Protein AF-0000000075482299 (afdb_homodimer)

Nearest PDB structures (foldseek):
  4gtu-assembly1_A  TM=9.002E-01  e=3.272E-15  Homo sapiens
  7beu-assembly1_A  TM=8.943E-01  e=9.950E-14  Homo sapiens
  2dc5-assembly1_B  TM=8.508E-01  e=2.398E-13  Mus musculus
  1mtc-assembly1_B  TM=8.385E-01  e=1.851E-13  Rattus norvegicus
  2fhe-assembly1_B  TM=8.958E-01  e=1.021E-10  Fasciola hepatica

Structure (mmCIF, N/CA/C/O backbone):
data_AF-0000000075482299-model_v1
#
loop_
_entity.id
_entity.type
_entity.pdbx_description
1 polymer 'Glutathione S-transferase'
#
loop_
_atom_site.group_PDB
_atom_site.id
_atom_site.type_symbol
_atom_site.label_atom_id
_atom_site.label_alt_id
_atom_site.label_comp_id
_atom_site.label_asym_id
_atom_site.label_entity_id
_atom_site.label_seq_id
_atom_site.pdbx_PDB_ins_code
_atom_site.Cartn_x
_atom_site.Cartn_y
_atom_site.Cartn_z
_atom_site.occupancy
_atom_site.B_iso_or_equiv
_atom_site.auth_seq_id
_atom_site.auth_comp_id
_atom_site.auth_asym_id
_atom_site.auth_atom_id
_atom_site.pdbx_PDB_model_num
ATOM 1 N N . MET A 1 1 ? -9.102 -14.758 23.047 1 20.98 1 MET A N 1
ATOM 2 C CA . MET A 1 1 ? -8.109 -15.766 22.688 1 20.98 1 MET A CA 1
ATOM 3 C C . MET A 1 1 ? -7.441 -15.438 21.359 1 20.98 1 MET A C 1
ATOM 5 O O . MET A 1 1 ? -7.969 -15.773 20.297 1 20.98 1 MET A O 1
ATOM 9 N N . LEU A 1 2 ? -6.898 -14.242 21.219 1 30.69 2 LEU A N 1
ATOM 10 C CA . LEU A 1 2 ? -6.336 -13.617 20.031 1 30.69 2 LEU A CA 1
ATOM 11 C C . LEU A 1 2 ? -5.117 -14.383 19.547 1 30.69 2 LEU A C 1
ATOM 13 O O . LEU A 1 2 ? -4.168 -14.609 20.297 1 30.69 2 LEU A O 1
ATOM 17 N N . GLY A 1 3 ? -5.277 -15.344 18.562 1 31.36 3 GLY A N 1
ATOM 18 C CA . GLY A 1 3 ? -4.375 -16.359 18.031 1 31.36 3 GLY A CA 1
ATOM 19 C C . GLY A 1 3 ? -2.957 -15.852 17.844 1 31.36 3 GLY A C 1
ATOM 20 O O . GLY A 1 3 ? -2.717 -14.641 17.859 1 31.36 3 GLY A O 1
ATOM 21 N N . ARG A 1 4 ? -2.031 -16.766 18.078 1 30.67 4 ARG A N 1
ATOM 22 C CA . ARG A 1 4 ? -0.573 -16.703 18.094 1 30.67 4 ARG A CA 1
ATOM 23 C C . ARG A 1 4 ? -0.035 -16.109 16.797 1 30.67 4 ARG A C 1
ATOM 25 O O . ARG A 1 4 ? -0.234 -16.672 15.727 1 30.67 4 ARG A O 1
ATOM 32 N N . LEU A 1 5 ? -0.087 -14.953 16.625 1 35.94 5 LEU A N 1
ATOM 33 C CA . LEU A 1 5 ? 0.05 -14.18 15.398 1 35.94 5 LEU A CA 1
ATOM 34 C C . LEU A 1 5 ? 1.419 -14.406 14.766 1 35.94 5 LEU A C 1
ATOM 36 O O . LEU A 1 5 ? 1.519 -14.633 13.555 1 35.94 5 LEU A O 1
ATOM 40 N N . LEU A 1 6 ? 2.588 -13.984 15.438 1 36.03 6 LEU A N 1
ATOM 41 C CA . LEU A 1 6 ? 3.602 -13.289 14.656 1 36.03 6 LEU A CA 1
ATOM 42 C C . LEU A 1 6 ? 4.688 -14.25 14.188 1 36.03 6 LEU A C 1
ATOM 44 O O . LEU A 1 6 ? 5.469 -14.758 15 1 36.03 6 LEU A O 1
ATOM 48 N N . ALA A 1 7 ? 4.359 -15.328 13.578 1 32.94 7 ALA A N 1
ATOM 49 C CA . ALA A 1 7 ? 5.605 -15.969 13.164 1 32.94 7 ALA A CA 1
ATOM 50 C C . ALA A 1 7 ? 6.359 -15.102 12.156 1 32.94 7 ALA A C 1
ATOM 52 O O . ALA A 1 7 ? 5.746 -14.391 11.359 1 32.94 7 ALA A O 1
ATOM 53 N N . GLN A 1 8 ? 7.496 -14.625 12.602 1 33.78 8 GLN A N 1
ATOM 54 C CA . GLN A 1 8 ? 8.508 -13.891 11.852 1 33.78 8 GLN A CA 1
ATOM 55 C C . GLN A 1 8 ? 9.031 -14.719 10.68 1 33.78 8 GLN A C 1
ATOM 57 O O . GLN A 1 8 ? 9.594 -15.789 10.875 1 33.78 8 GLN A O 1
ATOM 62 N N . LEU A 1 9 ? 8.359 -14.891 9.656 1 32.56 9 LEU A N 1
ATOM 63 C CA . LEU A 1 9 ? 9.07 -15.547 8.562 1 32.56 9 LEU A CA 1
ATO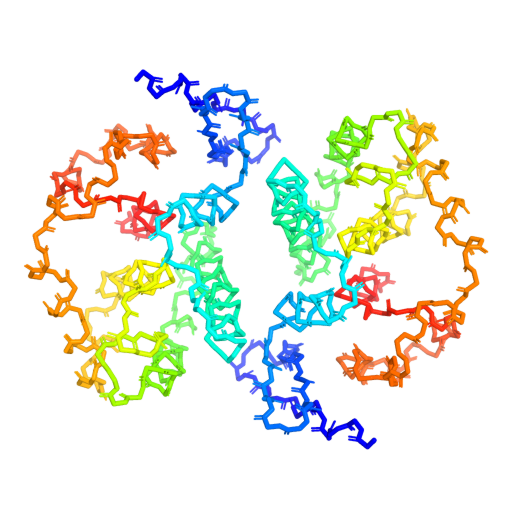M 64 C C . LEU A 1 9 ? 10.133 -14.633 7.977 1 32.56 9 LEU A C 1
ATOM 66 O O . LEU A 1 9 ? 9.867 -13.461 7.684 1 32.56 9 LEU A O 1
ATOM 70 N N . SER A 1 10 ? 11.359 -14.82 8.375 1 34.19 10 SER A N 1
ATOM 71 C CA . SER A 1 10 ? 12.555 -14.133 7.898 1 34.19 10 SER A CA 1
ATOM 72 C C . SER A 1 10 ? 12.836 -14.477 6.438 1 34.19 10 SER A C 1
ATOM 74 O O . SER A 1 10 ? 12.695 -15.633 6.027 1 34.19 10 SER A O 1
ATOM 76 N N . PHE A 1 11 ? 12.477 -13.625 5.508 1 34.91 11 PHE A N 1
ATOM 77 C CA . PHE A 1 11 ? 12.945 -13.891 4.152 1 34.91 11 PHE A CA 1
ATOM 78 C C . PHE A 1 11 ? 14.469 -13.828 4.086 1 34.91 11 PHE A C 1
ATOM 80 O O . PHE A 1 11 ? 15.086 -12.945 4.684 1 34.91 11 PHE A O 1
ATOM 87 N N . PRO A 1 12 ? 15.055 -14.68 3.545 1 35.72 12 PRO A N 1
ATOM 88 C CA . PRO A 1 12 ? 16.5 -14.664 3.309 1 35.72 12 PRO A CA 1
ATOM 89 C C . PRO A 1 12 ? 16.953 -13.477 2.467 1 35.72 12 PRO A C 1
ATOM 91 O O . PRO A 1 12 ? 16.297 -13.125 1.484 1 35.72 12 PRO A O 1
ATOM 94 N N . GLY A 1 13 ? 18.047 -12.492 2.93 1 35.47 13 GLY A N 1
ATOM 95 C CA . GLY A 1 13 ? 18.672 -11.312 2.359 1 35.47 13 GLY A CA 1
ATOM 96 C C . GLY A 1 13 ? 18.047 -10.016 2.826 1 35.47 13 GLY A C 1
ATOM 97 O O . GLY A 1 13 ? 18.594 -8.938 2.611 1 35.47 13 GLY A O 1
ATOM 98 N N . PHE A 1 14 ? 16.844 -9.992 3.014 1 34.53 14 PHE A N 1
ATOM 99 C CA . PHE A 1 14 ? 16.219 -8.93 3.793 1 34.53 14 PHE A CA 1
ATOM 100 C C . PHE A 1 14 ? 15.773 -9.438 5.156 1 34.53 14 PHE A C 1
ATOM 102 O O . PHE A 1 14 ? 14.578 -9.688 5.363 1 34.53 14 PHE A O 1
ATOM 109 N N . PRO A 1 15 ? 16.562 -9.953 5.871 1 36.28 15 PRO A N 1
ATOM 110 C CA . PRO A 1 15 ? 16.297 -10.609 7.156 1 36.28 15 PRO A CA 1
ATOM 111 C C . PRO A 1 15 ? 15.25 -9.875 7.992 1 36.28 15 PRO A C 1
ATOM 113 O O . PRO A 1 15 ? 14.531 -10.5 8.773 1 36.28 15 PRO A O 1
ATOM 116 N N . SER A 1 16 ? 15.258 -8.547 8.055 1 37.41 16 SER A N 1
ATOM 117 C CA . SER A 1 16 ? 14.57 -7.676 8.992 1 37.41 16 SER A CA 1
ATOM 118 C C . SER A 1 16 ? 13.094 -7.523 8.633 1 37.41 16 SER A C 1
ATOM 120 O O . SER A 1 16 ? 12.344 -6.84 9.328 1 37.41 16 SER A O 1
ATOM 122 N N . ILE A 1 17 ? 12.805 -7.949 7.539 1 40.12 17 ILE A N 1
ATOM 123 C CA . ILE A 1 17 ? 11.414 -7.672 7.215 1 40.12 17 ILE A CA 1
ATOM 124 C C . ILE A 1 17 ? 10.523 -8.773 7.785 1 40.12 17 ILE A C 1
ATOM 126 O O . ILE A 1 17 ? 10.57 -9.922 7.328 1 40.12 17 ILE A O 1
ATOM 130 N N . GLN A 1 18 ? 10.453 -8.781 9.086 1 42.62 18 GLN A N 1
ATOM 131 C CA . GLN A 1 18 ? 9.461 -9.656 9.703 1 42.62 18 GLN A CA 1
ATOM 132 C C . GLN A 1 18 ? 8.047 -9.297 9.242 1 42.62 18 GLN A C 1
ATOM 134 O O . GLN A 1 18 ? 7.715 -8.117 9.094 1 42.62 18 GLN A O 1
ATOM 139 N N . LEU A 1 19 ? 7.492 -10.219 8.469 1 54.06 19 LEU A N 1
ATOM 140 C CA . LEU A 1 19 ? 6.125 -10.016 7.996 1 54.06 19 LEU A CA 1
ATOM 141 C C . LEU A 1 19 ? 5.145 -9.992 9.164 1 54.06 19 LEU A C 1
ATOM 143 O O . LEU A 1 19 ? 5.109 -10.922 9.969 1 54.06 19 LEU A O 1
ATOM 147 N N . PRO A 1 20 ? 4.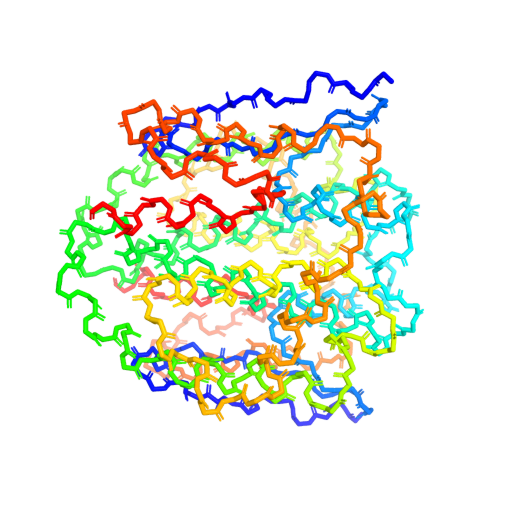609 -8.859 9.508 1 64.25 20 PRO A N 1
ATOM 148 C CA . PRO A 1 20 ? 3.521 -8.828 10.492 1 64.25 20 PRO A CA 1
ATOM 149 C C . PRO A 1 20 ? 2.422 -9.844 10.188 1 64.25 20 PRO A C 1
ATOM 151 O O . PRO A 1 20 ? 2.162 -10.148 9.016 1 64.25 20 PRO A O 1
ATOM 154 N N . TYR A 1 21 ? 2.176 -10.75 11.297 1 71.5 21 TYR A N 1
ATOM 155 C CA . TYR A 1 21 ? 1.108 -11.727 11.102 1 71.5 21 TYR A CA 1
ATOM 156 C C . TYR A 1 21 ? 0.066 -11.617 12.211 1 71.5 21 TYR A C 1
ATOM 158 O O . TYR A 1 21 ? 0.4 -11.312 13.359 1 71.5 21 TYR A O 1
ATOM 166 N N . LEU A 1 22 ? -1.273 -11.688 11.898 1 75.81 22 LEU A N 1
ATOM 167 C CA . LEU A 1 22 ? -2.398 -11.719 12.828 1 75.81 22 LEU A CA 1
ATOM 168 C C . LEU A 1 22 ? -3.217 -12.992 12.641 1 75.81 22 LEU A C 1
ATOM 170 O O . LEU A 1 22 ? -3.557 -13.359 11.516 1 75.81 22 LEU A O 1
ATOM 174 N N . ILE A 1 23 ? -3.371 -13.758 13.734 1 78.62 23 ILE A N 1
ATOM 175 C CA . ILE A 1 23 ? -4.305 -14.875 13.742 1 78.62 23 ILE A CA 1
ATOM 176 C C . ILE A 1 23 ? -5.547 -14.508 14.547 1 78.62 23 ILE A C 1
ATOM 178 O O . ILE A 1 23 ? -5.457 -14.203 15.734 1 78.62 23 ILE A O 1
ATOM 182 N N . ASP A 1 24 ? -6.629 -14.414 13.898 1 78.62 24 ASP A N 1
ATOM 183 C CA . ASP A 1 24 ? -7.922 -14.125 14.508 1 78.62 24 ASP A CA 1
ATOM 184 C C . ASP A 1 24 ? -8.961 -15.164 14.102 1 78.62 24 ASP A C 1
ATOM 186 O O . ASP A 1 24 ? -9.602 -15.039 13.055 1 78.62 24 ASP A O 1
ATOM 190 N N . GLY A 1 25 ? -9.164 -16.188 14.992 1 79.56 25 GLY A N 1
ATOM 191 C CA . GLY A 1 25 ? -10.016 -17.312 14.609 1 79.56 25 GLY A CA 1
ATOM 192 C C . GLY A 1 25 ? -9.5 -18.062 13.398 1 79.56 25 GLY A C 1
ATOM 193 O O . GLY A 1 25 ? -8.359 -18.531 13.391 1 79.56 25 GLY A O 1
ATOM 194 N N . ALA A 1 26 ? -10.359 -18.062 12.359 1 87.44 26 ALA A N 1
ATOM 195 C CA . ALA A 1 26 ? -10.016 -18.797 11.141 1 87.44 26 ALA A CA 1
ATOM 196 C C . ALA A 1 26 ? -9.156 -17.938 10.211 1 87.44 26 ALA A C 1
ATOM 198 O O . ALA A 1 26 ? -8.625 -18.438 9.211 1 87.44 26 ALA A O 1
ATOM 199 N N . HIS A 1 27 ? -8.977 -16.688 10.641 1 86.75 27 HIS A N 1
ATOM 200 C CA . HIS A 1 27 ? -8.305 -15.781 9.719 1 86.75 27 HIS A CA 1
ATOM 201 C C . HIS A 1 27 ? -6.824 -15.641 10.07 1 86.75 27 HIS A C 1
ATOM 203 O O . HIS A 1 27 ? -6.48 -15.375 11.227 1 86.75 27 HIS A O 1
ATOM 209 N N . LYS A 1 28 ? -6 -15.914 9.078 1 83.94 28 LYS A N 1
ATOM 210 C CA . LYS A 1 28 ? -4.57 -15.625 9.141 1 83.94 28 LYS A CA 1
ATOM 211 C C . LYS A 1 28 ? -4.199 -14.508 8.172 1 83.94 28 LYS A C 1
ATOM 213 O O . LYS A 1 28 ? -4.371 -14.641 6.961 1 83.94 28 LYS A O 1
ATOM 218 N N . ILE A 1 29 ? -3.74 -13.438 8.781 1 85.38 29 ILE A N 1
ATOM 219 C CA . ILE A 1 29 ? -3.545 -12.25 7.953 1 85.38 29 ILE A CA 1
ATOM 220 C C . ILE A 1 29 ? -2.086 -11.805 8.023 1 85.38 29 ILE A C 1
ATOM 222 O O . ILE A 1 29 ? -1.522 -11.68 9.117 1 85.38 29 ILE A O 1
ATOM 226 N N . THR A 1 30 ? -1.564 -11.656 6.805 1 82.56 30 THR A N 1
ATOM 227 C CA . THR A 1 30 ? -0.231 -11.07 6.691 1 82.56 30 THR A CA 1
ATOM 228 C C . THR A 1 30 ? -0.301 -9.664 6.105 1 82.56 30 THR A C 1
ATOM 230 O O . THR A 1 30 ? -1.371 -9.211 5.695 1 82.56 30 THR A O 1
ATOM 233 N N . GLN A 1 31 ? 0.846 -8.898 6.102 1 81.88 31 GLN A N 1
ATOM 234 C CA . GLN A 1 31 ? 0.945 -7.516 5.637 1 81.88 31 GLN A CA 1
ATOM 235 C C . GLN A 1 31 ? 0.382 -6.543 6.672 1 81.88 31 GLN A C 1
ATOM 237 O O . GLN A 1 31 ? -0.775 -6.664 7.078 1 81.88 31 GLN A O 1
ATOM 242 N N . SER A 1 32 ? 1.124 -5.578 6.969 1 80.75 32 SER A N 1
ATOM 243 C CA . SER A 1 32 ? 0.773 -4.652 8.039 1 80.75 32 SER A CA 1
ATOM 244 C C . SER A 1 32 ? -0.505 -3.887 7.711 1 80.75 32 SER A C 1
ATOM 246 O O . SER A 1 32 ? -1.408 -3.791 8.547 1 80.75 32 SER A O 1
ATOM 248 N N . ASN A 1 33 ? -0.631 -3.43 6.516 1 86.19 33 ASN A N 1
ATOM 249 C CA . ASN A 1 33 ? -1.811 -2.654 6.148 1 86.19 33 ASN A CA 1
ATOM 250 C C . ASN A 1 33 ? -3.047 -3.539 6.02 1 86.19 33 ASN A C 1
ATOM 252 O O . ASN A 1 33 ? -4.168 -3.088 6.266 1 86.19 33 ASN A O 1
ATOM 256 N N . ALA A 1 34 ? -2.846 -4.793 5.633 1 88.88 34 ALA A N 1
ATOM 257 C CA . ALA A 1 34 ? -3.971 -5.723 5.59 1 88.88 34 ALA A CA 1
ATOM 258 C C . ALA A 1 34 ? -4.508 -5.996 6.992 1 88.88 34 ALA A C 1
ATOM 260 O O . ALA A 1 34 ? -5.727 -6.055 7.195 1 88.88 34 ALA A O 1
ATOM 261 N N . ILE A 1 35 ? -3.59 -6.164 7.871 1 83.5 35 ILE A N 1
ATOM 262 C CA . ILE A 1 35 ? -3.965 -6.406 9.266 1 83.5 35 ILE A CA 1
ATOM 263 C C . ILE A 1 35 ? -4.73 -5.199 9.805 1 83.5 35 ILE A C 1
ATOM 265 O O . ILE A 1 35 ? -5.805 -5.352 10.398 1 83.5 35 ILE A O 1
ATOM 269 N N . LEU A 1 36 ? -4.203 -4.023 9.602 1 83.94 36 LEU A N 1
ATOM 270 C CA . LEU A 1 36 ? -4.82 -2.801 10.102 1 83.94 36 LEU A CA 1
ATOM 271 C C . LEU A 1 36 ? -6.211 -2.611 9.5 1 83.94 36 LEU A C 1
ATOM 273 O O . LEU A 1 36 ? -7.152 -2.24 10.211 1 83.94 36 LEU A O 1
ATOM 277 N N . ARG A 1 37 ? -6.324 -2.861 8.242 1 90.94 37 ARG A N 1
ATOM 278 C CA . ARG A 1 37 ? -7.617 -2.705 7.578 1 90.94 37 ARG A CA 1
ATOM 279 C C . ARG A 1 37 ? -8.625 -3.729 8.094 1 90.94 37 ARG A C 1
ATOM 281 O O . ARG A 1 37 ? -9.812 -3.432 8.211 1 90.94 37 ARG A O 1
ATOM 288 N N . TYR A 1 38 ? -8.188 -4.906 8.344 1 88.94 38 TYR A N 1
ATOM 289 C CA . TYR A 1 38 ? -9.047 -5.945 8.891 1 88.94 38 TYR A CA 1
ATOM 290 C C . TYR A 1 38 ? -9.625 -5.52 10.242 1 88.94 38 TYR A C 1
ATOM 292 O O . TYR A 1 38 ? -10.836 -5.586 10.453 1 88.94 38 TYR A O 1
ATOM 300 N N . ILE A 1 39 ? -8.766 -5.027 11.094 1 82.5 39 ILE A N 1
ATOM 301 C CA . ILE A 1 39 ? -9.18 -4.57 12.414 1 82.5 39 ILE A CA 1
ATOM 302 C C . ILE A 1 39 ? -10.094 -3.35 12.273 1 82.5 39 ILE A C 1
ATOM 304 O O . ILE A 1 39 ? -11.102 -3.236 12.977 1 82.5 39 ILE A O 1
ATOM 308 N N . ALA A 1 40 ? -9.75 -2.516 11.398 1 89 40 ALA A N 1
ATOM 309 C CA . ALA A 1 40 ? -10.531 -1.302 11.172 1 89 40 ALA A CA 1
ATOM 310 C C . ALA A 1 40 ? -11.953 -1.639 10.719 1 89 40 ALA A C 1
ATOM 312 O O . ALA A 1 40 ? -12.914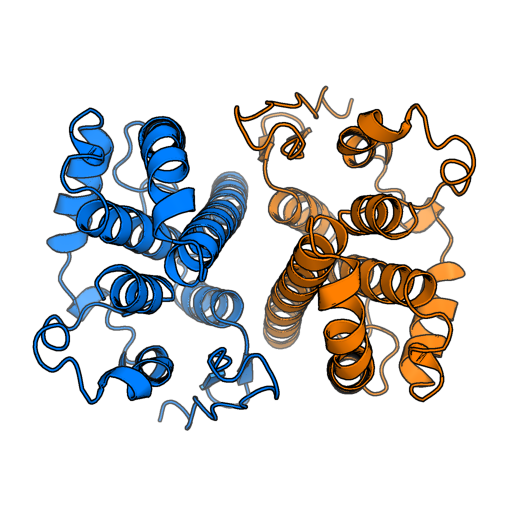 -1.01 11.156 1 89 40 ALA A O 1
ATOM 313 N N . ARG A 1 41 ? -12.047 -2.602 9.836 1 91.19 41 ARG A N 1
ATOM 314 C CA . ARG A 1 41 ? -13.367 -2.996 9.359 1 91.19 41 ARG A CA 1
ATOM 315 C C . ARG A 1 41 ? -14.227 -3.545 10.492 1 91.19 41 ARG A C 1
ATOM 317 O O . ARG A 1 41 ? -15.422 -3.254 10.578 1 91.19 41 ARG A O 1
ATOM 324 N N . LYS A 1 42 ? -13.633 -4.219 11.352 1 84.12 42 LYS A N 1
ATOM 325 C CA . LYS A 1 42 ? -14.352 -4.816 12.484 1 84.12 42 LYS A CA 1
ATOM 326 C C . LYS A 1 42 ? -14.891 -3.746 13.422 1 84.12 42 LYS A C 1
ATOM 328 O O . LYS A 1 42 ? -15.883 -3.965 14.117 1 84.12 42 LYS A O 1
ATOM 333 N N . HIS A 1 43 ? -14.305 -2.621 13.367 1 83.19 43 HIS A N 1
ATOM 334 C CA . HIS A 1 43 ? -14.664 -1.577 14.32 1 83.19 43 HIS A CA 1
ATOM 335 C C . HIS A 1 43 ? -15.219 -0.348 13.602 1 83.19 43 HIS A C 1
ATOM 337 O O . HIS A 1 43 ? -15.281 0.736 14.188 1 83.19 43 HIS A O 1
ATOM 343 N N . ASN A 1 44 ? -15.469 -0.437 12.391 1 89 44 ASN A N 1
ATOM 344 C CA . ASN A 1 44 ? -16.062 0.609 11.57 1 89 44 ASN A CA 1
ATOM 345 C C . ASN A 1 44 ? -15.18 1.849 11.5 1 89 44 ASN A C 1
ATOM 347 O O . ASN A 1 44 ? -15.656 2.971 11.68 1 89 44 ASN A O 1
ATOM 351 N N . LEU A 1 45 ? -13.953 1.615 11.219 1 90.5 45 LEU A N 1
ATOM 352 C CA . LEU A 1 45 ? -12.953 2.682 11.172 1 90.5 45 LEU A CA 1
ATOM 353 C C . LEU A 1 45 ? -12.43 2.869 9.758 1 90.5 45 LEU A C 1
ATOM 355 O O . LEU A 1 45 ? -11.336 3.412 9.562 1 90.5 45 LEU A O 1
ATOM 359 N N . CYS A 1 46 ? -13.203 2.377 8.703 1 93.5 46 CYS A N 1
ATOM 360 C CA . CYS A 1 46 ? -12.711 2.457 7.332 1 93.5 46 CYS A CA 1
ATOM 361 C C . CYS A 1 46 ? -13.445 3.543 6.555 1 93.5 46 CYS A C 1
ATOM 363 O O . CYS A 1 46 ? -13.273 3.664 5.34 1 93.5 46 CYS A O 1
ATOM 365 N N . GLY A 1 47 ? -14.172 4.355 7.234 1 94.44 47 GLY A N 1
ATOM 366 C CA . GLY A 1 47 ? -15 5.32 6.535 1 94.44 47 GLY A CA 1
ATOM 367 C C . GLY A 1 47 ? -16.375 4.781 6.184 1 94.44 47 GLY A C 1
ATOM 368 O O . GLY A 1 47 ? -16.516 3.602 5.859 1 94.44 47 GLY A O 1
ATOM 369 N N . GLU A 1 48 ? -17.375 5.641 6.113 1 94.31 48 GLU A N 1
ATOM 370 C CA . GLU A 1 48 ? -18.766 5.219 5.898 1 94.31 48 GLU A CA 1
ATOM 371 C C . GLU A 1 48 ? -19.234 5.586 4.496 1 94.31 48 GLU A C 1
ATOM 373 O O . GLU A 1 48 ? -19.953 4.812 3.857 1 94.31 48 GLU A O 1
ATOM 378 N N . THR A 1 49 ? -18.875 6.703 4.055 1 95.38 49 THR A N 1
ATOM 379 C CA . THR A 1 49 ? -19.281 7.16 2.732 1 95.38 49 THR A CA 1
ATOM 380 C C . THR A 1 49 ? -18.203 6.852 1.697 1 95.38 49 THR A C 1
ATOM 382 O O . THR A 1 49 ? -17.047 6.609 2.049 1 95.38 49 THR A O 1
ATOM 385 N N . GLU A 1 50 ? -18.594 6.852 0.459 1 94.44 50 GLU A N 1
ATOM 386 C CA . GLU A 1 50 ? -17.609 6.625 -0.604 1 94.44 50 GLU A CA 1
ATOM 387 C C . GLU A 1 50 ? -16.516 7.68 -0.574 1 94.44 50 GLU A C 1
ATOM 389 O O . GLU A 1 50 ? -15.344 7.367 -0.803 1 94.44 50 GLU A O 1
ATOM 394 N N . GLU A 1 51 ? -16.906 8.875 -0.334 1 94.75 51 GLU A N 1
ATOM 395 C CA . GLU A 1 51 ? -15.906 9.945 -0.242 1 94.75 51 GLU A CA 1
ATOM 396 C C . GLU A 1 51 ? -14.898 9.664 0.863 1 94.75 51 GLU A C 1
ATOM 398 O O . GLU A 1 51 ? -13.695 9.859 0.673 1 94.75 51 GLU A O 1
ATOM 403 N N . GLU A 1 52 ? -15.375 9.234 1.955 1 96.56 52 GLU A N 1
ATOM 404 C CA . GLU A 1 52 ? -14.484 8.914 3.068 1 96.56 52 GLU A CA 1
ATOM 405 C C . GLU A 1 52 ? -13.586 7.727 2.732 1 96.56 52 GLU A C 1
ATOM 407 O O . GLU A 1 52 ? -12.398 7.734 3.053 1 96.56 52 GLU A O 1
ATOM 412 N N . LYS A 1 53 ? -14.156 6.758 2.068 1 96.5 53 LYS A N 1
ATOM 413 C CA . LYS A 1 53 ? -13.375 5.578 1.7 1 96.5 53 LYS A CA 1
ATOM 414 C C . LYS A 1 53 ? -12.258 5.941 0.727 1 96.5 53 LYS A C 1
ATOM 416 O O . LYS A 1 53 ? -11.148 5.402 0.816 1 96.5 53 LYS A O 1
ATOM 421 N N . ILE A 1 54 ? -12.547 6.82 -0.164 1 94.62 54 ILE A N 1
ATOM 422 C CA . ILE A 1 54 ? -11.547 7.301 -1.105 1 94.62 54 ILE A CA 1
ATOM 423 C C . ILE A 1 54 ? -10.406 7.98 -0.345 1 94.62 54 ILE A C 1
ATOM 425 O O . ILE A 1 54 ? -9.234 7.699 -0.589 1 94.62 54 ILE A O 1
ATOM 429 N N . ARG A 1 55 ? -10.773 8.828 0.58 1 96.06 55 ARG A N 1
ATOM 430 C CA . ARG A 1 55 ? -9.773 9.547 1.355 1 96.06 55 ARG A CA 1
ATOM 431 C C . ARG A 1 55 ? -8.945 8.594 2.209 1 96.06 55 ARG A C 1
ATOM 433 O O . ARG A 1 55 ? -7.734 8.773 2.357 1 96.06 55 ARG A O 1
ATOM 440 N N . VAL A 1 56 ? -9.578 7.551 2.703 1 96.5 56 VAL A N 1
ATOM 441 C CA . VAL A 1 56 ? -8.883 6.527 3.475 1 96.5 56 VAL A CA 1
ATOM 442 C C . VAL A 1 56 ? -7.855 5.82 2.59 1 96.5 56 VAL A C 1
ATOM 444 O O . VAL A 1 56 ? -6.695 5.668 2.973 1 96.5 56 VAL A O 1
ATOM 447 N N . ASP A 1 57 ? -8.305 5.453 1.433 1 94.88 57 ASP A N 1
ATOM 448 C CA . ASP A 1 57 ? -7.414 4.746 0.516 1 94.88 57 ASP A CA 1
ATOM 449 C C . ASP A 1 57 ? -6.23 5.617 0.109 1 94.88 57 ASP A C 1
ATOM 451 O O . ASP A 1 57 ? -5.094 5.145 0.042 1 94.88 57 ASP A O 1
ATOM 455 N N . ILE A 1 58 ? -6.465 6.879 -0.124 1 93.06 58 ILE A N 1
ATOM 456 C CA . ILE A 1 58 ? -5.41 7.805 -0.523 1 93.06 58 ILE A CA 1
ATOM 457 C C . ILE A 1 58 ? -4.391 7.941 0.604 1 93.06 58 ILE A C 1
ATOM 459 O O . ILE A 1 58 ? -3.189 7.762 0.387 1 93.06 58 ILE A O 1
ATOM 463 N N . LEU A 1 59 ? -4.879 8.188 1.745 1 95.69 59 LEU A N 1
ATOM 464 C CA . LEU A 1 59 ? -3.986 8.477 2.859 1 95.69 59 LEU A CA 1
ATOM 465 C C . LEU A 1 59 ? -3.225 7.227 3.285 1 95.69 59 LEU A C 1
ATOM 467 O O . LEU A 1 59 ? -2.061 7.309 3.686 1 95.69 59 LEU A O 1
ATOM 471 N N . GLU A 1 60 ? -3.889 6.09 3.252 1 93.06 60 GLU A N 1
ATOM 472 C CA . GLU A 1 60 ? -3.195 4.84 3.545 1 93.06 60 GLU A CA 1
ATOM 473 C C . GLU A 1 60 ? -1.979 4.656 2.641 1 93.06 60 GLU A C 1
ATOM 475 O O . GLU A 1 60 ? -0.883 4.359 3.119 1 93.06 60 GLU A O 1
ATOM 480 N N . ASN A 1 61 ? -2.174 4.867 1.387 1 89.75 61 ASN A N 1
ATOM 481 C CA . ASN A 1 61 ? -1.091 4.703 0.424 1 89.75 61 ASN A CA 1
ATOM 482 C C . ASN A 1 61 ? -0.04 5.801 0.57 1 89.75 61 ASN A C 1
ATOM 484 O O . ASN A 1 61 ? 1.158 5.535 0.464 1 89.75 61 ASN A O 1
ATOM 488 N N . GLN A 1 62 ? -0.521 6.973 0.849 1 89.81 62 GLN A N 1
ATOM 489 C CA . GLN A 1 62 ? 0.418 8.07 1.082 1 89.81 62 GLN A CA 1
ATOM 490 C C . GLN A 1 62 ? 1.29 7.793 2.303 1 89.81 62 GLN A C 1
ATOM 492 O O . GLN A 1 62 ? 2.504 8.008 2.268 1 89.81 62 GLN A O 1
ATOM 497 N N . ALA A 1 63 ? 0.67 7.359 3.324 1 89.88 63 ALA A N 1
ATOM 498 C CA . ALA A 1 63 ? 1.403 7.027 4.543 1 89.88 63 ALA A CA 1
ATOM 499 C C . ALA A 1 63 ? 2.432 5.93 4.285 1 89.88 63 ALA A C 1
ATOM 501 O O . ALA A 1 63 ? 3.572 6.02 4.746 1 89.88 63 ALA A O 1
ATOM 502 N N . MET A 1 64 ? 2.064 4.957 3.545 1 86.44 64 MET A N 1
ATOM 503 C CA . MET A 1 64 ? 2.969 3.861 3.211 1 86.44 64 MET A CA 1
ATOM 504 C C . MET A 1 64 ? 4.148 4.359 2.383 1 86.44 64 MET A C 1
ATOM 506 O O . MET A 1 64 ? 5.293 3.98 2.633 1 86.44 64 MET A O 1
ATOM 510 N N . ASP A 1 65 ? 3.848 5.234 1.431 1 84.75 65 ASP A N 1
ATOM 511 C CA . ASP A 1 65 ? 4.906 5.793 0.592 1 84.75 65 ASP A CA 1
ATOM 512 C C . ASP A 1 65 ? 5.918 6.57 1.429 1 84.75 65 ASP A C 1
ATOM 514 O O . ASP A 1 65 ? 7.129 6.41 1.255 1 84.75 65 ASP A O 1
ATOM 518 N N . VAL A 1 66 ? 5.398 7.359 2.285 1 88.19 66 VAL A N 1
ATOM 519 C CA . VAL A 1 66 ? 6.262 8.195 3.107 1 88.19 66 VAL A CA 1
ATOM 520 C C . VAL A 1 66 ? 7.074 7.324 4.059 1 88.19 66 VAL A C 1
ATOM 522 O O . VAL A 1 66 ? 8.273 7.547 4.246 1 88.19 66 VAL A O 1
ATOM 525 N N . SER A 1 67 ? 6.387 6.328 4.625 1 84 67 SER A N 1
ATOM 526 C CA . SER A 1 67 ? 7.078 5.398 5.512 1 84 67 SER A CA 1
ATOM 527 C C . SER A 1 67 ? 8.203 4.68 4.785 1 84 67 SER A C 1
ATOM 529 O O . SER A 1 67 ? 9.312 4.547 5.316 1 84 67 SER A O 1
ATOM 531 N N . ASN A 1 68 ? 7.98 4.23 3.633 1 79.56 68 ASN A N 1
ATOM 532 C CA . ASN A 1 68 ? 8.992 3.529 2.842 1 79.56 68 ASN A CA 1
ATOM 533 C C . ASN A 1 68 ? 10.156 4.445 2.477 1 79.56 68 ASN A C 1
ATOM 535 O O . ASN A 1 68 ? 11.305 4.016 2.461 1 79.56 68 ASN A O 1
ATOM 539 N N . GLN A 1 69 ? 9.828 5.668 2.145 1 83.56 69 GLN A N 1
ATOM 540 C CA . GLN A 1 69 ? 10.875 6.633 1.824 1 83.56 69 GLN A CA 1
ATOM 541 C C . GLN A 1 69 ? 11.781 6.887 3.029 1 83.56 69 GLN A C 1
ATOM 543 O O . GLN A 1 69 ? 13.008 6.926 2.896 1 83.56 69 GLN A O 1
ATOM 548 N N . LEU A 1 70 ? 11.156 7.066 4.148 1 84.06 70 LEU A N 1
ATOM 549 C CA . LEU A 1 70 ? 11.922 7.273 5.371 1 84.06 70 LEU A CA 1
ATOM 550 C C . LEU A 1 70 ? 12.797 6.059 5.68 1 84.06 70 LEU A C 1
ATOM 552 O O . LEU A 1 70 ? 13.977 6.199 6.008 1 84.06 70 LEU A O 1
ATOM 556 N N . ALA A 1 71 ? 12.227 4.859 5.574 1 75.5 71 ALA A N 1
ATOM 557 C CA . ALA A 1 71 ? 12.961 3.621 5.824 1 75.5 71 ALA A CA 1
ATOM 558 C C . ALA A 1 71 ? 14.148 3.482 4.879 1 75.5 71 ALA A C 1
ATOM 560 O O . ALA A 1 71 ? 15.234 3.076 5.293 1 75.5 71 ALA A O 1
ATOM 561 N N . ARG A 1 72 ? 13.961 3.812 3.668 1 75.75 72 ARG A N 1
ATOM 562 C CA . ARG A 1 72 ? 15.016 3.732 2.664 1 75.75 72 ARG A CA 1
ATOM 563 C C . ARG A 1 72 ? 16.203 4.613 3.049 1 75.75 72 ARG A C 1
ATOM 565 O O . ARG A 1 72 ? 17.359 4.215 2.881 1 75.75 72 ARG A O 1
ATOM 572 N N . VAL A 1 73 ? 15.875 5.777 3.518 1 78.94 73 VAL A N 1
ATOM 573 C CA . VAL A 1 73 ? 16.922 6.73 3.9 1 78.94 73 VAL A CA 1
ATOM 574 C C . VAL A 1 73 ? 17.609 6.254 5.176 1 78.94 73 VAL A C 1
ATOM 576 O O . VAL A 1 73 ? 18.828 6.215 5.25 1 78.94 73 VAL A O 1
ATOM 579 N N . CYS A 1 74 ? 16.812 5.805 6.133 1 72.25 74 CYS A N 1
ATOM 580 C CA . CYS A 1 74 ? 17.328 5.457 7.453 1 72.25 74 CYS A CA 1
ATOM 581 C C . CYS A 1 74 ? 18.172 4.188 7.395 1 72.25 74 CYS A C 1
ATOM 583 O O . CYS A 1 74 ? 19.125 4.027 8.164 1 72.25 74 CYS A O 1
ATOM 585 N N . TYR A 1 75 ? 17.859 3.33 6.48 1 68.12 75 TYR A N 1
ATOM 586 C CA . TYR A 1 75 ? 18.547 2.047 6.434 1 68.12 75 TYR A CA 1
ATOM 587 C C . TYR A 1 75 ? 19.594 2.031 5.324 1 68.12 75 TYR A C 1
ATOM 589 O O . TYR A 1 75 ? 20.234 1.008 5.086 1 68.12 75 TYR A O 1
ATOM 597 N N . SER A 1 76 ? 19.734 3.133 4.746 1 74.94 76 SER A N 1
ATOM 598 C CA . SER A 1 76 ? 20.734 3.229 3.68 1 74.94 76 SER A CA 1
ATOM 599 C C . SER A 1 76 ? 22.141 3.318 4.25 1 74.94 76 SER A C 1
ATOM 601 O O . SER A 1 76 ? 22.375 4.02 5.234 1 74.94 76 SER A O 1
ATOM 603 N N . PRO A 1 77 ? 23.078 2.615 3.629 1 75.44 77 PRO A N 1
ATOM 604 C CA . PRO A 1 77 ? 24.484 2.805 4.027 1 75.44 77 PRO A CA 1
ATOM 605 C C . PRO A 1 77 ? 24.984 4.223 3.77 1 75.44 77 PRO A C 1
ATOM 607 O O . PRO A 1 77 ? 25.969 4.652 4.371 1 75.44 77 PRO A O 1
ATOM 610 N N . ASP A 1 78 ? 24.375 4.949 2.953 1 82.06 78 ASP A N 1
ATOM 611 C CA . ASP A 1 78 ? 24.719 6.324 2.619 1 82.06 78 ASP A CA 1
ATOM 612 C C . ASP A 1 78 ? 23.812 7.312 3.334 1 82.06 78 ASP A C 1
ATOM 614 O O . ASP A 1 78 ? 23.453 8.359 2.777 1 82.06 78 ASP A O 1
ATOM 618 N N . PHE A 1 79 ? 23.359 6.984 4.504 1 82.88 79 PHE A N 1
ATOM 619 C CA . PHE A 1 79 ? 22.406 7.785 5.273 1 82.88 79 PHE A CA 1
ATOM 620 C C . PHE A 1 79 ? 22.859 9.242 5.34 1 82.88 79 PHE A C 1
ATOM 622 O O . PHE A 1 79 ? 22.078 10.148 5.051 1 82.88 79 PHE A O 1
ATOM 629 N N . GLU A 1 80 ? 24.109 9.414 5.621 1 86.69 80 GLU A N 1
ATOM 630 C CA . GLU A 1 80 ? 24.641 10.766 5.809 1 86.69 80 GLU A CA 1
ATOM 631 C C . GLU A 1 80 ? 24.562 11.57 4.512 1 86.69 80 GLU A C 1
ATOM 633 O O . GLU A 1 80 ? 24.344 12.781 4.539 1 86.69 80 GLU A O 1
ATOM 638 N N . LYS A 1 81 ? 24.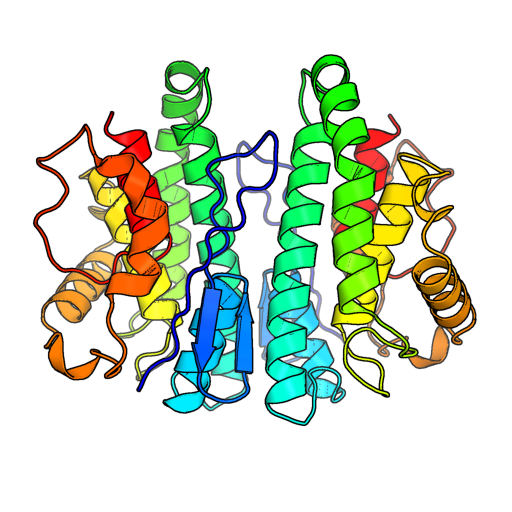719 10.852 3.428 1 89.25 81 LYS A N 1
ATOM 639 C CA . LYS A 1 81 ? 24.656 11.5 2.123 1 89.25 81 LYS A CA 1
ATOM 640 C C . LYS A 1 81 ? 23.219 11.805 1.72 1 89.25 81 LYS A C 1
ATOM 642 O O . LYS A 1 81 ? 22.953 12.82 1.07 1 89.25 81 LYS A O 1
ATOM 647 N N . LEU A 1 82 ? 22.328 11.039 2.166 1 86.19 82 LEU A N 1
ATOM 648 C CA . LEU A 1 82 ? 20.938 11.133 1.739 1 86.19 82 LEU A CA 1
ATOM 649 C C . LEU A 1 82 ? 20.156 12.047 2.672 1 86.19 82 LEU A C 1
ATOM 651 O O . LEU A 1 82 ? 19.125 12.602 2.277 1 86.19 82 LEU A O 1
ATOM 655 N N . LYS A 1 83 ? 20.594 12.242 3.848 1 88.56 83 LYS A N 1
ATOM 656 C CA . LYS A 1 83 ? 19.859 12.922 4.906 1 88.56 83 LYS A CA 1
ATOM 657 C C . LYS A 1 83 ? 19.547 14.367 4.527 1 88.56 83 LYS A C 1
ATOM 659 O O . LYS A 1 83 ? 18.422 14.828 4.668 1 88.56 83 LYS A O 1
ATOM 664 N N . PRO A 1 84 ? 20.531 15.133 3.957 1 93.44 84 PRO A N 1
ATOM 665 C CA . PRO A 1 84 ? 20.234 16.531 3.633 1 93.44 84 PRO A CA 1
ATOM 666 C C . PRO A 1 84 ? 19.125 16.672 2.6 1 93.44 84 PRO A C 1
ATOM 668 O O . PRO A 1 84 ? 18.234 17.516 2.752 1 93.44 84 PRO A O 1
ATOM 671 N N . GLU A 1 85 ? 19.188 15.836 1.613 1 90.31 85 GLU A N 1
ATOM 672 C CA . GLU A 1 85 ? 18.141 15.875 0.6 1 90.31 85 GLU A CA 1
ATOM 673 C C . GLU A 1 85 ? 16.781 15.523 1.197 1 90.31 85 GLU A C 1
ATOM 675 O O . GLU A 1 85 ? 15.766 16.141 0.855 1 90.31 85 GLU A O 1
ATOM 680 N N . TYR A 1 86 ? 16.766 14.609 2.014 1 90.56 86 TYR A N 1
ATOM 681 C CA . TYR A 1 86 ? 15.523 14.195 2.654 1 90.56 86 TYR A CA 1
ATOM 682 C C . TYR A 1 86 ? 14.961 15.32 3.518 1 90.56 86 TYR A C 1
ATOM 684 O O . TYR A 1 86 ? 13.758 15.594 3.48 1 90.56 86 TYR A O 1
ATOM 692 N N . LEU A 1 87 ? 15.812 15.953 4.266 1 93.94 87 LEU A N 1
ATOM 693 C CA . LEU A 1 87 ? 15.414 17.047 5.145 1 93.94 87 LEU A CA 1
ATOM 694 C C . LEU A 1 87 ? 14.797 18.188 4.348 1 93.94 87 LEU A C 1
ATOM 696 O O . LEU A 1 87 ? 13.812 18.797 4.777 1 93.94 87 LEU A O 1
ATOM 700 N N . GLU A 1 88 ? 15.344 18.406 3.164 1 93.94 88 GLU A N 1
ATOM 701 C CA . GLU A 1 88 ? 14.852 19.469 2.301 1 93.94 88 GLU A CA 1
ATOM 702 C C . GLU A 1 88 ? 13.43 19.188 1.817 1 93.94 88 GLU A C 1
ATOM 704 O O . GLU A 1 88 ? 12.664 20.109 1.526 1 93.94 88 GLU A O 1
ATOM 709 N N . GLY A 1 89 ? 13.094 17.922 1.797 1 93.75 89 GLY A N 1
ATOM 710 C CA . GLY A 1 89 ? 11.797 17.531 1.276 1 93.75 89 GLY A CA 1
ATOM 711 C C . GLY A 1 89 ? 10.727 17.453 2.346 1 93.75 89 GLY A C 1
ATOM 712 O O . GLY A 1 89 ? 9.531 17.359 2.031 1 93.75 89 GLY A O 1
ATOM 713 N N . ILE A 1 90 ? 11.055 17.578 3.584 1 94.62 90 ILE A N 1
ATOM 714 C CA . ILE A 1 90 ? 10.133 17.344 4.691 1 94.62 90 ILE A CA 1
ATOM 715 C C . ILE A 1 90 ? 9.047 18.422 4.707 1 94.62 90 ILE A C 1
ATOM 717 O O . ILE A 1 90 ? 7.863 18.109 4.84 1 94.62 90 ILE A O 1
ATOM 721 N N . PRO A 1 91 ? 9.375 19.703 4.43 1 95.12 91 PRO A N 1
ATOM 722 C CA . PRO A 1 91 ? 8.328 20.719 4.473 1 95.12 91 PRO A CA 1
ATOM 723 C C . PRO A 1 91 ? 7.234 20.484 3.432 1 95.12 91 PRO A C 1
ATOM 725 O O . PRO A 1 91 ? 6.047 20.656 3.727 1 95.12 91 PRO A O 1
ATOM 728 N N . THR A 1 92 ? 7.652 20.125 2.248 1 93.38 92 THR A N 1
ATOM 729 C CA . THR A 1 92 ? 6.676 19.828 1.209 1 93.38 92 THR A CA 1
ATOM 730 C C . THR A 1 92 ? 5.801 18.641 1.614 1 93.38 92 THR A C 1
ATOM 732 O O . THR A 1 92 ? 4.586 18.656 1.412 1 93.38 92 THR A O 1
ATOM 735 N N . MET A 1 93 ? 6.406 17.672 2.176 1 93.25 93 MET A N 1
ATOM 736 C CA . MET A 1 93 ? 5.688 16.5 2.65 1 93.25 93 MET A CA 1
ATOM 737 C C . MET A 1 93 ? 4.668 16.875 3.723 1 93.25 93 MET A C 1
ATOM 739 O O . MET A 1 93 ? 3.514 16.453 3.666 1 93.25 93 MET A O 1
ATOM 743 N N . MET A 1 94 ? 5.07 17.656 4.656 1 95.94 94 MET A N 1
ATOM 744 C CA . MET A 1 94 ? 4.18 18.094 5.73 1 95.94 94 MET A CA 1
ATOM 745 C C . MET A 1 94 ? 3.047 18.953 5.184 1 95.94 94 MET A C 1
ATOM 747 O O . MET A 1 94 ? 1.922 18.891 5.68 1 95.94 94 MET A O 1
ATOM 751 N N . GLN A 1 95 ? 3.381 19.672 4.168 1 95.31 95 GLN A N 1
ATOM 752 C CA . GLN A 1 95 ? 2.359 20.5 3.531 1 95.31 95 GLN A CA 1
ATOM 753 C C . GLN A 1 95 ? 1.246 19.641 2.939 1 95.31 95 GLN A C 1
ATOM 755 O O . GLN A 1 95 ? 0.068 19.984 3.035 1 95.31 95 GLN A O 1
ATOM 760 N N . HIS A 1 96 ? 1.618 18.547 2.322 1 92.5 96 HIS A N 1
ATOM 761 C CA . HIS A 1 96 ? 0.631 17.625 1.772 1 92.5 96 HIS A CA 1
ATOM 762 C C . HIS A 1 96 ? -0.294 17.094 2.861 1 92.5 96 HIS A C 1
ATOM 764 O O . HIS A 1 96 ? -1.514 17.047 2.684 1 92.5 96 HIS A O 1
ATOM 770 N N . PHE A 1 97 ? 0.274 16.688 3.99 1 96.12 97 PHE A N 1
ATOM 771 C CA . PHE A 1 97 ? -0.533 16.188 5.094 1 96.12 97 PHE A CA 1
ATOM 772 C C . PHE A 1 97 ? -1.424 17.281 5.66 1 96.12 97 PHE A C 1
ATOM 774 O O . PHE A 1 97 ? -2.588 17.047 5.988 1 96.12 97 PHE A O 1
ATOM 781 N N . SER A 1 98 ? -0.865 18.484 5.758 1 96.94 98 SER A N 1
ATOM 782 C CA . SER A 1 98 ? -1.62 19.625 6.277 1 96.94 98 SER A CA 1
ATOM 783 C C . SER A 1 98 ? -2.83 19.922 5.398 1 96.94 98 SER A C 1
ATOM 785 O O . SER A 1 98 ? -3.938 20.109 5.906 1 96.94 98 SER A O 1
ATOM 787 N N . GLN A 1 99 ? -2.594 19.906 4.113 1 95.69 99 GLN A N 1
ATOM 788 C CA . GLN A 1 99 ? -3.67 20.172 3.168 1 95.69 99 GLN A CA 1
ATOM 789 C C . GLN A 1 99 ? -4.727 19.078 3.201 1 95.69 99 GLN A C 1
ATOM 791 O O . GLN A 1 99 ? -5.922 19.344 3.096 1 95.69 99 GLN A O 1
ATOM 796 N N . PHE A 1 100 ? -4.285 17.906 3.311 1 95.06 100 PHE A N 1
ATOM 797 C CA . PHE A 1 100 ? -5.203 16.781 3.363 1 95.06 100 PHE A CA 1
ATOM 798 C C . PHE A 1 100 ? -6.066 16.844 4.617 1 95.06 100 PHE A C 1
ATOM 800 O O . PHE A 1 100 ? -7.262 16.547 4.566 1 95.06 100 PHE A O 1
ATOM 807 N N . LEU A 1 101 ? -5.512 17.203 5.754 1 96.94 101 LEU A N 1
ATOM 808 C CA . LEU A 1 101 ? -6.234 17.312 7.016 1 96.94 101 LEU A CA 1
ATOM 809 C C . LEU A 1 101 ? -7.246 18.453 6.965 1 96.94 101 LEU A C 1
ATOM 811 O O . LEU A 1 101 ? -8.367 18.312 7.453 1 96.94 101 LEU A O 1
ATOM 815 N N . GLY A 1 102 ? -6.793 19.562 6.438 1 95.25 102 GLY A N 1
ATOM 816 C CA . GLY A 1 102 ? -7.656 20.734 6.375 1 95.25 102 GLY A CA 1
ATOM 817 C C . GLY A 1 102 ? -8.016 21.281 7.742 1 95.25 102 GLY A C 1
ATOM 818 O O . GLY A 1 102 ? -7.133 21.5 8.578 1 95.25 102 GLY A O 1
ATOM 819 N N . LYS A 1 103 ? -9.312 21.516 7.883 1 93.81 103 LYS A N 1
ATOM 820 C CA . LYS A 1 103 ? -9.766 22.156 9.117 1 93.81 103 LYS A CA 1
ATOM 821 C C . LYS A 1 103 ? -10.414 21.141 10.055 1 93.81 103 LYS A C 1
ATOM 823 O O . LYS A 1 103 ? -10.82 21.5 11.164 1 93.81 103 LYS A O 1
ATOM 828 N N . GLY A 1 104 ? -10.461 20.016 9.664 1 92.31 104 GLY A N 1
ATOM 829 C CA . GLY A 1 104 ? -11.148 19 10.445 1 92.31 104 GLY A CA 1
ATOM 830 C C . GLY A 1 104 ? -10.297 18.422 11.555 1 92.31 104 GLY A C 1
ATOM 831 O O . GLY A 1 104 ? -9.078 18.594 11.562 1 92.31 104 GLY A O 1
ATOM 832 N N . PRO A 1 105 ? -10.992 17.75 12.461 1 94.5 105 PRO A N 1
ATOM 833 C CA . PRO A 1 105 ? -10.258 17.156 13.578 1 94.5 105 PRO A CA 1
ATOM 834 C C . PRO A 1 105 ? -9.477 15.906 13.164 1 94.5 105 PRO A C 1
ATOM 836 O O . PRO A 1 105 ? -8.445 15.594 13.773 1 94.5 105 PRO A O 1
ATOM 839 N N . TRP A 1 106 ? -10.031 15.188 12.188 1 94.56 106 TRP A N 1
ATOM 840 C CA . TRP A 1 106 ? -9.422 13.961 11.695 1 94.56 106 TRP A CA 1
ATOM 841 C C . TRP A 1 106 ? -9.195 14.031 10.188 1 94.56 106 TRP A C 1
ATOM 843 O O . TRP A 1 106 ? -9.781 14.867 9.5 1 94.56 106 TRP A O 1
ATOM 853 N N . PHE A 1 107 ? -8.328 13.156 9.742 1 96.31 107 PHE A N 1
ATOM 854 C CA . PHE A 1 107 ? -7.906 13.234 8.344 1 96.31 107 PHE A CA 1
ATOM 855 C C . PHE A 1 107 ? -9.055 12.883 7.41 1 96.31 107 PHE A C 1
ATOM 857 O O . PHE A 1 107 ? -9.086 13.336 6.262 1 96.31 107 PHE A O 1
ATOM 864 N N . VAL A 1 108 ? -9.883 11.938 7.949 1 95.06 108 VAL A N 1
ATOM 865 C CA . VAL A 1 108 ? -11 11.508 7.109 1 95.06 108 VAL A CA 1
ATOM 866 C C . VAL A 1 108 ? -12.312 11.953 7.746 1 95.06 108 VAL A C 1
ATOM 868 O O . VAL A 1 108 ? -12.805 11.312 8.68 1 95.06 108 VAL A O 1
ATOM 871 N N . GLY A 1 109 ? -12.742 13.156 7.664 1 89.06 109 GLY A N 1
ATOM 872 C CA . GLY A 1 109 ? -14.031 13.617 8.148 1 89.06 109 GLY A CA 1
ATOM 873 C C . GLY A 1 109 ? -14.031 13.953 9.625 1 89.06 109 GLY A C 1
ATOM 874 O O . GLY A 1 109 ? -13.016 14.398 10.164 1 89.06 109 GLY A O 1
ATOM 875 N N . ASP A 1 110 ? -15.266 13.656 10.25 1 92.12 110 ASP A N 1
ATOM 876 C CA . ASP A 1 110 ? -15.453 14.078 11.633 1 92.12 110 ASP A CA 1
ATOM 877 C C . ASP A 1 110 ? -15.211 12.922 12.602 1 92.12 110 ASP A C 1
ATOM 879 O O . ASP A 1 110 ? -15.141 13.125 13.812 1 92.12 110 ASP A O 1
ATOM 883 N N . LYS A 1 111 ? -15.062 11.805 12.023 1 90.81 111 LYS A N 1
ATOM 884 C CA . LYS A 1 111 ? -14.812 10.625 12.852 1 90.81 111 LYS A CA 1
ATOM 885 C C . LYS A 1 111 ? -13.438 10.039 12.578 1 90.81 111 LYS A C 1
ATOM 887 O O . LYS A 1 111 ? -12.953 10.086 11.445 1 90.81 111 LYS A O 1
ATOM 892 N N . ILE A 1 112 ? -12.938 9.422 13.602 1 89 112 ILE A N 1
ATOM 893 C CA . ILE A 1 112 ? -11.617 8.812 13.516 1 89 112 ILE A CA 1
ATOM 894 C C . ILE A 1 112 ? -11.688 7.559 12.648 1 89 112 ILE A C 1
ATOM 896 O O . ILE A 1 112 ? -12.664 6.812 12.703 1 89 112 ILE A O 1
ATOM 900 N N . THR A 1 113 ? -10.719 7.41 11.82 1 91.75 113 THR A N 1
ATOM 901 C CA . THR A 1 113 ? -10.508 6.195 11.039 1 91.75 113 THR A CA 1
ATOM 902 C C . THR A 1 113 ? -9.133 5.605 11.305 1 91.75 113 THR A C 1
ATOM 904 O O . THR A 1 113 ? -8.32 6.207 12.016 1 91.75 113 THR A O 1
ATOM 907 N N . PHE A 1 114 ? -8.828 4.441 10.688 1 86.81 114 PHE A N 1
ATOM 908 C CA . PHE A 1 114 ? -7.559 3.783 10.984 1 86.81 114 PHE A CA 1
ATOM 909 C C . PHE A 1 114 ? -6.391 4.559 10.383 1 86.81 114 PHE A C 1
ATOM 911 O O . PHE A 1 114 ? -5.258 4.449 10.852 1 86.81 114 PHE A O 1
ATOM 918 N N . VAL A 1 115 ? -6.629 5.395 9.359 1 92.94 115 VAL A N 1
ATOM 919 C CA . VAL A 1 115 ? -5.523 6.094 8.711 1 92.94 115 VAL A CA 1
ATOM 920 C C . VAL A 1 115 ? -5.062 7.258 9.578 1 92.94 115 VAL A C 1
ATOM 922 O O . VAL A 1 115 ? -3.969 7.793 9.383 1 92.94 115 VAL A O 1
ATOM 925 N N . ASP A 1 116 ? -5.871 7.68 10.516 1 89.69 116 ASP A N 1
ATOM 926 C CA . ASP A 1 116 ? -5.402 8.664 11.484 1 89.69 116 ASP A CA 1
ATOM 927 C C . ASP A 1 116 ? -4.242 8.117 12.312 1 89.69 116 ASP A C 1
ATOM 929 O O . ASP A 1 116 ? -3.338 8.859 12.688 1 89.69 116 ASP A O 1
ATOM 933 N N . PHE A 1 117 ? -4.27 6.828 12.516 1 84.25 117 PHE A N 1
ATOM 934 C CA . PHE A 1 117 ? -3.18 6.184 13.234 1 84.25 117 PHE A CA 1
ATOM 935 C C . PHE A 1 117 ? -1.907 6.168 12.398 1 84.25 117 PHE A C 1
ATOM 937 O O . PHE A 1 117 ? -0.814 6.414 12.914 1 84.25 117 PHE A O 1
ATOM 944 N N . LEU A 1 118 ? -2.098 5.887 11.156 1 87 118 LEU A N 1
ATOM 945 C CA . LEU A 1 118 ? -0.959 5.891 10.242 1 87 118 LEU A CA 1
ATOM 946 C C . LEU A 1 118 ? -0.36 7.289 10.125 1 87 118 LEU A C 1
ATOM 948 O O . LEU A 1 118 ? 0.861 7.453 10.172 1 87 118 LEU A O 1
ATOM 952 N N . ALA A 1 119 ? -1.235 8.258 10.008 1 91.44 119 ALA A N 1
ATOM 953 C CA . ALA A 1 119 ? -0.78 9.641 9.898 1 91.44 119 ALA A CA 1
ATOM 954 C C . ALA A 1 119 ? -0.034 10.07 11.164 1 91.44 119 ALA A C 1
ATOM 956 O O . ALA A 1 119 ? 1.02 10.711 11.078 1 91.44 119 ALA A O 1
ATOM 957 N N . TYR A 1 120 ? -0.596 9.695 12.25 1 87.38 120 TYR A N 1
ATOM 958 C CA . TYR A 1 120 ? 0.075 10.031 13.508 1 87.38 120 TYR A CA 1
ATOM 959 C C . TYR A 1 120 ? 1.479 9.438 13.547 1 87.38 120 TYR A C 1
ATOM 961 O O . TYR A 1 120 ? 2.438 10.117 13.914 1 87.38 120 TYR A O 1
ATOM 969 N N . ASP A 1 121 ? 1.551 8.211 13.148 1 83.5 121 ASP A N 1
ATOM 970 C CA . ASP A 1 121 ? 2.838 7.523 13.164 1 83.5 121 ASP A CA 1
ATOM 971 C C . ASP A 1 121 ? 3.857 8.258 12.289 1 83.5 121 ASP A C 1
ATOM 973 O O . ASP A 1 121 ? 4.996 8.477 12.711 1 83.5 121 ASP A O 1
ATOM 977 N N . ILE A 1 122 ? 3.479 8.633 11.148 1 89.5 122 ILE A N 1
ATOM 978 C CA . ILE A 1 122 ? 4.344 9.328 10.203 1 89.5 122 ILE A CA 1
ATOM 979 C C . ILE A 1 122 ? 4.785 10.664 10.789 1 89.5 122 ILE A C 1
ATOM 981 O O . ILE A 1 122 ? 5.973 10.992 10.766 1 89.5 122 ILE A O 1
ATOM 985 N N . LEU A 1 123 ? 3.822 11.406 11.305 1 91.94 123 LEU A N 1
ATOM 986 C CA . LEU A 1 123 ? 4.129 12.727 11.844 1 91.94 123 LEU A CA 1
ATOM 987 C C . LEU A 1 123 ? 5.043 12.625 13.062 1 91.94 123 LEU A C 1
ATOM 989 O O . LEU A 1 123 ? 6.008 13.383 13.188 1 91.94 123 LEU A O 1
ATOM 993 N N . ASP A 1 124 ? 4.777 11.648 13.844 1 85.12 124 ASP A N 1
ATOM 994 C CA . ASP A 1 124 ? 5.578 11.461 15.047 1 85.12 124 ASP A CA 1
ATOM 995 C C . ASP A 1 124 ? 7.012 11.062 14.703 1 85.12 124 ASP A C 1
ATOM 997 O O . ASP A 1 124 ? 7.961 11.609 15.273 1 85.12 124 ASP A O 1
ATOM 1001 N N . LEU A 1 125 ? 7.184 10.203 13.781 1 83.94 125 LEU A N 1
ATOM 1002 C CA . LEU A 1 125 ? 8.508 9.766 13.352 1 83.94 125 LEU A CA 1
ATOM 1003 C C . LEU A 1 125 ? 9.289 10.93 12.75 1 83.94 125 LEU A C 1
ATOM 1005 O O . LEU A 1 125 ? 10.5 11.047 12.969 1 83.94 125 LEU A O 1
ATOM 1009 N N . HIS A 1 126 ? 8.578 11.719 12.078 1 90.44 126 HIS A N 1
ATOM 1010 C CA . HIS A 1 126 ? 9.266 12.836 11.445 1 90.44 126 HIS A CA 1
ATOM 1011 C C . HIS A 1 126 ? 9.617 13.922 12.461 1 90.44 126 HIS A C 1
ATOM 1013 O O . HIS A 1 126 ? 10.617 14.625 12.305 1 90.44 126 HIS A O 1
ATOM 1019 N N . ARG A 1 127 ? 8.867 14.016 13.523 1 88.69 127 ARG A N 1
ATOM 1020 C CA . ARG A 1 127 ? 9.234 14.922 14.617 1 88.69 127 ARG A CA 1
ATOM 1021 C C . ARG A 1 127 ? 10.516 14.461 15.297 1 88.69 127 ARG A C 1
ATOM 1023 O O . ARG A 1 127 ? 11.32 15.289 15.734 1 88.69 127 ARG A O 1
ATOM 1030 N N . ILE A 1 128 ? 10.719 13.203 15.383 1 82.81 128 ILE A N 1
ATOM 1031 C CA . ILE A 1 128 ? 11.945 12.648 15.938 1 82.81 128 ILE A CA 1
ATOM 1032 C C . ILE A 1 128 ? 13.109 12.906 14.984 1 82.81 128 ILE A C 1
ATOM 1034 O O . ILE A 1 128 ? 14.203 13.289 15.414 1 82.81 128 ILE A O 1
ATOM 1038 N N . PHE A 1 129 ? 12.797 12.773 13.758 1 83.31 129 PHE A N 1
ATOM 1039 C CA . PHE A 1 129 ? 13.805 12.945 12.719 1 83.31 129 PHE A CA 1
ATOM 1040 C C . PHE A 1 129 ? 14.18 14.414 12.578 1 83.31 129 PHE A C 1
ATOM 1042 O O . PHE A 1 129 ? 15.359 14.742 12.422 1 83.31 129 PHE A O 1
ATOM 1049 N N . GLU A 1 130 ? 13.258 15.297 12.648 1 91.81 130 GLU A N 1
ATOM 1050 C CA . GLU A 1 130 ? 13.383 16.75 12.555 1 91.81 130 GLU A CA 1
ATOM 1051 C C . GLU A 1 130 ? 12.367 17.453 13.445 1 91.81 130 GLU A C 1
ATOM 1053 O O . GLU A 1 130 ? 11.25 17.75 13.008 1 91.81 130 GLU A O 1
ATOM 1058 N N . PRO A 1 131 ? 12.727 17.781 14.625 1 90.62 131 PRO A N 1
ATOM 1059 C CA . PRO A 1 131 ? 11.805 18.234 15.664 1 90.62 131 PRO A CA 1
ATOM 1060 C C . PRO A 1 131 ? 11.008 19.469 15.25 1 90.62 131 PRO A C 1
ATOM 1062 O O . PRO A 1 131 ? 9.891 19.672 15.742 1 90.62 131 PRO A O 1
ATOM 1065 N N . THR A 1 132 ? 11.477 20.266 14.32 1 95.62 132 THR A N 1
ATOM 1066 C CA . THR A 1 132 ? 10.805 21.5 13.977 1 95.62 132 THR A CA 1
ATOM 1067 C C . THR A 1 132 ? 9.945 21.344 12.727 1 95.62 132 THR A C 1
ATOM 1069 O O . THR A 1 132 ? 9.453 22.312 12.172 1 95.62 132 THR A O 1
ATOM 1072 N N . CYS A 1 133 ? 9.766 20.125 12.312 1 95.94 133 CYS A N 1
ATOM 1073 C CA . CYS A 1 133 ? 9.172 19.906 11 1 95.94 133 CYS A CA 1
ATOM 1074 C C . CYS A 1 133 ? 7.699 20.297 10.984 1 95.94 133 CYS A C 1
ATOM 1076 O O . CYS A 1 133 ? 7.125 20.531 9.922 1 95.94 133 CYS A O 1
ATOM 1078 N N . LEU A 1 134 ? 7.059 20.422 12.156 1 97.31 134 LEU A N 1
ATOM 1079 C CA . LEU A 1 134 ? 5.629 20.719 12.195 1 97.31 134 LEU A CA 1
ATOM 1080 C C . LEU A 1 134 ? 5.379 22.172 12.57 1 97.31 134 LEU A C 1
ATOM 1082 O O . LEU A 1 134 ? 4.227 22.609 12.625 1 97.31 134 LEU A O 1
ATOM 1086 N N . ASP A 1 135 ? 6.383 22.938 12.742 1 97.31 135 ASP A N 1
ATOM 1087 C CA . ASP A 1 135 ? 6.262 24.297 13.266 1 97.31 135 ASP A CA 1
ATOM 1088 C C . ASP A 1 135 ? 5.418 25.172 12.344 1 97.31 135 ASP A C 1
ATOM 1090 O O . ASP A 1 135 ? 4.664 26.031 12.812 1 97.31 135 ASP A O 1
ATOM 1094 N N . ALA A 1 136 ? 5.496 24.969 11.094 1 97.75 136 ALA A N 1
ATOM 1095 C CA . ALA A 1 136 ? 4.785 25.797 10.125 1 97.75 136 ALA A CA 1
ATOM 1096 C C . ALA A 1 136 ? 3.373 25.266 9.883 1 97.75 136 ALA A C 1
ATOM 1098 O O . ALA A 1 136 ? 2.629 25.812 9.07 1 97.75 136 ALA A O 1
ATOM 1099 N N . PHE A 1 137 ? 2.961 24.219 10.602 1 98.12 137 PHE A N 1
ATOM 1100 C CA . PHE A 1 137 ? 1.691 23.562 10.336 1 98.12 137 PHE A CA 1
ATOM 1101 C C . PHE A 1 137 ? 0.908 23.359 11.633 1 98.12 137 PHE A C 1
ATOM 1103 O O . PHE A 1 137 ? 0.808 22.234 12.133 1 98.12 137 PHE A O 1
ATOM 1110 N N . PRO A 1 138 ? 0.218 24.438 12.07 1 97.88 138 PRO A N 1
ATOM 1111 C CA . PRO A 1 138 ? -0.496 24.359 13.344 1 97.88 138 PRO A CA 1
ATOM 1112 C C . PRO A 1 138 ? -1.608 23.312 13.344 1 97.88 138 PRO A C 1
ATOM 1114 O O . PRO A 1 138 ? -1.902 22.719 14.383 1 97.88 138 PRO A O 1
ATOM 1117 N N . ASN A 1 139 ? -2.258 23.141 12.188 1 97.94 139 ASN A N 1
ATOM 1118 C CA . ASN A 1 139 ? -3.332 22.156 12.156 1 97.94 139 ASN A CA 1
ATOM 1119 C C . ASN A 1 139 ? -2.807 20.75 12.414 1 97.94 139 ASN A C 1
ATOM 1121 O O . ASN A 1 139 ? -3.492 19.922 13.023 1 97.94 139 ASN A O 1
ATOM 1125 N N . LEU A 1 140 ? -1.613 20.438 11.938 1 98.06 140 LEU A N 1
ATOM 1126 C CA . LEU A 1 140 ? -1.02 19.125 12.211 1 98.06 140 LEU A CA 1
ATOM 1127 C C . LEU A 1 140 ? -0.663 19 13.688 1 98.06 140 LEU A C 1
ATOM 1129 O O . LEU A 1 140 ? -0.822 17.922 14.281 1 98.06 140 LEU A O 1
ATOM 1133 N N . LYS A 1 141 ? -0.168 20.062 14.281 1 96.38 141 LYS A N 1
ATOM 1134 C CA . LYS A 1 141 ? 0.129 20.031 15.711 1 96.38 141 LYS A CA 1
ATOM 1135 C C . LYS A 1 141 ? -1.139 19.812 16.531 1 96.38 141 LYS A C 1
ATOM 1137 O O . LYS A 1 141 ? -1.13 19.062 17.516 1 96.38 141 LYS A O 1
ATOM 1142 N N . ASP A 1 142 ? -2.176 20.484 16.109 1 96.19 142 ASP A N 1
ATOM 1143 C CA . ASP A 1 142 ? -3.463 20.281 16.781 1 96.19 142 ASP A CA 1
ATOM 1144 C C . ASP A 1 142 ? -3.92 18.828 16.672 1 96.19 142 ASP A C 1
ATOM 1146 O O . ASP A 1 142 ? -4.418 18.266 17.656 1 96.19 142 ASP A O 1
ATOM 1150 N N . PHE A 1 143 ? -3.795 18.281 15.555 1 95.44 143 PHE A N 1
ATOM 1151 C CA . PHE A 1 143 ? -4.137 16.875 15.352 1 95.44 143 PHE A CA 1
ATOM 1152 C C . PHE A 1 143 ? -3.363 15.984 16.312 1 95.44 143 PHE A C 1
ATOM 1154 O O . PHE A 1 143 ? -3.941 15.109 16.953 1 95.44 143 PHE A O 1
ATOM 1161 N N . ILE A 1 144 ? -2.049 16.203 16.406 1 91.38 144 ILE A N 1
ATOM 1162 C CA . ILE A 1 144 ? -1.201 15.391 17.266 1 91.38 144 ILE A CA 1
ATOM 1163 C C . ILE A 1 144 ? -1.67 15.523 18.719 1 91.38 144 ILE A C 1
ATOM 1165 O O . ILE A 1 144 ? -1.82 14.516 19.422 1 91.38 144 ILE A O 1
ATOM 1169 N N . SER A 1 145 ? -1.908 16.688 19.125 1 88.94 145 SER A N 1
ATOM 1170 C CA . SER A 1 145 ? -2.361 16.938 20.5 1 88.94 145 SER A CA 1
ATOM 1171 C C . SER A 1 145 ? -3.684 16.234 20.766 1 88.94 145 SER A C 1
ATOM 1173 O O . SER A 1 145 ? -3.857 15.625 21.828 1 88.94 145 SER A O 1
ATOM 1175 N N . ARG A 1 146 ? -4.633 16.297 19.859 1 89.31 146 ARG A N 1
ATOM 1176 C CA . ARG A 1 146 ? -5.926 15.641 20 1 89.31 146 ARG A CA 1
ATOM 1177 C C . ARG A 1 146 ? -5.766 14.133 20.062 1 89.31 146 ARG A C 1
ATOM 1179 O O . ARG A 1 146 ? -6.402 13.469 20.891 1 89.31 146 ARG A O 1
ATOM 1186 N N . PHE A 1 147 ? -4.957 13.617 19.203 1 85.25 147 PHE A N 1
ATOM 1187 C CA . PHE A 1 147 ? -4.738 12.172 19.125 1 85.25 147 PHE A CA 1
ATOM 1188 C C . PHE A 1 147 ? -4.121 11.648 20.406 1 85.25 147 PHE A C 1
ATOM 1190 O O . PHE A 1 147 ? -4.488 10.578 20.891 1 85.25 147 PHE A O 1
ATOM 1197 N N . GLU A 1 148 ? -3.236 12.367 21 1 78.56 148 GLU A N 1
ATOM 1198 C CA . GLU A 1 148 ? -2.48 11.914 22.172 1 78.56 148 GLU A CA 1
ATOM 1199 C C . GLU A 1 148 ? -3.322 12.008 23.438 1 78.56 148 GLU A C 1
ATOM 1201 O O . GLU A 1 148 ? -3.049 11.312 24.422 1 78.56 148 GLU A O 1
ATOM 1206 N N . VAL A 1 149 ? -4.262 12.828 23.5 1 75.88 149 VAL A N 1
ATOM 1207 C CA . VAL A 1 149 ? -5.113 12.961 24.672 1 75.88 149 VAL A CA 1
ATOM 1208 C C . VAL A 1 149 ? -6.191 11.883 24.656 1 75.88 149 VAL A C 1
ATOM 1210 O O . VAL A 1 149 ? -6.793 11.586 25.703 1 75.88 149 VAL A O 1
ATOM 1213 N N . MET A 1 150 ? -6.441 11.328 23.516 1 67.75 150 MET A N 1
ATOM 1214 C CA . MET A 1 150 ? -7.438 10.266 23.438 1 67.75 150 MET A CA 1
ATOM 1215 C C . MET A 1 150 ? -7.031 9.078 24.297 1 67.75 150 MET A C 1
ATOM 1217 O O . MET A 1 150 ? -5.871 8.664 24.297 1 67.75 150 MET A O 1
ATOM 1221 N N . PRO A 1 151 ? -7.902 8.656 25.297 1 53.44 151 PRO A N 1
ATOM 1222 C CA . PRO A 1 151 ? -7.566 7.562 26.219 1 53.44 151 PRO A CA 1
ATOM 1223 C C . PRO A 1 151 ? -7.203 6.273 25.484 1 53.44 151 PRO A C 1
ATOM 1225 O O . PRO A 1 151 ? -7.801 5.957 24.453 1 53.44 151 PRO A O 1
ATOM 1228 N N . LEU A 1 152 ? -6.023 5.816 25.703 1 45.38 152 LEU A N 1
ATOM 1229 C CA . LEU A 1 152 ? -5.527 4.566 25.141 1 45.38 152 LEU A CA 1
ATOM 1230 C C . LEU A 1 152 ? -6.598 3.484 25.172 1 45.38 152 LEU A C 1
ATOM 1232 O O . LEU A 1 152 ? -6.676 2.65 24.266 1 45.38 152 LEU A O 1
ATOM 1236 N N . TYR A 1 153 ? -7.25 3.432 26.328 1 41.78 153 TYR A N 1
ATOM 1237 C CA . TYR A 1 153 ? -8.258 2.391 26.5 1 41.78 153 TYR A CA 1
ATOM 1238 C C . TYR A 1 153 ? -9.281 2.424 25.375 1 41.78 153 TYR A C 1
ATOM 1240 O O . TYR A 1 153 ? -9.875 1.396 25.031 1 41.78 153 TYR A O 1
ATOM 1248 N N . SER A 1 154 ? -9.555 3.451 24.953 1 41.62 154 SER A N 1
ATOM 1249 C CA . SER A 1 154 ? -10.586 3.553 23.938 1 41.62 154 SER A CA 1
ATOM 1250 C C . SER A 1 154 ? -10.195 2.785 22.672 1 41.62 154 SER A C 1
ATOM 1252 O O . SER A 1 154 ? -11.062 2.318 21.922 1 41.62 154 SER A O 1
ATOM 1254 N N . PHE A 1 155 ? -8.961 2.934 22.344 1 40.97 155 PHE A N 1
ATOM 1255 C CA . PHE A 1 155 ? -8.594 2.264 21.094 1 40.97 155 PHE A CA 1
ATOM 1256 C C . PHE A 1 155 ? -8.016 0.882 21.391 1 40.97 155 PHE A C 1
ATOM 1258 O O . PHE A 1 155 ? -7.609 0.172 20.469 1 40.97 155 PHE A O 1
ATOM 1265 N N . LEU A 1 156 ? -7.559 0.596 22.688 1 35.38 156 LEU A N 1
ATOM 1266 C CA . LEU A 1 156 ? -7.047 -0.75 22.922 1 35.38 156 LEU A CA 1
ATOM 1267 C C . LEU A 1 156 ? -7.988 -1.798 22.344 1 35.38 156 LEU A C 1
ATOM 1269 O O . LEU A 1 156 ? -9.078 -2.029 22.875 1 35.38 156 LEU A O 1
ATOM 1273 N N . PHE A 1 157 ? -7.945 -1.79 21.047 1 39.66 157 PHE A N 1
ATOM 1274 C CA . PHE A 1 157 ? -8.586 -3.008 20.547 1 39.66 157 PHE A CA 1
ATOM 1275 C C . PHE A 1 157 ? -8.195 -4.203 21.406 1 39.66 157 PHE A C 1
ATOM 1277 O O . PHE A 1 157 ? -7.059 -4.293 21.875 1 39.66 157 PHE A O 1
ATOM 1284 N N . GLY A 1 158 ? -8.953 -4.531 22.422 1 35.5 158 GLY A N 1
ATOM 1285 C CA . GLY A 1 158 ? -8.68 -5.715 23.219 1 35.5 158 GLY A CA 1
ATOM 1286 C C . GLY A 1 158 ? -7.438 -6.465 22.766 1 35.5 158 GLY A C 1
ATOM 1287 O O . GLY A 1 158 ? -7.156 -7.562 23.25 1 35.5 158 GLY A O 1
ATOM 1288 N N . ALA A 1 159 ? -7.055 -6.426 21.562 1 34.28 159 ALA A N 1
ATOM 1289 C CA . ALA A 1 159 ? -5.957 -7.281 21.109 1 34.28 159 ALA A CA 1
ATOM 1290 C C . ALA A 1 159 ? -4.609 -6.715 21.547 1 34.28 159 ALA A C 1
ATOM 1292 O O . ALA A 1 159 ? -4.453 -5.5 21.688 1 34.28 159 ALA A O 1
ATOM 1293 N N . PRO A 1 160 ? -3.738 -7.582 22.188 1 32.75 160 PRO A N 1
ATOM 1294 C CA . PRO A 1 160 ? -2.402 -7.23 22.672 1 32.75 160 PRO A CA 1
ATOM 1295 C C . PRO A 1 160 ? -1.593 -6.43 21.656 1 32.75 160 PRO A C 1
ATOM 1297 O O . PRO A 1 160 ? -1.561 -6.777 20.469 1 32.75 160 PRO A O 1
ATOM 1300 N N . PHE A 1 161 ? -1.388 -5.203 21.75 1 36.12 161 PHE A N 1
ATOM 1301 C CA . PHE A 1 161 ? -0.417 -4.289 21.156 1 36.12 161 PHE A CA 1
ATOM 1302 C C . PHE A 1 161 ? 0.937 -4.969 20.984 1 36.12 161 PHE A C 1
ATOM 1304 O O . PHE A 1 161 ? 1.807 -4.469 20.281 1 36.12 161 PHE A O 1
ATOM 1311 N N . GLU A 1 162 ? 1.157 -5.984 21.703 1 35.84 162 GLU A N 1
ATOM 1312 C CA . GLU A 1 162 ? 2.434 -6.691 21.641 1 35.84 162 GLU A CA 1
ATOM 1313 C C . GLU A 1 162 ? 2.74 -7.172 20.234 1 35.84 162 GLU A C 1
ATOM 1315 O O . GLU A 1 162 ? 3.906 -7.297 19.859 1 35.84 162 GLU A O 1
ATOM 1320 N N . MET A 1 163 ? 1.726 -7.613 19.594 1 33.47 163 MET A N 1
ATOM 1321 C CA . MET A 1 163 ? 1.976 -8.352 18.359 1 33.47 163 MET A CA 1
ATOM 1322 C C . MET A 1 163 ? 2.586 -7.441 17.297 1 33.47 163 MET A C 1
ATOM 1324 O O . MET A 1 163 ? 3.438 -7.875 16.516 1 33.47 163 MET A O 1
ATOM 1328 N N . LEU A 1 164 ? 2.121 -6.262 17.281 1 34.78 164 LEU A N 1
ATOM 1329 C CA . LEU A 1 164 ? 2.762 -5.418 16.281 1 34.78 164 LEU A CA 1
ATOM 1330 C C . LEU A 1 164 ? 4.184 -5.062 16.688 1 34.78 164 LEU A C 1
ATOM 1332 O O . LEU A 1 164 ? 4.93 -4.457 15.922 1 34.78 164 LEU A O 1
ATOM 1336 N N . SER A 1 165 ? 4.566 -5.457 17.969 1 32.59 165 SER A N 1
ATOM 1337 C CA . SER A 1 165 ? 5.871 -5.191 18.562 1 32.59 165 SER A CA 1
ATOM 1338 C C . SER A 1 165 ? 6.953 -6.07 17.922 1 32.59 165 SER A C 1
ATOM 1340 O O . SER A 1 165 ? 8.148 -5.828 18.125 1 32.59 165 SER A O 1
ATOM 1342 N N . GLN A 1 166 ? 6.66 -7.305 17.594 1 31.8 166 GLN A N 1
ATOM 1343 C CA . GLN A 1 166 ? 7.746 -8.258 17.359 1 31.8 166 GLN A CA 1
ATOM 1344 C C . GLN A 1 166 ? 8.727 -7.734 16.312 1 31.8 166 GLN A C 1
ATOM 1346 O O . GLN A 1 166 ? 9.836 -8.242 16.203 1 31.8 166 GLN A O 1
ATOM 1351 N N . SER A 1 167 ? 8.359 -7.16 15.414 1 32.78 167 SER A N 1
ATOM 1352 C CA . SER A 1 167 ? 9.539 -6.789 14.641 1 32.78 167 SER A CA 1
ATOM 1353 C C . SER A 1 167 ? 10.539 -6.008 15.5 1 32.78 167 SER A C 1
ATOM 1355 O O . SER A 1 167 ? 11.602 -5.613 15.016 1 32.78 167 SER A O 1
ATOM 1357 N N . TRP A 1 168 ? 10.086 -5.797 16.812 1 31.89 168 TRP A N 1
ATOM 1358 C CA . TRP A 1 168 ? 10.945 -5.066 17.734 1 31.89 168 TRP A CA 1
ATOM 1359 C C . TRP A 1 168 ? 12.008 -5.984 18.328 1 31.89 168 TRP A C 1
ATOM 1361 O O . TRP A 1 168 ? 12.75 -5.582 19.234 1 31.89 168 TRP A O 1
ATOM 1371 N N . SER A 1 169 ? 11.969 -7.301 18.266 1 29.36 169 SER A N 1
ATOM 1372 C CA . SER A 1 169 ? 13.055 -7.988 18.969 1 29.36 169 SER A CA 1
ATOM 1373 C C . SER A 1 169 ? 14.398 -7.332 18.672 1 29.36 169 SER A C 1
ATOM 1375 O O . SER A 1 169 ? 15.398 -7.645 19.328 1 29.36 169 SER A O 1
ATOM 1377 N N . TYR A 1 170 ? 14.516 -6.844 17.594 1 29.66 170 TYR A N 1
ATOM 1378 C CA . TYR A 1 170 ? 15.906 -6.426 17.516 1 29.66 170 TYR A CA 1
ATOM 1379 C C . TYR A 1 170 ? 16.188 -5.273 18.469 1 29.66 170 TYR A C 1
ATOM 1381 O O . TYR A 1 170 ? 17.25 -4.645 18.406 1 29.66 170 TYR A O 1
ATOM 1389 N N . THR A 1 171 ? 15.062 -4.836 19.203 1 30.11 171 THR A N 1
ATOM 1390 C CA . THR A 1 171 ? 15.414 -3.779 20.141 1 30.11 171 THR A CA 1
ATOM 1391 C C . THR A 1 171 ? 16.188 -4.352 21.328 1 30.11 171 THR A C 1
ATOM 1393 O O . THR A 1 171 ? 16.359 -3.676 22.344 1 30.11 171 THR A O 1
ATOM 1396 N N . GLU A 1 172 ? 16.625 -5.543 21.625 1 28.69 172 GLU A N 1
ATOM 1397 C CA . GLU A 1 172 ? 17.359 -5.754 22.875 1 28.69 172 GLU A CA 1
ATOM 1398 C C . GLU A 1 172 ? 18.344 -4.621 23.125 1 28.69 172 GLU A C 1
ATOM 1400 O O . GLU A 1 172 ? 18.516 -4.18 24.266 1 28.69 172 GLU A O 1
ATOM 1405 N N . ASN A 1 173 ? 19.266 -4.324 22.375 1 28.05 173 ASN A N 1
ATOM 1406 C CA . ASN A 1 173 ? 20.266 -3.445 22.969 1 28.05 173 ASN A CA 1
ATOM 1407 C C . ASN A 1 173 ? 19.688 -2.057 23.25 1 28.05 173 ASN A C 1
ATOM 1409 O O . ASN A 1 173 ? 20.266 -1.295 24.031 1 28.05 173 ASN A O 1
ATOM 1413 N N . ASN A 1 174 ? 19.094 -1.268 22.344 1 27.44 174 ASN A N 1
ATOM 1414 C CA . ASN A 1 174 ? 18.828 0.084 22.812 1 27.44 174 ASN A CA 1
ATOM 1415 C C . ASN A 1 174 ? 17.578 0.131 23.703 1 27.44 174 ASN A C 1
ATOM 1417 O O . ASN A 1 174 ? 16.469 -0.115 23.219 1 27.44 174 ASN A O 1
ATOM 1421 N N . SER A 1 175 ? 17.484 -0.216 25.109 1 26.27 175 SER A N 1
ATOM 1422 C CA . SER A 1 175 ? 16.656 -0.215 26.297 1 26.27 175 SER A CA 1
ATOM 1423 C C . SER A 1 175 ? 15.703 0.979 26.312 1 26.27 175 SER A C 1
ATOM 1425 O O . SER A 1 175 ? 14.555 0.863 26.75 1 26.27 175 SER A O 1
ATOM 1427 N N . HIS A 1 176 ? 16.234 2.27 26.281 1 25.84 176 HIS A N 1
ATOM 1428 C CA . HIS A 1 176 ? 15.492 3.443 26.75 1 25.84 176 HIS A CA 1
ATOM 1429 C C . HIS A 1 176 ? 14.25 3.68 25.891 1 25.84 176 HIS A C 1
ATOM 1431 O O . HIS A 1 176 ? 13.383 4.477 26.25 1 25.84 176 HIS A O 1
ATOM 1437 N N . LEU A 1 177 ? 14.391 3.445 24.594 1 27.48 177 LEU A N 1
ATOM 1438 C CA . LEU A 1 177 ? 13.289 3.936 23.766 1 27.48 177 LEU A CA 1
ATOM 1439 C C . LEU A 1 177 ? 12.039 3.094 23.984 1 27.48 177 LEU A C 1
ATOM 1441 O O . LEU A 1 177 ? 11.023 3.297 23.297 1 27.48 177 LEU A O 1
ATOM 1445 N N . LEU A 1 178 ? 12.023 1.965 24.75 1 27.8 178 LEU A N 1
ATOM 1446 C CA . LEU A 1 178 ? 10.992 0.945 24.906 1 27.8 178 LEU A CA 1
ATOM 1447 C C . LEU A 1 178 ? 9.812 1.49 25.703 1 27.8 178 LEU A C 1
ATOM 1449 O O . LEU A 1 178 ? 8.836 0.778 25.953 1 27.8 178 LEU A O 1
ATOM 1453 N N . SER A 1 179 ? 9.883 2.463 26.547 1 23.72 179 SER A N 1
ATOM 1454 C CA . SER A 1 179 ? 8.789 2.598 27.516 1 23.72 179 SER A CA 1
ATOM 1455 C C . SER A 1 179 ? 7.477 2.914 26.812 1 23.72 179 SER A C 1
ATOM 1457 O O . SER A 1 179 ? 6.402 2.797 27.406 1 23.72 179 SER A O 1
ATOM 1459 N N . ALA A 1 180 ? 7.395 4.008 26.047 1 25.44 180 ALA A N 1
ATOM 1460 C CA . ALA A 1 180 ? 6.059 4.551 25.812 1 25.44 180 ALA A CA 1
ATOM 1461 C C . ALA A 1 180 ? 5.199 3.562 25.031 1 25.44 180 ALA A C 1
ATOM 1463 O O . ALA A 1 180 ? 5.699 2.852 24.156 1 25.44 180 ALA A O 1
ATOM 1464 N N . GLY A 1 181 ? 4.129 2.826 25.422 1 25.72 181 GLY A N 1
ATOM 1465 C CA . GLY A 1 181 ? 3.076 1.88 25.094 1 25.72 181 GLY A CA 1
ATOM 1466 C C . GLY A 1 181 ? 2.588 2.018 23.656 1 25.72 181 GLY A C 1
ATOM 1467 O O . GLY A 1 181 ? 1.562 1.44 23.297 1 25.72 181 GLY A O 1
ATOM 1468 N N . PHE A 1 182 ? 2.805 3.195 23.047 1 26.77 182 PHE A N 1
ATOM 1469 C CA . PHE A 1 182 ? 2.094 3.537 21.828 1 26.77 182 PHE A CA 1
ATOM 1470 C C . PHE A 1 182 ? 2.229 2.424 20.797 1 26.77 182 PHE A C 1
ATOM 1472 O O . PHE A 1 182 ? 3.203 1.669 20.812 1 26.77 182 PHE A O 1
ATOM 1479 N N . MET A 1 183 ? 1.115 1.975 20.172 1 30.3 183 MET A N 1
ATOM 1480 C CA . MET A 1 183 ? 0.847 1.094 19.031 1 30.3 183 MET A CA 1
ATOM 1481 C C . MET A 1 183 ? 1.949 1.205 17.984 1 30.3 183 MET A C 1
ATOM 1483 O O . MET A 1 183 ? 2.125 2.26 17.375 1 30.3 183 MET A O 1
ATOM 1487 N N . LEU A 1 184 ? 3.113 0.818 18.234 1 32.56 184 LEU A N 1
ATOM 1488 C CA . LEU A 1 184 ? 4.332 0.671 17.453 1 32.56 184 LEU A CA 1
ATOM 1489 C C . LEU A 1 184 ? 4.012 0.289 16.016 1 32.56 184 LEU A C 1
ATOM 1491 O O . LEU A 1 184 ? 3.729 -0.875 15.719 1 32.56 184 LEU A O 1
ATOM 1495 N N . THR A 1 185 ? 2.941 0.744 15.359 1 31.62 185 THR A N 1
ATOM 1496 C CA . THR A 1 185 ? 2.748 0.638 13.914 1 31.62 185 THR A CA 1
ATOM 1497 C C . THR A 1 185 ? 4.09 0.564 13.195 1 31.62 185 THR A C 1
ATOM 1499 O O . THR A 1 185 ? 5.133 0.875 13.773 1 31.62 185 THR A O 1
ATOM 1502 N N . VAL A 1 186 ? 4.129 0.396 11.859 1 30.94 186 VAL A N 1
ATOM 1503 C CA . VAL A 1 186 ? 5.281 0.39 10.969 1 30.94 186 VAL A CA 1
ATOM 1504 C C . VAL A 1 186 ? 6.266 1.479 11.391 1 30.94 186 VAL A C 1
ATOM 1506 O O . VAL A 1 186 ? 7.457 1.397 11.086 1 30.94 186 VAL A O 1
ATOM 1509 N N . THR A 1 187 ? 5.848 2.549 11.93 1 29.31 187 THR A N 1
ATOM 1510 C CA . THR A 1 187 ? 6.645 3.74 12.195 1 29.31 187 THR A CA 1
ATOM 1511 C C . THR A 1 187 ? 7.66 3.479 13.305 1 29.31 187 THR A C 1
ATOM 1513 O O . THR A 1 187 ? 8.719 4.109 13.344 1 29.31 187 THR A O 1
ATOM 1516 N N . SER A 1 188 ? 7.234 2.875 14.242 1 29.3 188 SER A N 1
ATOM 1517 C CA . SER A 1 188 ? 8.203 2.791 15.336 1 29.3 188 SER A CA 1
ATOM 1518 C C . SER A 1 188 ? 9.477 2.084 14.883 1 29.3 188 SER A C 1
ATOM 1520 O O . SER A 1 188 ? 10.531 2.256 15.492 1 29.3 188 SER A O 1
ATOM 1522 N N . THR A 1 189 ? 9.305 1.175 14.047 1 30.34 189 THR A N 1
ATOM 1523 C CA . THR A 1 189 ? 10.523 0.528 13.57 1 30.34 189 THR A CA 1
ATOM 1524 C C . THR A 1 189 ? 11.422 1.531 12.852 1 30.34 189 THR A C 1
ATOM 1526 O O . THR A 1 189 ? 12.648 1.45 12.953 1 30.34 189 THR A O 1
ATOM 1529 N N . LEU A 1 190 ? 10.883 2.467 12.102 1 28.39 190 LEU A N 1
ATOM 1530 C CA . LEU A 1 190 ? 11.727 3.434 11.414 1 28.39 190 LEU A CA 1
ATOM 1531 C C . LEU A 1 190 ? 12.492 4.301 12.406 1 28.39 190 LEU A C 1
ATOM 1533 O O . LEU A 1 190 ? 13.641 4.676 12.164 1 28.39 190 LEU A O 1
ATOM 1537 N N . TYR A 1 191 ? 11.773 4.629 13.391 1 28.88 191 TYR A N 1
ATOM 1538 C CA . TYR A 1 191 ? 12.453 5.508 14.328 1 28.88 191 TYR A CA 1
ATOM 1539 C C . TYR A 1 191 ? 13.742 4.871 14.844 1 28.88 191 TYR A C 1
ATOM 1541 O O . TYR A 1 191 ? 14.75 5.555 15.039 1 28.88 191 TYR A O 1
ATOM 1549 N N . LEU A 1 192 ? 13.625 3.695 15.172 1 29.33 192 LEU A N 1
ATOM 1550 C CA . LEU A 1 192 ? 14.797 3.111 15.805 1 29.33 192 LEU A CA 1
ATOM 1551 C C . LEU A 1 192 ? 15.992 3.113 14.852 1 29.33 192 LEU A C 1
ATOM 1553 O O . LEU A 1 192 ? 17.141 3.279 15.281 1 29.33 192 LEU A O 1
ATOM 1557 N N . LEU A 1 193 ? 15.664 2.906 13.609 1 28.84 193 LEU A N 1
ATOM 1558 C CA . LEU A 1 193 ? 16.828 2.787 12.742 1 28.84 193 LEU A CA 1
ATOM 1559 C C . LEU A 1 193 ? 17.516 4.141 12.562 1 28.84 193 LEU A C 1
ATOM 1561 O O . LEU A 1 193 ? 18.703 4.203 12.242 1 28.84 193 LEU A O 1
ATOM 1565 N N . CYS A 1 194 ? 16.719 5.23 12.477 1 26.5 194 CYS A N 1
ATOM 1566 C CA . CYS A 1 194 ? 17.438 6.461 12.156 1 26.5 194 CYS A CA 1
ATOM 1567 C C . CYS A 1 194 ? 18.219 6.965 13.367 1 26.5 194 CYS A C 1
ATOM 1569 O O . CYS A 1 194 ? 19.094 7.82 13.234 1 26.5 194 CYS A O 1
ATOM 1571 N N . ARG A 1 195 ? 17.656 6.75 14.492 1 27.45 195 ARG A N 1
ATOM 1572 C CA . ARG A 1 195 ? 18.391 7.375 15.594 1 27.45 195 ARG A CA 1
ATOM 1573 C C . ARG A 1 195 ? 19.641 6.582 15.93 1 27.45 195 ARG A C 1
ATOM 1575 O O . ARG A 1 195 ? 20.359 6.922 16.875 1 27.45 195 ARG A O 1
ATOM 1582 N N . SER A 1 196 ? 19.969 5.484 15.219 1 25 196 SER A N 1
ATOM 1583 C CA . SER A 1 196 ? 21.328 5.145 15.641 1 25 196 SER A CA 1
ATOM 1584 C C . SER A 1 196 ? 22.344 6.078 15.008 1 25 196 SER A C 1
ATOM 1586 O O . SER A 1 196 ? 22.234 6.441 13.836 1 25 196 SER A O 1
ATOM 1588 N N . MET B 1 1 ? -17.922 10.914 -19.703 1 20.83 1 MET B N 1
ATOM 1589 C CA . MET B 1 1 ? -17.156 12.156 -19.594 1 20.83 1 MET B CA 1
ATOM 1590 C C . MET B 1 1 ? -16.141 12.07 -18.453 1 20.83 1 MET B C 1
ATOM 1592 O O . MET B 1 1 ? -16.469 12.32 -17.297 1 20.83 1 MET B O 1
ATOM 1596 N N . LEU B 1 2 ? -15.289 11.055 -18.484 1 30.55 2 LEU B N 1
ATOM 1597 C CA . LEU B 1 2 ? -14.297 10.672 -17.484 1 30.55 2 LEU B CA 1
ATOM 1598 C C . LEU B 1 2 ? -13.25 11.766 -17.312 1 30.55 2 LEU B C 1
ATOM 1600 O O . LEU B 1 2 ? -12.617 12.188 -18.281 1 30.55 2 LEU B O 1
ATOM 1604 N N . GLY B 1 3 ? -13.414 12.711 -16.359 1 31.69 3 GLY B N 1
ATOM 1605 C CA . GLY B 1 3 ? -12.703 13.953 -16.078 1 31.69 3 GLY B CA 1
ATOM 1606 C C . GLY B 1 3 ? -11.203 13.836 -16.25 1 31.69 3 GLY B C 1
ATOM 1607 O O . GLY B 1 3 ? -10.664 12.727 -16.297 1 31.69 3 GLY B O 1
ATO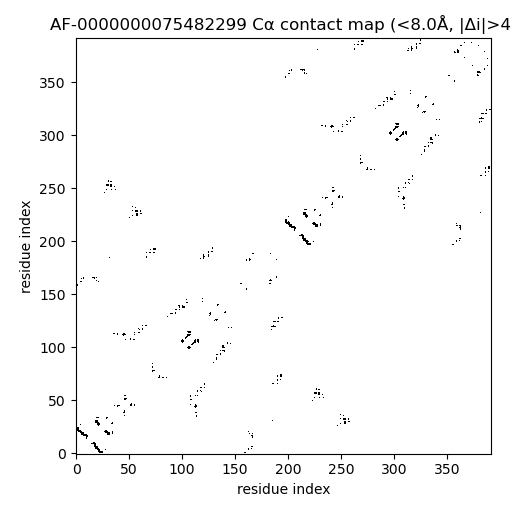M 1608 N N . ARG B 1 4 ? -10.641 14.914 -16.719 1 31 4 ARG B N 1
ATOM 1609 C CA . ARG B 1 4 ? -9.266 15.227 -17.094 1 31 4 ARG B CA 1
ATOM 1610 C C . ARG B 1 4 ? -8.297 14.859 -15.969 1 31 4 ARG B C 1
ATOM 1612 O O . ARG B 1 4 ? -8.344 15.445 -14.883 1 31 4 ARG B O 1
ATOM 1619 N N . LEU B 1 5 ? -8.078 13.734 -15.758 1 35.5 5 LEU B N 1
ATOM 1620 C CA . LEU B 1 5 ? -7.539 13.086 -14.562 1 35.5 5 LEU B CA 1
ATOM 1621 C C . LEU B 1 5 ? -6.133 13.594 -14.258 1 35.5 5 LEU B C 1
ATOM 1623 O O . LEU B 1 5 ? -5.82 13.914 -13.109 1 35.5 5 LEU B O 1
ATOM 1627 N N . LEU B 1 6 ? -5.102 13.359 -15.172 1 35.94 6 LEU B N 1
ATOM 1628 C CA . LEU B 1 6 ? -3.809 13 -14.602 1 35.94 6 LEU B CA 1
ATOM 1629 C C . LEU B 1 6 ? -2.918 14.234 -14.461 1 35.94 6 LEU B C 1
ATOM 1631 O O . LEU B 1 6 ? -2.514 14.828 -15.461 1 35.94 6 LEU B O 1
ATOM 1635 N N . ALA B 1 7 ? -3.357 15.219 -13.766 1 33.22 7 ALA B N 1
ATOM 1636 C CA . ALA B 1 7 ? -2.271 16.188 -13.664 1 33.22 7 ALA B CA 1
ATOM 1637 C C . ALA B 1 7 ? -1.071 15.602 -12.93 1 33.22 7 ALA B C 1
ATOM 1639 O O . ALA B 1 7 ? -1.232 14.789 -12.016 1 33.22 7 ALA B O 1
ATOM 1640 N N . GLN B 1 8 ? -0.018 15.445 -13.664 1 33.62 8 GLN B N 1
ATOM 1641 C CA . GLN B 1 8 ? 1.31 15.023 -13.227 1 33.62 8 GLN B CA 1
ATOM 1642 C C . GLN B 1 8 ? 1.896 15.992 -12.211 1 33.62 8 GLN B C 1
ATOM 1644 O O . GLN B 1 8 ? 2.098 17.172 -12.516 1 33.62 8 GLN B O 1
ATOM 1649 N N . LEU B 1 9 ? 1.484 16.047 -11.039 1 32.47 9 LEU B N 1
ATOM 1650 C CA . LEU B 1 9 ? 2.252 16.906 -10.148 1 32.47 9 LEU B CA 1
ATOM 1651 C C . LEU B 1 9 ? 3.637 16.328 -9.883 1 32.47 9 LEU B C 1
ATOM 1653 O O . LEU B 1 9 ? 3.766 15.141 -9.57 1 32.47 9 LEU B O 1
ATOM 1657 N N . SER B 1 10 ? 4.617 16.828 -10.57 1 34.12 10 SER B N 1
ATOM 1658 C CA . SER B 1 10 ? 6.031 16.484 -10.43 1 34.12 10 SER B CA 1
ATOM 1659 C C . SER B 1 10 ? 6.574 16.922 -9.078 1 34.12 10 SER B C 1
ATOM 1661 O O . SER B 1 10 ? 6.223 18 -8.578 1 34.12 10 SER B O 1
ATOM 1663 N N . PHE B 1 11 ? 6.691 16.047 -8.117 1 34.78 11 PHE B N 1
ATOM 1664 C CA . PHE B 1 11 ? 7.398 16.453 -6.91 1 34.78 11 PHE B CA 1
ATOM 1665 C C . PHE B 1 11 ? 8.844 16.812 -7.227 1 34.78 11 PHE B C 1
ATOM 1667 O O . PHE B 1 11 ? 9.516 16.094 -7.98 1 34.78 11 PHE B O 1
ATOM 1674 N N . PRO B 1 12 ? 9.305 17.797 -6.805 1 35.66 12 PRO B N 1
ATOM 1675 C CA . PRO B 1 12 ? 10.711 18.172 -6.938 1 35.66 12 PRO B CA 1
ATOM 1676 C C . PRO B 1 12 ? 11.656 17.188 -6.266 1 35.66 12 PRO B C 1
ATOM 1678 O O . PRO B 1 12 ? 11.375 16.719 -5.16 1 35.66 12 PRO B O 1
ATOM 1681 N N . GLY B 1 13 ? 12.844 16.5 -7.012 1 35.28 13 GLY B N 1
ATOM 1682 C CA . GLY B 1 13 ? 13.883 15.555 -6.648 1 35.28 13 GLY B CA 1
ATOM 1683 C C . GLY B 1 13 ? 13.523 14.125 -6.988 1 35.28 13 GLY B C 1
ATOM 1684 O O . GLY B 1 13 ? 14.383 13.242 -6.953 1 35.28 13 GLY B O 1
ATOM 1685 N N . PHE B 1 14 ? 12.359 13.773 -6.852 1 34.59 14 PHE B N 1
ATOM 1686 C CA . PHE B 1 14 ? 11.883 12.562 -7.504 1 34.59 14 PHE B CA 1
ATOM 1687 C C . PHE B 1 14 ? 10.992 12.898 -8.695 1 34.59 14 PHE B C 1
ATOM 1689 O O . PHE B 1 14 ? 9.766 12.828 -8.594 1 34.59 14 PHE B O 1
ATOM 1696 N N . PRO B 1 15 ? 11.398 13.594 -9.547 1 36.22 15 PRO B N 1
ATOM 1697 C CA . PRO B 1 15 ? 10.672 14.117 -10.703 1 36.22 15 PRO B CA 1
ATOM 1698 C C . PRO B 1 15 ? 9.695 13.102 -11.289 1 36.22 15 PRO B C 1
ATOM 1700 O O . PRO B 1 15 ? 8.664 13.484 -11.859 1 36.22 15 PRO B O 1
ATOM 1703 N N . SER B 1 16 ? 10.047 11.828 -11.414 1 37.28 16 SER B N 1
ATOM 1704 C CA . SER B 1 16 ? 9.422 10.773 -12.203 1 37.28 16 SER B CA 1
ATOM 1705 C C . SER B 1 16 ? 8.172 10.234 -11.516 1 37.28 16 SER B C 1
ATOM 1707 O O . SER B 1 16 ? 7.492 9.359 -12.047 1 37.28 16 SER B O 1
ATOM 1709 N N . ILE B 1 17 ? 8.047 10.57 -10.375 1 39.78 17 ILE B N 1
ATOM 1710 C CA . ILE B 1 17 ? 6.895 9.922 -9.758 1 39.78 17 ILE B CA 1
ATOM 1711 C C . ILE B 1 17 ? 5.637 10.734 -10.023 1 39.78 17 ILE B C 1
ATOM 1713 O O . ILE B 1 17 ? 5.492 11.852 -9.516 1 39.78 17 ILE B O 1
ATOM 1717 N N . GLN B 1 18 ? 5.254 10.727 -11.266 1 42.53 18 GLN B N 1
ATOM 1718 C CA . GLN B 1 18 ? 3.943 11.297 -11.562 1 42.53 18 GLN B CA 1
ATOM 1719 C C . GLN B 1 18 ? 2.844 10.586 -10.773 1 42.53 18 GLN B C 1
ATOM 1721 O O . GLN B 1 18 ? 2.877 9.367 -10.617 1 42.53 18 GLN B O 1
ATOM 1726 N N . LEU B 1 19 ? 2.283 11.344 -9.836 1 53.72 19 LEU B N 1
ATOM 1727 C CA . LEU B 1 19 ? 1.19 10.789 -9.039 1 53.72 19 LEU B CA 1
ATOM 1728 C C . LEU B 1 19 ? -0.014 10.477 -9.922 1 53.72 19 LEU B C 1
ATOM 1730 O O . LEU B 1 19 ? -0.49 11.336 -10.664 1 53.72 19 LEU B O 1
ATOM 1734 N N . PRO B 1 20 ? -0.312 9.242 -10.164 1 64 20 PRO B N 1
ATOM 1735 C CA . PRO B 1 20 ? -1.569 8.906 -10.836 1 64 20 PRO B CA 1
ATOM 1736 C C . PRO B 1 20 ? -2.775 9.609 -10.227 1 64 20 PRO B C 1
ATOM 1738 O O . PRO B 1 20 ? -2.799 9.875 -9.016 1 64 20 PRO B O 1
ATOM 1741 N N . TYR B 1 21 ? -3.512 10.383 -11.195 1 71.5 21 TYR B N 1
ATOM 1742 C CA . TYR B 1 21 ? -4.707 11.062 -10.711 1 71.5 21 TYR B CA 1
ATOM 1743 C C . TYR B 1 21 ? -5.93 10.656 -11.523 1 71.5 21 TYR B C 1
ATOM 1745 O O . TYR B 1 21 ? -5.832 10.414 -12.734 1 71.5 21 TYR B O 1
ATOM 1753 N N . LEU B 1 22 ? -7.113 10.398 -10.883 1 75.31 22 LEU B N 1
ATOM 1754 C CA . LEU B 1 22 ? -8.406 10.117 -11.5 1 75.31 22 LEU B CA 1
ATOM 1755 C C . LEU B 1 22 ? -9.445 11.141 -11.078 1 75.31 22 LEU B C 1
ATOM 1757 O O . LEU B 1 22 ? -9.578 11.445 -9.891 1 75.31 22 LEU B O 1
ATOM 1761 N N . ILE B 1 23 ? -10.062 11.805 -12.078 1 78.38 23 ILE B N 1
ATOM 1762 C CA . ILE B 1 23 ? -11.219 12.648 -11.812 1 78.38 23 ILE B CA 1
ATOM 1763 C C . ILE B 1 23 ? -12.492 11.953 -12.289 1 78.38 23 ILE B C 1
ATOM 1765 O O . ILE B 1 23 ? -12.625 11.641 -13.477 1 78.38 23 ILE B O 1
ATOM 1769 N N . ASP B 1 24 ? -13.312 11.609 -11.398 1 78.5 24 ASP B N 1
ATOM 1770 C CA . ASP B 1 24 ? -14.602 10.977 -11.672 1 78.5 24 ASP B CA 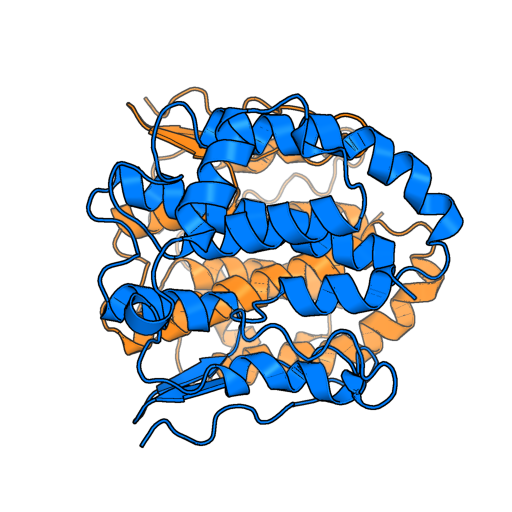1
ATOM 1771 C C . ASP B 1 24 ? -15.734 11.734 -10.984 1 78.5 24 ASP B C 1
ATOM 1773 O O . ASP B 1 24 ? -16.031 11.492 -9.812 1 78.5 24 ASP B O 1
ATOM 1777 N N . GLY B 1 25 ? -16.406 12.648 -11.773 1 79.5 25 GLY B N 1
ATOM 1778 C CA . GLY B 1 25 ? -17.391 13.523 -11.156 1 79.5 25 GLY B CA 1
ATOM 1779 C C . GLY B 1 25 ? -16.812 14.422 -10.078 1 79.5 25 GLY B C 1
ATOM 1780 O O . GLY B 1 25 ? -15.852 15.156 -10.336 1 79.5 25 GLY B O 1
ATOM 1781 N N . ALA B 1 26 ? -17.359 14.234 -8.859 1 87.5 26 ALA B N 1
ATOM 1782 C CA . ALA B 1 26 ? -16.922 15.062 -7.738 1 87.5 26 ALA B CA 1
ATOM 1783 C C . ALA B 1 26 ? -15.672 14.492 -7.082 1 87.5 26 ALA B C 1
ATOM 1785 O O . ALA B 1 26 ? -15.047 15.141 -6.234 1 87.5 26 ALA B O 1
ATOM 1786 N N . HIS B 1 27 ? -15.289 13.312 -7.574 1 86.44 27 HIS B N 1
ATOM 1787 C CA . HIS B 1 27 ? -14.195 12.641 -6.887 1 86.44 27 HIS B CA 1
ATOM 1788 C C . HIS B 1 27 ? -12.867 12.875 -7.602 1 86.44 27 HIS B C 1
ATOM 1790 O O . HIS B 1 27 ? -12.766 12.68 -8.82 1 86.44 27 HIS B O 1
ATOM 1796 N N . LYS B 1 28 ? -11.914 13.367 -6.828 1 83.94 28 LYS B N 1
ATOM 1797 C CA . LYS B 1 28 ? -10.516 13.461 -7.25 1 83.94 28 LYS B CA 1
ATOM 1798 C C . LYS B 1 28 ? -9.641 12.508 -6.445 1 83.94 28 LYS B C 1
ATOM 1800 O O . LYS B 1 28 ? -9.531 12.633 -5.227 1 83.94 28 LYS B O 1
ATOM 1805 N N . ILE B 1 29 ? -9.094 11.57 -7.195 1 85.38 29 ILE B N 1
ATOM 1806 C CA . ILE B 1 29 ? -8.398 10.5 -6.48 1 85.38 29 ILE B CA 1
ATOM 1807 C C . ILE B 1 29 ? -6.941 10.445 -6.93 1 85.38 29 ILE B C 1
ATOM 1809 O O . ILE B 1 29 ? -6.652 10.43 -8.125 1 85.38 29 ILE B O 1
ATOM 1813 N N . THR B 1 30 ? -6.129 10.484 -5.883 1 82.5 30 THR B N 1
ATOM 1814 C CA . THR B 1 30 ? -4.707 10.266 -6.125 1 82.5 30 THR B CA 1
ATOM 1815 C C . THR B 1 30 ? -4.27 8.906 -5.594 1 82.5 30 THR B C 1
ATOM 1817 O O . THR B 1 30 ? -5.059 8.188 -4.973 1 82.5 30 THR B O 1
ATOM 1820 N N . GLN B 1 31 ? -2.982 8.453 -5.871 1 81.88 31 GLN B N 1
ATOM 1821 C CA . GLN B 1 31 ? -2.422 7.16 -5.488 1 81.88 31 GLN B CA 1
ATOM 1822 C C . GLN B 1 31 ? -2.955 6.043 -6.383 1 81.88 31 GLN B C 1
ATOM 1824 O O . GLN B 1 31 ? -4.168 5.848 -6.484 1 81.88 31 GLN B O 1
ATOM 1829 N N . SER B 1 32 ? -2.094 5.297 -6.895 1 80.88 32 SER B N 1
ATOM 1830 C CA . SER B 1 32 ? -2.451 4.281 -7.875 1 80.88 32 SER B CA 1
ATOM 1831 C C . SER B 1 32 ? -3.367 3.223 -7.266 1 80.88 32 SER B C 1
ATOM 1833 O O . SER B 1 32 ? -4.391 2.869 -7.852 1 80.88 32 SER B O 1
ATOM 1835 N N . ASN B 1 33 ? -3.062 2.781 -6.094 1 86.06 33 ASN B N 1
ATOM 1836 C CA . ASN B 1 33 ? -3.873 1.74 -5.473 1 86.06 33 ASN B CA 1
ATOM 1837 C C . ASN B 1 33 ? -5.227 2.283 -5.016 1 86.06 33 ASN B C 1
ATOM 1839 O O . ASN B 1 33 ? -6.215 1.551 -4.988 1 86.06 33 ASN B O 1
ATOM 1843 N N . ALA B 1 34 ? -5.27 3.559 -4.641 1 88.75 34 ALA B N 1
ATOM 1844 C CA . ALA B 1 34 ? -6.547 4.168 -4.293 1 88.75 34 ALA B CA 1
ATOM 1845 C C . ALA B 1 34 ? -7.469 4.246 -5.512 1 88.75 34 ALA B C 1
ATOM 1847 O O . ALA B 1 34 ? -8.664 3.984 -5.406 1 88.75 34 ALA B O 1
ATOM 1848 N N . ILE B 1 35 ? -6.867 4.625 -6.59 1 83.31 35 ILE B N 1
ATOM 1849 C CA . ILE B 1 35 ? -7.621 4.711 -7.836 1 83.31 35 ILE B CA 1
ATOM 1850 C C . ILE B 1 35 ? -8.156 3.332 -8.211 1 83.31 35 ILE B C 1
ATOM 1852 O O . ILE B 1 35 ? -9.344 3.184 -8.516 1 83.31 35 ILE B O 1
ATOM 1856 N N . LEU B 1 36 ? -7.32 2.342 -8.18 1 83.88 36 LEU B N 1
ATOM 1857 C CA . LEU B 1 36 ? -7.707 0.983 -8.547 1 83.88 36 LEU B CA 1
ATOM 1858 C C . LEU B 1 36 ? -8.812 0.463 -7.633 1 83.88 36 LEU B C 1
ATOM 1860 O O . LEU B 1 36 ? -9.766 -0.161 -8.094 1 83.88 36 LEU B O 1
ATOM 1864 N N . ARG B 1 37 ? -8.664 0.701 -6.367 1 90.75 37 ARG B N 1
ATOM 1865 C CA . ARG B 1 37 ? -9.664 0.241 -5.414 1 90.75 37 ARG B CA 1
ATOM 1866 C C . ARG B 1 37 ? -11 0.956 -5.629 1 90.75 37 ARG B C 1
ATOM 1868 O O . ARG B 1 37 ? -12.062 0.358 -5.465 1 90.75 37 ARG B O 1
ATOM 1875 N N . TYR B 1 38 ? -10.953 2.203 -5.945 1 88.88 38 TYR B N 1
ATOM 1876 C CA . TYR B 1 38 ? -12.164 2.967 -6.23 1 88.88 38 TYR B CA 1
ATOM 1877 C C . TYR B 1 38 ? -12.922 2.367 -7.406 1 88.88 38 TYR B C 1
ATOM 1879 O O . TYR B 1 38 ? -14.125 2.109 -7.309 1 88.88 38 TYR B O 1
ATOM 1887 N N . ILE B 1 39 ? -12.211 2.082 -8.461 1 82.25 39 ILE B N 1
ATOM 1888 C CA . ILE B 1 39 ? -12.805 1.49 -9.656 1 82.25 39 ILE B CA 1
ATOM 1889 C C . ILE B 1 39 ? -13.305 0.084 -9.336 1 82.25 39 ILE B C 1
ATOM 1891 O O . ILE B 1 39 ? -14.391 -0.308 -9.773 1 82.25 39 ILE B O 1
ATOM 1895 N N . ALA B 1 40 ? -12.562 -0.601 -8.602 1 88.69 40 ALA B N 1
ATOM 1896 C CA . ALA B 1 40 ? -12.922 -1.966 -8.227 1 88.69 40 ALA B CA 1
ATOM 1897 C C . ALA B 1 40 ? -14.219 -1.991 -7.43 1 88.69 40 ALA B C 1
ATOM 1899 O O . ALA B 1 40 ? -15.062 -2.863 -7.637 1 88.69 40 ALA B O 1
ATOM 1900 N N . ARG B 1 41 ? -14.336 -1.065 -6.52 1 91 41 ARG B N 1
ATOM 1901 C CA . ARG B 1 41 ? -15.555 -1.009 -5.715 1 91 41 ARG B CA 1
ATOM 1902 C C . ARG B 1 41 ? -16.766 -0.732 -6.586 1 91 41 ARG B C 1
ATOM 1904 O O . ARG B 1 41 ? -17.828 -1.321 -6.383 1 91 41 ARG B O 1
ATOM 1911 N N . LYS B 1 42 ? -16.609 0.05 -7.539 1 83.81 42 LYS B N 1
ATOM 1912 C CA . LYS B 1 42 ? -17.703 0.407 -8.43 1 83.81 42 LYS B CA 1
ATOM 1913 C C . LYS B 1 42 ? -18.172 -0.799 -9.25 1 83.81 42 LYS B C 1
ATOM 1915 O O . LYS B 1 42 ? -19.328 -0.866 -9.664 1 83.81 42 LYS B O 1
ATOM 1920 N N . HIS B 1 43 ? -17.328 -1.732 -9.367 1 82.56 43 HIS B N 1
ATOM 1921 C CA . HIS B 1 43 ? -17.625 -2.863 -10.234 1 82.56 43 HIS B CA 1
ATOM 1922 C C . HIS B 1 43 ? -17.656 -4.172 -9.453 1 82.56 43 HIS B C 1
ATOM 1924 O O . HIS B 1 43 ? -17.578 -5.254 -10.039 1 82.56 43 HIS B O 1
ATOM 1930 N N . ASN B 1 44 ? -17.609 -4.121 -8.219 1 88.75 44 ASN B N 1
ATOM 1931 C CA . ASN B 1 44 ? -17.688 -5.262 -7.312 1 88.75 44 ASN B CA 1
ATOM 1932 C C . ASN B 1 44 ? -16.531 -6.227 -7.508 1 88.75 44 ASN B C 1
ATOM 1934 O O . ASN B 1 44 ? -16.734 -7.441 -7.598 1 88.75 44 ASN B O 1
ATOM 1938 N N . LEU B 1 45 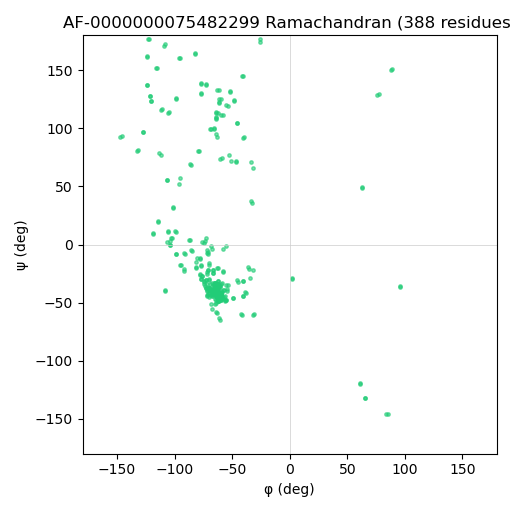? -15.375 -5.668 -7.523 1 90.25 45 LEU B N 1
ATOM 1939 C CA . LEU B 1 45 ? -14.164 -6.445 -7.758 1 90.25 45 LEU B CA 1
ATOM 1940 C C . LEU B 1 45 ? -13.266 -6.441 -6.52 1 90.25 45 LEU B C 1
ATOM 1942 O O . LEU B 1 45 ? -12.062 -6.688 -6.617 1 90.25 45 LEU B O 1
ATOM 1946 N N . CYS B 1 46 ? -13.852 -6.133 -5.297 1 93.31 46 CYS B N 1
ATOM 1947 C CA . CYS B 1 46 ? -13.039 -6.039 -4.09 1 93.31 46 CYS B CA 1
ATOM 1948 C C . CYS B 1 46 ? -13.25 -7.25 -3.191 1 93.31 46 CYS B C 1
ATOM 1950 O O . CYS B 1 46 ? -12.758 -7.285 -2.062 1 93.31 46 CYS B O 1
ATOM 1952 N N . GLY B 1 47 ? -13.898 -8.242 -3.693 1 94.31 47 GLY B N 1
ATOM 1953 C CA . GLY B 1 47 ? -14.258 -9.367 -2.844 1 94.31 47 GLY B CA 1
ATOM 1954 C C . GLY B 1 47 ? -15.594 -9.188 -2.146 1 94.31 47 GLY B C 1
ATOM 1955 O O . GLY B 1 47 ? -15.953 -8.07 -1.766 1 94.31 47 GLY B O 1
ATOM 1956 N N . GLU B 1 48 ? -16.297 -10.273 -1.855 1 94.25 48 GLU B N 1
ATOM 1957 C CA . GLU B 1 48 ? -17.641 -10.211 -1.29 1 94.25 48 GLU B CA 1
ATOM 1958 C C . GLU B 1 48 ? -17.641 -10.641 0.173 1 94.25 48 GLU B C 1
ATOM 1960 O O . GLU B 1 48 ? -18.344 -10.055 0.999 1 94.25 48 GLU B O 1
ATOM 1965 N N . THR B 1 49 ? -16.891 -11.609 0.469 1 95.31 49 THR B N 1
ATOM 1966 C CA . THR B 1 49 ? -16.828 -12.117 1.836 1 95.31 49 THR B CA 1
ATOM 1967 C C . THR B 1 49 ? -15.648 -11.508 2.582 1 95.31 49 THR B C 1
ATOM 1969 O O . THR B 1 49 ? -14.719 -10.992 1.963 1 95.31 49 THR B O 1
ATOM 1972 N N . GLU B 1 50 ? -15.711 -11.562 3.871 1 94.44 50 GLU B N 1
ATOM 1973 C CA . GLU B 1 50 ? -14.594 -11.062 4.668 1 94.44 50 GLU B CA 1
ATOM 1974 C C . GLU B 1 50 ? -13.305 -11.797 4.332 1 94.44 50 GLU B C 1
ATOM 1976 O O . GLU B 1 50 ? -12.234 -11.188 4.277 1 94.44 50 GLU B O 1
ATOM 1981 N N . GLU B 1 51 ? -13.422 -13.062 4.156 1 94.75 51 GLU B N 1
ATOM 1982 C CA . GLU B 1 51 ? -12.242 -13.844 3.789 1 94.75 51 GLU B CA 1
ATOM 1983 C C . GLU B 1 51 ? -11.641 -13.352 2.477 1 94.75 51 GLU B C 1
ATOM 1985 O O . GLU B 1 51 ? -10.422 -13.227 2.359 1 94.75 51 GLU B O 1
ATOM 1990 N N . GLU B 1 52 ? -12.461 -13.094 1.553 1 96.5 52 GLU B N 1
ATOM 1991 C CA . GLU B 1 52 ? -11.992 -12.586 0.265 1 96.5 52 GLU B CA 1
ATOM 1992 C C . GLU B 1 52 ? -11.375 -11.203 0.408 1 96.5 52 GLU B C 1
ATOM 1994 O O . GLU B 1 52 ? -10.336 -10.914 -0.193 1 96.5 52 GLU B O 1
ATOM 1999 N N . LYS B 1 53 ? -11.984 -10.391 1.224 1 96.44 53 LYS B N 1
ATOM 2000 C CA . LYS B 1 53 ? -11.469 -9.039 1.427 1 96.44 53 LYS B CA 1
ATOM 2001 C C . LYS B 1 53 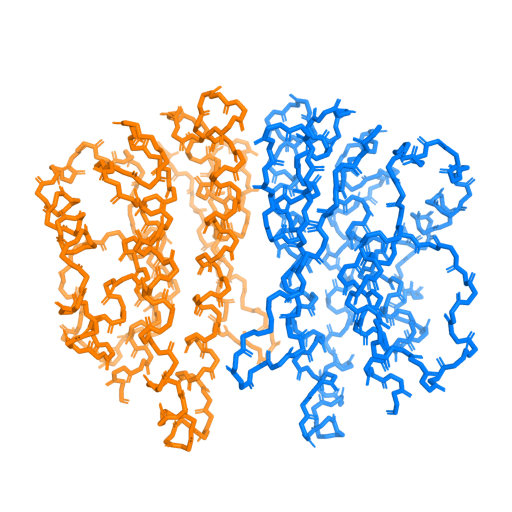? -10.094 -9.062 2.084 1 96.44 53 LYS B C 1
ATOM 2003 O O . LYS B 1 53 ? -9.219 -8.266 1.741 1 96.44 53 LYS B O 1
ATOM 2008 N N . ILE B 1 54 ? -9.922 -9.961 2.982 1 94.62 54 ILE B N 1
ATOM 2009 C CA . ILE B 1 54 ? -8.633 -10.133 3.635 1 94.62 54 ILE B CA 1
ATOM 2010 C C . ILE B 1 54 ? -7.578 -10.531 2.598 1 94.62 54 ILE B C 1
ATOM 2012 O O . ILE B 1 54 ? -6.492 -9.945 2.555 1 94.62 54 ILE B O 1
ATOM 2016 N N . ARG B 1 55 ? -7.938 -11.469 1.767 1 96 55 ARG B N 1
ATOM 2017 C CA . ARG B 1 55 ? -7.004 -11.938 0.746 1 96 55 ARG B CA 1
ATOM 2018 C C . ARG B 1 55 ? -6.688 -10.836 -0.254 1 96 55 ARG B C 1
ATOM 2020 O O . ARG B 1 55 ? -5.543 -10.703 -0.701 1 96 55 ARG B O 1
ATOM 2027 N N . VAL B 1 56 ? -7.652 -10 -0.546 1 96.44 56 VAL B N 1
ATOM 2028 C CA . VAL B 1 56 ? -7.453 -8.859 -1.434 1 96.44 56 VAL B CA 1
ATOM 2029 C C . VAL B 1 56 ? -6.461 -7.879 -0.807 1 96.44 56 VAL B C 1
ATOM 2031 O O . VAL B 1 56 ? -5.508 -7.449 -1.461 1 96.44 56 VAL B O 1
ATOM 2034 N N . ASP B 1 57 ? -6.691 -7.598 0.437 1 94.81 57 ASP B N 1
ATOM 2035 C CA . ASP B 1 57 ? -5.82 -6.652 1.129 1 94.81 57 ASP B CA 1
ATOM 2036 C C . ASP B 1 57 ? -4.391 -7.176 1.204 1 94.81 57 ASP B C 1
ATOM 2038 O O . ASP B 1 57 ? -3.434 -6.422 1.006 1 94.81 57 ASP B O 1
ATOM 2042 N N . ILE B 1 58 ? -4.238 -8.445 1.439 1 93.06 58 ILE B N 1
ATOM 2043 C CA . ILE B 1 58 ? -2.916 -9.055 1.538 1 93.06 58 ILE B CA 1
ATOM 2044 C C . ILE B 1 58 ? -2.203 -8.961 0.19 1 93.06 58 ILE B C 1
ATOM 2046 O O . ILE B 1 58 ? -1.075 -8.477 0.109 1 93.06 58 ILE B O 1
ATOM 2050 N N . LEU B 1 59 ? -2.873 -9.375 -0.799 1 95.62 59 LEU B N 1
ATOM 2051 C CA . LEU B 1 59 ? -2.236 -9.461 -2.109 1 95.62 59 LEU B CA 1
ATOM 2052 C C . LEU B 1 59 ? -1.953 -8.07 -2.668 1 95.62 59 LEU B C 1
ATOM 2054 O O . LEU B 1 59 ? -0.944 -7.859 -3.346 1 95.62 59 LEU B O 1
ATOM 2058 N N . GLU B 1 60 ? -2.85 -7.133 -2.439 1 92.94 60 GLU B N 1
ATOM 2059 C CA . GLU B 1 60 ? -2.596 -5.754 -2.854 1 92.94 60 GLU B CA 1
ATOM 2060 C C . GLU B 1 60 ? -1.285 -5.234 -2.271 1 92.94 60 GLU B C 1
ATOM 2062 O O . GLU B 1 60 ? -0.456 -4.68 -2.994 1 92.94 60 GLU B O 1
ATOM 2067 N N . ASN B 1 61 ? -1.11 -5.449 -1.012 1 89.56 61 ASN B N 1
ATOM 2068 C CA . ASN B 1 61 ? 0.097 -4.98 -0.341 1 89.56 61 ASN B CA 1
ATOM 2069 C C . ASN B 1 61 ? 1.325 -5.773 -0.779 1 89.56 61 ASN B C 1
ATOM 2071 O O . ASN B 1 61 ? 2.404 -5.207 -0.961 1 89.56 61 ASN B O 1
ATOM 2075 N N . GLN B 1 62 ? 1.104 -7.039 -0.965 1 89.88 62 GLN B N 1
ATOM 2076 C CA . GLN B 1 62 ? 2.205 -7.863 -1.456 1 89.88 62 GLN B CA 1
ATOM 2077 C C . GLN B 1 62 ? 2.648 -7.414 -2.846 1 89.88 62 GLN B C 1
ATOM 2079 O O . GLN B 1 62 ? 3.848 -7.312 -3.117 1 89.88 62 GLN B O 1
ATOM 2084 N N . ALA B 1 63 ? 1.713 -7.191 -3.668 1 89.75 63 ALA B N 1
ATOM 2085 C CA . ALA B 1 63 ? 2.014 -6.73 -5.02 1 89.75 63 ALA B CA 1
ATOM 2086 C C . ALA B 1 63 ? 2.754 -5.395 -4.988 1 89.75 63 ALA B C 1
ATOM 2088 O O . ALA B 1 63 ? 3.729 -5.203 -5.719 1 89.75 63 ALA B O 1
ATOM 2089 N N . MET B 1 64 ? 2.338 -4.523 -4.148 1 86.31 64 MET B N 1
ATOM 2090 C CA . MET B 1 64 ? 2.98 -3.219 -4.008 1 86.31 64 MET B CA 1
ATOM 2091 C C . MET B 1 64 ? 4.414 -3.369 -3.514 1 86.31 64 MET B C 1
ATOM 2093 O O . MET B 1 64 ? 5.324 -2.715 -4.027 1 86.31 64 MET B O 1
ATOM 2097 N N . ASP B 1 65 ? 4.594 -4.258 -2.551 1 84.75 65 ASP B N 1
ATOM 2098 C CA . ASP B 1 65 ? 5.93 -4.496 -2.016 1 84.75 65 ASP B CA 1
ATOM 2099 C C . ASP B 1 65 ? 6.871 -5.012 -3.1 1 84.75 65 ASP B C 1
ATOM 2101 O O . ASP B 1 65 ? 8 -4.539 -3.225 1 84.75 65 ASP B O 1
ATOM 2105 N N . VAL B 1 66 ? 6.383 -5.934 -3.828 1 88.12 66 VAL B N 1
ATOM 2106 C CA . VAL B 1 66 ? 7.203 -6.547 -4.867 1 88.12 66 VAL B CA 1
ATOM 2107 C C . VAL B 1 66 ? 7.5 -5.523 -5.961 1 88.12 66 VAL B C 1
ATOM 2109 O O . VAL B 1 66 ? 8.633 -5.43 -6.441 1 88.12 66 VAL B O 1
ATOM 2112 N N . SER B 1 67 ? 6.473 -4.762 -6.305 1 83.94 67 SER B N 1
ATOM 2113 C CA . SER B 1 67 ? 6.656 -3.715 -7.305 1 83.94 67 SER B CA 1
ATOM 2114 C C . SER B 1 67 ? 7.703 -2.701 -6.855 1 83.94 67 SER B C 1
ATOM 2116 O O . SER B 1 67 ? 8.57 -2.305 -7.641 1 83.94 67 SER B O 1
ATOM 2118 N N . ASN B 1 68 ? 7.652 -2.287 -5.664 1 79.38 68 ASN B N 1
ATOM 2119 C CA . ASN B 1 68 ? 8.602 -1.322 -5.125 1 79.38 68 ASN B CA 1
ATOM 2120 C C . ASN B 1 68 ? 10.016 -1.894 -5.09 1 79.38 68 ASN B C 1
ATOM 2122 O O . ASN B 1 68 ? 10.992 -1.178 -5.34 1 79.38 68 ASN B O 1
ATOM 2126 N N . GLN B 1 69 ? 10.117 -3.141 -4.734 1 83.44 69 GLN B N 1
ATOM 2127 C CA . GLN B 1 69 ? 11.422 -3.791 -4.715 1 83.44 69 GLN B CA 1
ATOM 2128 C C . GLN B 1 69 ? 12.031 -3.838 -6.113 1 83.44 69 GLN B C 1
ATOM 2130 O O . GLN B 1 69 ? 13.219 -3.551 -6.285 1 83.44 69 GLN B O 1
ATOM 2135 N N . LEU B 1 70 ? 11.227 -4.215 -7.043 1 83.62 70 LEU B N 1
ATOM 2136 C CA . LEU B 1 70 ? 11.695 -4.254 -8.422 1 83.62 70 LEU B CA 1
ATOM 2137 C C . LEU B 1 70 ? 12.117 -2.865 -8.891 1 83.62 70 LEU B C 1
ATOM 2139 O O . LEU B 1 70 ? 13.172 -2.707 -9.508 1 83.62 70 LEU B O 1
ATOM 2143 N N . ALA B 1 71 ? 11.305 -1.862 -8.602 1 75.25 71 ALA B N 1
ATOM 2144 C CA . ALA B 1 71 ? 11.609 -0.484 -8.977 1 75.25 71 ALA B CA 1
ATOM 2145 C C . ALA B 1 71 ? 12.914 -0.015 -8.352 1 75.25 71 ALA B C 1
ATOM 2147 O O . ALA B 1 71 ? 13.727 0.647 -9.008 1 75.25 71 ALA B O 1
ATOM 2148 N N . ARG B 1 72 ? 13.117 -0.34 -7.148 1 75.62 72 ARG B N 1
ATOM 2149 C CA . ARG B 1 72 ? 14.336 0.042 -6.438 1 75.62 72 ARG B CA 1
ATOM 2150 C C . ARG B 1 72 ? 15.57 -0.516 -7.129 1 75.62 72 ARG B C 1
ATOM 2152 O O . ARG B 1 72 ? 16.594 0.173 -7.242 1 75.62 72 ARG B O 1
ATOM 2159 N N . VAL B 1 73 ? 15.453 -1.737 -7.539 1 78.81 73 VAL B N 1
ATOM 2160 C CA . VAL B 1 73 ? 16.578 -2.4 -8.195 1 78.81 73 VAL B CA 1
ATOM 2161 C C . VAL B 1 73 ? 16.781 -1.806 -9.586 1 78.81 73 VAL B C 1
ATOM 2163 O O . VAL B 1 73 ? 17.906 -1.456 -9.953 1 78.81 73 VAL B O 1
ATOM 2166 N N . CYS B 1 74 ? 15.703 -1.603 -10.305 1 71.75 74 CYS B N 1
ATOM 2167 C CA . CYS B 1 74 ? 15.773 -1.174 -11.695 1 71.75 74 CYS B CA 1
ATOM 2168 C C . CYS B 1 74 ? 16.25 0.27 -11.797 1 71.75 74 CYS B C 1
ATOM 2170 O O . CYS B 1 74 ? 16.906 0.641 -12.766 1 71.75 74 CYS B O 1
ATOM 2172 N N . TYR B 1 75 ? 15.945 1.044 -10.812 1 67.75 75 TYR B N 1
ATOM 2173 C CA . TYR B 1 75 ? 16.266 2.463 -10.891 1 67.75 75 TYR B CA 1
ATOM 2174 C C . TYR B 1 75 ? 17.516 2.783 -10.07 1 67.75 75 TYR B C 1
ATOM 2176 O O . TYR B 1 75 ? 17.922 3.945 -9.961 1 67.75 75 TYR B O 1
ATOM 2184 N N . SER B 1 76 ? 18.078 1.776 -9.586 1 74.75 76 SER B N 1
ATOM 2185 C CA . SER B 1 76 ? 19.297 1.977 -8.805 1 74.75 76 SER B CA 1
ATOM 2186 C C . SER B 1 76 ? 20.5 2.234 -9.711 1 74.75 76 SER B C 1
ATOM 2188 O O . SER B 1 76 ? 20.656 1.583 -10.742 1 74.75 76 SER B O 1
ATOM 2190 N N . PRO B 1 77 ? 21.344 3.184 -9.32 1 75.31 77 PRO B N 1
ATOM 2191 C CA . PRO B 1 77 ? 22.594 3.352 -10.055 1 75.31 77 PRO B CA 1
ATOM 2192 C C . PRO B 1 77 ? 23.484 2.119 -9.977 1 75.31 77 PRO B C 1
ATOM 2194 O O . PRO B 1 77 ? 24.375 1.943 -10.82 1 75.31 77 PRO B O 1
ATOM 2197 N N . ASP B 1 78 ? 23.312 1.288 -9.062 1 81.5 78 ASP B N 1
ATOM 2198 C CA . ASP B 1 78 ? 24.078 0.06 -8.867 1 81.5 78 ASP B CA 1
ATOM 2199 C C . ASP B 1 78 ? 23.297 -1.155 -9.359 1 81.5 78 ASP B C 1
ATOM 2201 O O . ASP B 1 78 ? 23.375 -2.234 -8.773 1 81.5 78 ASP B O 1
ATOM 2205 N N . PHE B 1 79 ? 22.5 -0.993 -10.375 1 82.5 79 PHE B N 1
ATOM 2206 C CA . PHE B 1 79 ? 21.641 -2.037 -10.914 1 82.5 79 PHE B CA 1
ATOM 2207 C C . PHE B 1 79 ? 22.422 -3.326 -11.141 1 82.5 79 PHE B C 1
ATOM 2209 O O . PHE B 1 79 ? 22 -4.395 -10.695 1 82.5 79 PHE B O 1
ATOM 2216 N N . GLU B 1 80 ? 23.562 -3.18 -11.727 1 86.44 80 GLU B N 1
ATOM 2217 C CA . GLU B 1 80 ? 24.359 -4.359 -12.078 1 86.44 80 GLU B CA 1
ATOM 2218 C C . GLU B 1 80 ? 24.812 -5.109 -10.836 1 86.44 80 GLU B C 1
ATOM 2220 O O . GLU B 1 80 ? 24.906 -6.34 -10.844 1 86.44 80 GLU B O 1
ATOM 2225 N N . LYS B 1 81 ? 25.047 -4.348 -9.797 1 88.94 81 LYS B N 1
ATOM 2226 C CA . LYS B 1 81 ? 25.484 -4.949 -8.539 1 88.94 81 LYS B CA 1
ATOM 2227 C C . LYS B 1 81 ? 24.312 -5.602 -7.801 1 88.94 81 LYS B C 1
ATOM 2229 O O . LYS B 1 81 ? 24.484 -6.629 -7.137 1 88.94 81 LYS B O 1
ATOM 2234 N N . LEU B 1 82 ? 23.188 -5.102 -7.988 1 85.81 82 LEU B N 1
ATOM 2235 C CA . LEU B 1 82 ? 22.016 -5.547 -7.23 1 85.81 82 LEU B CA 1
ATOM 2236 C C . LEU B 1 82 ? 21.281 -6.664 -7.969 1 85.81 82 LEU B C 1
ATOM 2238 O O . LEU B 1 82 ? 20.562 -7.453 -7.355 1 85.81 82 LEU B O 1
ATOM 2242 N N . LYS B 1 83 ? 21.469 -6.773 -9.227 1 88.31 83 LYS B N 1
ATOM 2243 C CA . LYS B 1 83 ? 20.688 -7.656 -10.094 1 88.31 83 LYS B CA 1
ATOM 2244 C C . LYS B 1 83 ? 20.875 -9.117 -9.695 1 88.31 83 LYS B C 1
ATOM 2246 O O . LYS B 1 83 ? 19.891 -9.859 -9.57 1 88.31 83 LYS B O 1
ATOM 2251 N N . PRO B 1 84 ? 22.109 -9.57 -9.414 1 93.19 84 PRO B N 1
ATOM 2252 C CA . PRO B 1 84 ? 22.281 -10.984 -9.078 1 93.19 84 PRO B CA 1
ATOM 2253 C C . PRO B 1 84 ? 21.531 -11.383 -7.809 1 93.19 84 PRO B C 1
ATOM 2255 O O . PRO B 1 84 ? 20.875 -12.438 -7.773 1 93.19 84 PRO B O 1
ATOM 2258 N N . GLU B 1 85 ? 21.609 -10.547 -6.836 1 90.25 85 GLU B N 1
ATOM 2259 C CA . GLU B 1 85 ? 20.891 -10.82 -5.598 1 90.25 85 GLU B CA 1
ATOM 2260 C C . GLU B 1 85 ? 19.375 -10.852 -5.836 1 90.25 85 GLU B C 1
ATOM 2262 O O . GLU B 1 85 ? 18.672 -11.695 -5.277 1 90.25 85 GLU B O 1
ATOM 2267 N N . TYR B 1 86 ? 18.938 -9.984 -6.594 1 90.31 86 TYR B N 1
ATOM 2268 C CA . TYR B 1 86 ? 17.516 -9.93 -6.898 1 90.31 86 TYR B CA 1
ATOM 2269 C C . TYR B 1 86 ? 17.062 -11.188 -7.633 1 90.31 86 TYR B C 1
ATOM 2271 O O . TYR B 1 86 ? 16.031 -11.766 -7.312 1 90.31 86 TYR B O 1
ATOM 2279 N N . LEU B 1 87 ? 17.844 -11.602 -8.594 1 93.69 87 LEU B N 1
ATOM 2280 C CA . LEU B 1 87 ? 17.531 -12.789 -9.383 1 93.69 87 LEU B CA 1
ATOM 2281 C C . LEU B 1 87 ? 17.453 -14.023 -8.5 1 93.69 87 LEU B C 1
ATOM 2283 O O . LEU B 1 87 ? 16.578 -14.875 -8.695 1 93.69 87 LEU B O 1
ATOM 2287 N N . GLU B 1 88 ? 18.312 -14.055 -7.492 1 93.81 88 GLU B N 1
ATOM 2288 C CA . GLU B 1 88 ? 18.328 -15.188 -6.57 1 93.81 88 GLU B CA 1
ATOM 2289 C C . GLU B 1 88 ? 17.047 -15.258 -5.742 1 93.81 88 GLU B C 1
ATOM 2291 O O . GLU B 1 88 ? 16.656 -16.344 -5.301 1 93.81 88 GLU B O 1
ATOM 2296 N N . GLY B 1 89 ? 16.422 -14.125 -5.594 1 93.75 89 GLY B N 1
ATOM 2297 C CA . GLY B 1 89 ? 15.242 -14.062 -4.758 1 93.75 89 GLY B CA 1
ATOM 2298 C C . GLY B 1 89 ? 13.953 -14.305 -5.523 1 93.75 89 GLY B C 1
ATOM 2299 O O . GLY B 1 89 ? 12.898 -14.508 -4.926 1 93.75 89 GLY B O 1
ATOM 2300 N N . ILE B 1 90 ? 13.984 -14.383 -6.812 1 94.5 90 ILE B N 1
ATOM 2301 C CA . ILE B 1 90 ? 12.797 -14.43 -7.656 1 94.5 90 ILE B CA 1
ATOM 2302 C C . ILE B 1 90 ? 12.055 -15.742 -7.434 1 94.5 90 ILE B C 1
ATOM 2304 O O . ILE B 1 90 ? 10.836 -15.758 -7.262 1 94.5 90 ILE B O 1
ATOM 2308 N N . PRO B 1 91 ? 12.758 -16.891 -7.285 1 95.12 91 PRO B N 1
ATOM 2309 C CA . PRO B 1 91 ? 12.031 -18.141 -7.102 1 95.12 91 PRO B CA 1
ATOM 2310 C C . PRO B 1 91 ? 11.203 -18.172 -5.816 1 95.12 91 PRO B C 1
ATOM 2312 O O . PRO B 1 91 ? 10.07 -18.641 -5.812 1 95.12 91 PRO B O 1
ATOM 2315 N N . THR B 1 92 ? 11.797 -17.672 -4.762 1 93.25 92 THR B N 1
ATOM 2316 C CA . THR B 1 92 ? 11.062 -17.594 -3.506 1 93.25 92 THR B CA 1
ATOM 2317 C C . THR B 1 92 ? 9.844 -16.688 -3.645 1 93.25 92 THR B C 1
ATOM 2319 O O . THR B 1 92 ? 8.766 -17.016 -3.148 1 93.25 92 THR B O 1
ATOM 2322 N N . MET B 1 93 ? 10.016 -15.625 -4.309 1 93.12 93 MET B N 1
ATOM 2323 C CA . MET B 1 93 ? 8.922 -14.688 -4.555 1 93.12 93 MET B CA 1
ATOM 2324 C C . MET B 1 93 ? 7.805 -15.352 -5.352 1 93.12 93 MET B C 1
ATOM 2326 O O . MET B 1 93 ? 6.629 -15.242 -4.992 1 93.12 93 MET B O 1
ATOM 2330 N N . MET B 1 94 ? 8.148 -16.047 -6.379 1 95.94 94 MET B N 1
ATOM 2331 C CA . MET B 1 94 ? 7.164 -16.719 -7.211 1 95.94 94 MET B CA 1
ATOM 2332 C C . MET B 1 94 ? 6.469 -17.828 -6.43 1 95.94 94 MET B C 1
ATOM 2334 O O . MET B 1 94 ? 5.281 -18.094 -6.633 1 95.94 94 MET B O 1
ATOM 2338 N N . GLN B 1 95 ? 7.227 -18.406 -5.555 1 95.25 95 GLN B N 1
ATOM 2339 C CA . GLN B 1 95 ? 6.645 -19.438 -4.711 1 95.25 95 GLN B CA 1
ATOM 2340 C C . GLN B 1 95 ? 5.527 -18.875 -3.836 1 95.25 95 GLN B C 1
ATOM 2342 O O . GLN B 1 95 ? 4.496 -19.531 -3.648 1 95.25 95 GLN B O 1
ATOM 2347 N N . HIS B 1 96 ? 5.734 -17.703 -3.291 1 92.5 96 HIS B N 1
ATOM 2348 C CA . HIS B 1 96 ? 4.707 -17.062 -2.484 1 92.5 96 HIS B CA 1
ATOM 2349 C C . HIS B 1 96 ? 3.436 -16.828 -3.295 1 92.5 96 HIS B C 1
ATOM 2351 O O . HIS B 1 96 ? 2.332 -17.094 -2.82 1 92.5 96 HIS B O 1
ATOM 2357 N N . PHE B 1 97 ? 3.586 -16.328 -4.516 1 96.12 97 PHE B N 1
ATOM 2358 C CA . PHE B 1 97 ? 2.428 -16.078 -5.371 1 96.12 97 PHE B CA 1
ATOM 2359 C C . PHE B 1 97 ? 1.742 -17.391 -5.734 1 96.12 97 PHE B C 1
ATOM 2361 O O . PHE B 1 97 ? 0.512 -17.469 -5.754 1 96.12 97 PHE B O 1
ATOM 2368 N N . SER B 1 98 ? 2.547 -18.422 -5.996 1 96.88 98 SER B N 1
ATOM 2369 C CA . SER B 1 98 ? 2.01 -19.719 -6.348 1 96.88 98 SER B CA 1
ATOM 2370 C C . SER B 1 98 ? 1.178 -20.312 -5.207 1 96.88 98 SER B C 1
ATOM 2372 O O . SER B 1 98 ? 0.068 -20.797 -5.43 1 96.88 98 SER B O 1
ATOM 2374 N N . GLN B 1 99 ? 1.718 -20.188 -4.023 1 95.5 99 GLN B N 1
ATOM 2375 C CA . GLN B 1 99 ? 1.016 -20.688 -2.85 1 95.5 99 GLN B CA 1
ATOM 2376 C C . GLN B 1 99 ? -0.262 -19.891 -2.588 1 95.5 99 GLN B C 1
ATOM 2378 O O . GLN B 1 99 ? -1.284 -20.469 -2.199 1 95.5 99 GLN B O 1
ATOM 2383 N N . PHE B 1 100 ? -0.177 -18.672 -2.764 1 95 100 PHE B N 1
ATOM 2384 C CA . PHE B 1 100 ? -1.341 -17.812 -2.553 1 95 100 PHE B CA 1
ATOM 2385 C C . PHE B 1 100 ? -2.441 -18.141 -3.555 1 95 100 PHE B C 1
ATOM 2387 O O . PHE B 1 100 ? -3.621 -18.172 -3.199 1 95 100 PHE B O 1
ATOM 2394 N N . LEU B 1 101 ? -2.123 -18.391 -4.816 1 96.88 101 LEU B N 1
ATOM 2395 C CA . LEU B 1 101 ? -3.082 -18.719 -5.863 1 96.88 101 LEU B CA 1
ATOM 2396 C C . LEU B 1 101 ? -3.719 -20.078 -5.602 1 96.88 101 LEU B C 1
ATOM 2398 O O . LEU B 1 101 ? -4.926 -20.25 -5.793 1 96.88 101 LEU B O 1
ATOM 2402 N N . GLY B 1 102 ? -2.871 -21.016 -5.238 1 95.19 102 GLY B N 1
ATOM 2403 C CA . GLY B 1 102 ? -3.359 -22.359 -5.004 1 95.19 102 GLY B CA 1
ATOM 2404 C C . GLY B 1 102 ? -3.891 -23.031 -6.258 1 95.19 102 GLY B C 1
ATOM 2405 O O . GLY B 1 102 ? -3.229 -23.016 -7.297 1 95.19 102 GLY B O 1
ATOM 2406 N N . LYS B 1 103 ? -5.078 -23.594 -6.074 1 93.81 103 LYS B N 1
ATOM 2407 C CA . LYS B 1 103 ? -5.641 -24.375 -7.18 1 93.81 103 LYS B CA 1
ATOM 2408 C C . LYS B 1 103 ? -6.742 -23.594 -7.891 1 93.81 103 LYS B C 1
ATOM 2410 O O . LYS B 1 103 ? -7.305 -24.062 -8.883 1 93.81 103 LYS B O 1
ATOM 2415 N N . GLY B 1 104 ? -6.988 -22.5 -7.461 1 92.25 104 GLY B N 1
ATOM 2416 C CA . GLY B 1 104 ? -8.086 -21.719 -8.008 1 92.25 104 GLY B CA 1
ATOM 2417 C C . GLY B 1 104 ? -7.711 -20.984 -9.281 1 92.25 104 GLY B C 1
ATOM 2418 O O . GLY B 1 104 ? -6.527 -20.828 -9.594 1 92.25 104 GLY B O 1
ATOM 2419 N N . PRO B 1 105 ? -8.758 -20.547 -9.961 1 94.38 105 PRO B N 1
ATOM 2420 C CA . PRO B 1 105 ? -8.5 -19.812 -11.203 1 94.38 105 PRO B CA 1
ATOM 2421 C C . PRO B 1 105 ? -7.988 -18.391 -10.961 1 94.38 105 PRO B C 1
ATOM 2423 O O . PRO B 1 105 ? -7.262 -17.844 -11.789 1 94.38 105 PRO B O 1
ATOM 2426 N N . TRP B 1 106 ? -8.453 -17.812 -9.859 1 94.44 106 TRP B N 1
ATOM 2427 C CA . TRP B 1 106 ? -8.086 -16.453 -9.5 1 94.44 106 TRP B CA 1
ATOM 2428 C C . TRP B 1 106 ? -7.48 -16.406 -8.102 1 94.44 106 TRP B C 1
ATOM 2430 O O . TRP B 1 106 ? -7.645 -17.344 -7.316 1 94.44 106 TRP B O 1
ATOM 2440 N N . PHE B 1 107 ? -6.797 -15.328 -7.84 1 96.19 107 PHE B N 1
ATOM 2441 C CA . PHE B 1 107 ? -6.035 -15.25 -6.602 1 96.19 107 PHE B CA 1
ATOM 2442 C C . PHE B 1 107 ? -6.965 -15.172 -5.395 1 96.19 107 PHE B C 1
ATOM 2444 O O . PHE B 1 107 ? -6.594 -15.578 -4.293 1 96.19 107 PHE B O 1
ATOM 2451 N N . VAL B 1 108 ? -8.109 -14.469 -5.691 1 94.94 108 VAL B N 1
ATOM 2452 C CA . VAL B 1 108 ? -9.055 -14.32 -4.594 1 94.94 108 VAL B CA 1
ATOM 2453 C C . VAL B 1 108 ? -10.32 -15.117 -4.891 1 94.94 108 VAL B C 1
ATOM 2455 O O . VAL B 1 108 ? -11.172 -14.672 -5.668 1 94.94 108 VAL B O 1
ATOM 2458 N N . GLY B 1 109 ? -10.391 -16.391 -4.766 1 89 109 GLY B N 1
ATOM 2459 C CA . GLY B 1 109 ? -11.594 -17.188 -4.926 1 89 109 GLY B CA 1
ATOM 2460 C C . GLY B 1 109 ? -11.875 -17.562 -6.367 1 89 109 GLY B C 1
ATOM 2461 O O . GLY B 1 109 ? -10.945 -17.734 -7.168 1 89 109 GLY B O 1
ATOM 2462 N N . ASP B 1 110 ? -13.258 -17.609 -6.648 1 92 110 ASP B N 1
ATOM 2463 C CA . ASP B 1 110 ? -13.672 -18.109 -7.957 1 92 110 ASP B CA 1
ATOM 2464 C C . ASP B 1 110 ? -13.977 -16.969 -8.914 1 92 110 ASP B C 1
ATOM 2466 O O . ASP B 1 110 ? -14.148 -17.172 -10.117 1 92 110 ASP B O 1
ATOM 2470 N N . LYS B 1 111 ? -13.984 -15.828 -8.359 1 90.75 111 LYS B N 1
ATOM 2471 C CA . LYS B 1 111 ? -14.258 -14.656 -9.18 1 90.75 111 LYS B CA 1
ATOM 2472 C C . LYS B 1 111 ? -13.047 -13.727 -9.234 1 90.75 111 LYS B C 1
ATOM 2474 O O . LYS B 1 111 ? -12.305 -13.609 -8.258 1 90.75 111 LYS B O 1
ATOM 2479 N N . ILE B 1 112 ? -13.008 -13.039 -10.336 1 88.88 112 ILE B N 1
ATOM 2480 C CA . ILE B 1 112 ? -11.906 -12.102 -10.555 1 88.88 112 ILE B CA 1
ATOM 2481 C C . ILE B 1 112 ? -12.086 -10.883 -9.656 1 88.88 112 ILE B C 1
ATOM 2483 O O . ILE B 1 112 ? -13.203 -10.414 -9.453 1 88.88 112 ILE B O 1
ATOM 2487 N N . THR B 1 113 ? -11.008 -10.453 -9.094 1 91.5 113 THR B N 1
ATOM 2488 C CA . THR B 1 113 ? -10.938 -9.203 -8.344 1 91.5 113 THR B CA 1
ATOM 2489 C C . THR B 1 113 ? -9.859 -8.289 -8.93 1 91.5 113 THR B C 1
ATOM 2491 O O . THR B 1 113 ? -9.125 -8.688 -9.836 1 91.5 113 THR B O 1
ATOM 2494 N N . PHE B 1 114 ? -9.727 -7.062 -8.375 1 86.56 114 PHE B N 1
ATOM 2495 C CA . PHE B 1 114 ? -8.781 -6.109 -8.945 1 86.56 114 PHE B CA 1
ATOM 2496 C C . PHE B 1 114 ? -7.344 -6.539 -8.672 1 86.56 114 PHE B C 1
ATOM 2498 O O . PHE B 1 114 ? -6.43 -6.16 -9.406 1 86.56 114 PHE B O 1
ATOM 2505 N N . VAL B 1 115 ? -7.105 -7.379 -7.645 1 92.81 115 VAL B N 1
ATOM 2506 C CA . VAL B 1 115 ? -5.734 -7.75 -7.309 1 92.81 115 VAL B CA 1
ATOM 2507 C C . VAL B 1 115 ? -5.219 -8.781 -8.305 1 92.81 115 VAL B C 1
ATOM 2509 O O . VAL B 1 115 ? -4.008 -9.008 -8.406 1 92.81 115 VAL B O 1
ATOM 2512 N N . ASP B 1 116 ? -6.09 -9.43 -9.023 1 89.5 116 ASP B N 1
ATOM 2513 C CA . ASP B 1 116 ? -5.641 -10.289 -10.109 1 89.5 116 ASP B CA 1
ATOM 2514 C C . ASP B 1 116 ? -4.902 -9.484 -11.18 1 89.5 116 ASP B C 1
ATOM 2516 O O . ASP B 1 116 ? -3.959 -9.984 -11.797 1 89.5 116 ASP B O 1
ATOM 2520 N N . PHE B 1 117 ? -5.305 -8.266 -11.32 1 84.12 117 PHE B N 1
ATOM 2521 C CA . PHE B 1 117 ? -4.633 -7.383 -12.273 1 84.12 117 PHE B CA 1
ATOM 2522 C C . PHE B 1 117 ? -3.24 -7.016 -11.773 1 84.12 117 PHE B C 1
ATOM 2524 O O . PHE B 1 117 ? -2.285 -6.984 -12.555 1 84.12 117 PHE B O 1
ATOM 2531 N N . LEU B 1 118 ? -3.184 -6.742 -10.516 1 86.88 118 LEU B N 1
ATOM 2532 C CA . LEU B 1 118 ? -1.893 -6.426 -9.922 1 86.88 118 LEU B CA 1
ATOM 2533 C C . LEU B 1 118 ? -0.945 -7.617 -10 1 86.88 118 LEU B C 1
ATOM 2535 O O . LEU B 1 118 ? 0.227 -7.461 -10.352 1 86.88 118 LEU B O 1
ATOM 2539 N N . ALA B 1 119 ? -1.488 -8.773 -9.703 1 91.19 119 ALA B N 1
ATOM 2540 C CA . ALA B 1 119 ? -0.681 -9.984 -9.758 1 91.19 119 ALA B CA 1
ATOM 2541 C C . ALA B 1 119 ? -0.183 -10.258 -11.18 1 91.19 119 ALA B C 1
ATOM 2543 O O . ALA B 1 119 ? 0.985 -10.594 -11.375 1 91.19 119 ALA B O 1
ATOM 2544 N N . TYR B 1 120 ? -1.062 -10.07 -12.078 1 87.19 120 TYR B N 1
ATOM 2545 C CA . TYR B 1 120 ? -0.66 -10.266 -13.469 1 87.19 120 TYR B CA 1
ATOM 2546 C C . TYR B 1 120 ? 0.488 -9.328 -13.836 1 87.19 120 TYR B C 1
ATOM 2548 O O . TYR B 1 120 ? 1.469 -9.758 -14.453 1 87.19 120 TYR B O 1
ATOM 2556 N N . ASP B 1 121 ? 0.339 -8.117 -13.422 1 83.38 121 ASP B N 1
ATOM 2557 C CA . ASP B 1 121 ? 1.361 -7.125 -13.727 1 83.38 121 ASP B CA 1
ATOM 2558 C C . ASP B 1 121 ? 2.719 -7.539 -13.164 1 83.38 121 ASP B C 1
ATOM 2560 O O . ASP B 1 121 ? 3.732 -7.469 -13.859 1 83.38 121 ASP B O 1
ATOM 2564 N N . ILE B 1 122 ? 2.738 -7.961 -11.984 1 89.25 122 ILE B N 1
ATOM 2565 C CA . ILE B 1 122 ? 3.959 -8.375 -11.305 1 89.25 122 ILE B CA 1
ATOM 2566 C C . ILE B 1 122 ? 4.574 -9.57 -12.031 1 89.25 122 ILE B C 1
ATOM 2568 O O . ILE B 1 122 ? 5.773 -9.586 -12.312 1 89.25 122 ILE B O 1
ATOM 2572 N N . LEU B 1 123 ? 3.734 -10.562 -12.305 1 91.62 123 LEU B N 1
ATOM 2573 C CA . LEU B 1 123 ? 4.227 -11.773 -12.945 1 91.62 123 LEU B CA 1
ATOM 2574 C C . LEU B 1 123 ? 4.758 -11.477 -14.344 1 91.62 123 LEU B C 1
ATOM 2576 O O . LEU B 1 123 ? 5.82 -11.969 -14.727 1 91.62 123 LEU B O 1
ATOM 2580 N N . ASP B 1 124 ? 4.074 -10.633 -15.008 1 85.19 124 ASP B N 1
ATOM 2581 C CA . ASP B 1 124 ? 4.473 -10.289 -16.375 1 85.19 124 ASP B CA 1
ATOM 2582 C C . ASP B 1 124 ? 5.797 -9.523 -16.375 1 85.19 124 ASP B C 1
ATOM 2584 O O . ASP B 1 124 ? 6.684 -9.82 -17.172 1 85.19 124 ASP B O 1
ATOM 2588 N N . LEU B 1 125 ? 5.961 -8.617 -15.492 1 83.5 125 LEU B N 1
ATOM 2589 C CA . LEU B 1 125 ? 7.195 -7.84 -15.391 1 83.5 125 LEU B CA 1
ATOM 2590 C C . LEU B 1 125 ? 8.375 -8.742 -15.047 1 83.5 125 LEU B C 1
ATOM 2592 O O . LEU B 1 125 ? 9.477 -8.555 -15.562 1 83.5 125 LEU B O 1
ATOM 2596 N N . HIS B 1 126 ? 8.078 -9.664 -14.25 1 90.12 126 HIS B N 1
ATOM 2597 C CA . HIS B 1 126 ? 9.164 -10.547 -13.836 1 90.12 126 HIS B CA 1
ATOM 2598 C C . HIS B 1 126 ? 9.516 -11.539 -14.945 1 90.12 126 HIS B C 1
ATOM 2600 O O . HIS B 1 126 ? 10.672 -11.953 -15.062 1 90.12 126 HIS B O 1
ATOM 2606 N N . ARG B 1 127 ? 8.586 -11.859 -15.781 1 88.5 127 ARG B N 1
ATOM 2607 C CA . ARG B 1 127 ? 8.891 -12.672 -16.953 1 88.5 127 ARG B CA 1
ATOM 2608 C C . ARG B 1 127 ? 9.805 -11.93 -17.906 1 88.5 127 ARG B C 1
ATOM 2610 O O . ARG B 1 127 ? 10.656 -12.531 -18.562 1 88.5 127 ARG B O 1
ATOM 2617 N N . ILE B 1 128 ? 9.648 -10.664 -18.016 1 82.81 128 ILE B N 1
ATOM 2618 C CA . ILE B 1 128 ? 10.516 -9.828 -18.844 1 82.81 128 ILE B CA 1
ATOM 2619 C C . ILE B 1 128 ? 11.898 -9.742 -18.203 1 82.81 128 ILE B C 1
ATOM 2621 O O . ILE B 1 128 ? 12.914 -9.844 -18.906 1 82.81 128 ILE B O 1
ATOM 2625 N N . PHE B 1 129 ? 11.875 -9.648 -16.938 1 83.06 129 PHE B N 1
ATOM 2626 C CA . PHE B 1 129 ? 13.117 -9.523 -16.188 1 83.06 129 PHE B CA 1
ATOM 2627 C C . PHE B 1 129 ? 13.891 -10.836 -16.188 1 83.06 129 PHE B C 1
ATOM 2629 O O . PHE B 1 129 ? 15.109 -10.844 -16.344 1 83.06 129 PHE B O 1
ATOM 2636 N N . GLU B 1 130 ? 13.227 -11.922 -16.078 1 91.56 130 GLU B N 1
ATOM 2637 C CA . GLU B 1 130 ? 13.742 -13.289 -16.047 1 91.56 130 GLU B CA 1
ATOM 2638 C C . GLU B 1 130 ? 12.75 -14.266 -16.688 1 91.56 130 GLU B C 1
ATOM 2640 O O . GLU B 1 130 ? 11.891 -14.812 -16 1 91.56 130 GLU B O 1
ATOM 2645 N N . PRO B 1 131 ? 12.891 -14.523 -17.938 1 90.38 131 PRO B N 1
ATOM 2646 C CA . PRO B 1 131 ? 11.883 -15.234 -18.734 1 90.38 131 PRO B CA 1
ATOM 2647 C C . PRO B 1 131 ? 11.562 -16.625 -18.172 1 90.38 131 PRO B C 1
ATOM 2649 O O . PRO B 1 131 ? 10.453 -17.125 -18.375 1 90.38 131 PRO B O 1
ATOM 2652 N N . THR B 1 132 ? 12.438 -17.234 -17.406 1 95.56 132 THR B N 1
ATOM 2653 C CA . THR B 1 132 ? 12.211 -18.594 -16.953 1 95.56 132 THR B CA 1
ATOM 2654 C C . THR B 1 132 ? 11.68 -18.609 -15.516 1 95.56 132 THR B C 1
ATOM 2656 O O . THR B 1 132 ? 11.602 -19.656 -14.883 1 95.56 132 THR B O 1
ATOM 2659 N N . CYS B 1 133 ? 11.297 -17.469 -15.031 1 95.88 133 CYS B N 1
ATOM 2660 C CA . CYS B 1 133 ? 11.016 -17.359 -13.609 1 95.88 133 CYS B CA 1
ATOM 2661 C C . CYS B 1 133 ? 9.742 -18.109 -13.242 1 95.88 133 CYS B C 1
ATOM 2663 O O . CYS B 1 133 ? 9.531 -18.469 -12.078 1 95.88 133 CYS B O 1
ATOM 2665 N N . LEU B 1 134 ? 8.891 -18.469 -14.227 1 97.25 134 LEU B N 1
ATOM 2666 C CA . LEU B 1 134 ? 7.617 -19.109 -13.922 1 97.25 134 LEU B CA 1
ATOM 2667 C C . LEU B 1 134 ? 7.664 -20.594 -14.273 1 97.25 134 LEU B C 1
ATOM 2669 O O . LEU B 1 134 ? 6.691 -21.328 -14.055 1 97.25 134 LEU B O 1
ATOM 2673 N N . ASP B 1 135 ? 8.75 -21.078 -14.711 1 97.31 135 ASP B N 1
ATOM 2674 C CA . ASP B 1 135 ? 8.859 -22.438 -15.234 1 97.31 135 ASP B CA 1
ATOM 2675 C C . ASP B 1 135 ? 8.523 -23.453 -14.156 1 97.31 135 ASP B C 1
ATOM 2677 O O . ASP B 1 135 ? 7.926 -24.5 -14.445 1 97.31 135 ASP B O 1
ATOM 2681 N N . ALA B 1 136 ? 8.859 -23.203 -12.953 1 97.75 136 ALA B N 1
ATOM 2682 C CA . ALA B 1 136 ? 8.648 -24.156 -11.867 1 97.75 136 ALA B CA 1
ATOM 2683 C C . ALA B 1 136 ? 7.246 -24 -11.273 1 97.75 136 ALA B C 1
ATOM 2685 O O . ALA B 1 136 ? 6.895 -24.688 -10.312 1 97.75 136 ALA B O 1
ATOM 2686 N N . PHE B 1 137 ? 6.406 -23.125 -11.836 1 98.06 137 PHE B N 1
ATOM 2687 C CA . PHE B 1 137 ? 5.113 -22.812 -11.25 1 98.06 137 PHE B CA 1
ATOM 2688 C C . PHE B 1 137 ? 4.012 -22.859 -12.297 1 98.06 137 PHE B C 1
ATOM 2690 O O . PHE B 1 137 ? 3.506 -21.812 -12.727 1 98.06 137 PHE B O 1
ATOM 2697 N N . PRO B 1 138 ? 3.539 -24.094 -12.602 1 97.88 138 PRO B N 1
ATOM 2698 C CA . PRO B 1 138 ? 2.537 -24.25 -13.656 1 97.88 138 PRO B CA 1
ATOM 2699 C C . PRO B 1 138 ? 1.228 -23.531 -13.344 1 97.88 138 PRO B C 1
ATOM 2701 O O . PRO B 1 138 ? 0.541 -23.062 -14.258 1 97.88 138 PRO B O 1
ATOM 2704 N N . ASN B 1 139 ? 0.863 -23.484 -12.047 1 97.88 139 ASN B N 1
ATOM 2705 C CA . ASN B 1 139 ? -0.387 -22.812 -11.719 1 97.88 139 ASN B CA 1
ATOM 2706 C C . ASN B 1 139 ? -0.325 -21.328 -12.047 1 97.88 139 ASN B C 1
ATOM 2708 O O . ASN B 1 139 ? -1.327 -20.734 -12.445 1 97.88 139 ASN B O 1
ATOM 2712 N N . LEU B 1 140 ? 0.823 -20.703 -11.867 1 98.06 140 LEU B N 1
ATOM 2713 C CA . LEU B 1 140 ? 0.973 -19.297 -12.234 1 98.06 140 LEU B CA 1
ATOM 2714 C C . LEU B 1 140 ? 0.906 -19.125 -13.75 1 98.06 140 LEU B C 1
ATOM 2716 O O . LEU B 1 140 ? 0.333 -18.156 -14.242 1 98.06 140 LEU B O 1
ATOM 2720 N N . LYS B 1 141 ? 1.499 -20.047 -14.484 1 96.38 141 LYS B N 1
ATOM 2721 C CA . LYS B 1 141 ? 1.42 -19.984 -15.938 1 96.38 141 LYS B CA 1
ATOM 2722 C C . LYS B 1 141 ? -0.022 -20.141 -16.422 1 96.38 141 LYS B C 1
ATOM 2724 O O . LYS B 1 141 ? -0.449 -19.438 -17.344 1 96.38 141 LYS B O 1
ATOM 2729 N N . ASP B 1 142 ? -0.72 -21.031 -15.781 1 96.19 142 ASP B N 1
ATOM 2730 C CA . ASP B 1 142 ? -2.135 -21.203 -16.094 1 96.19 142 ASP B CA 1
ATOM 2731 C C . ASP B 1 142 ? -2.912 -19.906 -15.836 1 96.19 142 ASP B C 1
ATOM 2733 O O . ASP B 1 142 ? -3.764 -19.516 -16.641 1 96.19 142 ASP B O 1
ATOM 2737 N N . PHE B 1 143 ? -2.66 -19.312 -14.766 1 95.38 143 PHE B N 1
ATOM 2738 C CA . PHE B 1 143 ? -3.293 -18.031 -14.43 1 95.38 143 PHE B CA 1
ATOM 2739 C C . PHE B 1 143 ? -3.035 -17 -15.523 1 95.38 143 PHE B C 1
ATOM 2741 O O . PHE B 1 143 ? -3.961 -16.328 -15.977 1 95.38 143 PHE B O 1
ATOM 2748 N N . ILE B 1 144 ? -1.769 -16.875 -15.945 1 91.25 144 ILE B N 1
ATOM 2749 C CA . ILE B 1 144 ? -1.398 -15.898 -16.969 1 91.25 144 ILE B CA 1
ATOM 2750 C C . ILE B 1 144 ? -2.158 -16.188 -18.25 1 91.25 144 ILE B C 1
ATOM 2752 O O . ILE B 1 144 ? -2.73 -15.281 -18.859 1 91.25 144 ILE B O 1
ATOM 2756 N N . SER B 1 145 ? -2.176 -17.391 -18.625 1 88.88 145 SER B N 1
ATOM 2757 C CA . SER B 1 145 ? -2.871 -17.797 -19.844 1 88.88 145 SER B CA 1
ATOM 2758 C C . SER B 1 145 ? -4.359 -17.469 -19.781 1 88.88 145 SER B C 1
ATOM 2760 O O . SER B 1 145 ? -4.938 -16.953 -20.734 1 88.88 145 SER B O 1
ATOM 2762 N N . ARG B 1 146 ? -5.016 -17.75 -18.656 1 89.12 146 ARG B N 1
ATOM 2763 C CA . ARG B 1 146 ? -6.43 -17.438 -18.453 1 89.12 146 ARG B CA 1
ATOM 2764 C C . ARG B 1 146 ? -6.684 -15.938 -18.5 1 89.12 146 ARG B C 1
ATOM 2766 O O . ARG B 1 146 ? -7.656 -15.492 -19.125 1 89.12 146 ARG B O 1
ATOM 2773 N N . PHE B 1 147 ? -5.844 -15.219 -17.844 1 85 147 PHE B N 1
ATOM 2774 C CA . PHE B 1 147 ? -5.988 -13.766 -17.781 1 85 147 PHE B CA 1
ATOM 2775 C C . PHE B 1 147 ? -5.863 -13.148 -19.156 1 85 147 PHE B C 1
ATOM 2777 O O . PHE B 1 147 ? -6.602 -12.219 -19.5 1 85 147 PHE B O 1
ATOM 2784 N N . GLU B 1 148 ? -5.004 -13.625 -19.984 1 78.38 148 GLU B N 1
ATOM 2785 C CA . GLU B 1 148 ? -4.699 -13.039 -21.281 1 78.38 148 GLU B CA 1
ATOM 2786 C C . GLU B 1 148 ? -5.777 -13.383 -22.312 1 78.38 148 GLU B C 1
ATOM 2788 O O . GLU B 1 148 ? -5.945 -12.672 -23.297 1 78.38 148 GLU B O 1
ATOM 2793 N N . VAL B 1 149 ? -6.449 -14.438 -22.156 1 75.69 149 VAL B N 1
ATOM 2794 C CA . VAL B 1 149 ? -7.496 -14.828 -23.094 1 75.69 149 VAL B CA 1
ATOM 2795 C C . VAL B 1 149 ? -8.781 -14.062 -22.781 1 75.69 149 VAL B C 1
ATOM 2797 O O . VAL B 1 149 ? -9.672 -13.961 -23.625 1 75.69 149 VAL B O 1
ATOM 2800 N N . MET B 1 150 ? -8.883 -13.547 -21.594 1 67.69 150 MET B N 1
ATOM 2801 C CA . MET B 1 150 ? -10.07 -12.781 -21.234 1 67.69 150 MET B CA 1
ATOM 2802 C C . MET B 1 150 ? -10.219 -11.555 -22.141 1 67.69 150 MET B C 1
ATOM 2804 O O . MET B 1 150 ? -9.242 -10.859 -22.406 1 67.69 150 MET B O 1
ATOM 2808 N N . PRO B 1 151 ? -11.375 -11.438 -22.875 1 53.03 151 PRO B N 1
ATOM 2809 C CA . PRO B 1 151 ? -11.578 -10.32 -23.797 1 53.03 151 PRO B CA 1
ATOM 2810 C C . PRO B 1 151 ? -11.391 -8.961 -23.141 1 53.03 151 PRO B C 1
ATOM 2812 O O . PRO B 1 151 ? -11.773 -8.773 -21.984 1 53.03 151 PRO B O 1
ATOM 2815 N N . LEU B 1 152 ? -10.461 -8.242 -23.625 1 45.28 152 LEU B N 1
ATOM 2816 C CA . LEU B 1 152 ? -10.172 -6.887 -23.156 1 45.28 152 LEU B CA 1
ATOM 2817 C C . LEU B 1 152 ? -11.461 -6.117 -22.891 1 45.28 152 LEU B C 1
ATOM 2819 O O . LEU B 1 152 ? -11.516 -5.309 -21.969 1 45.28 152 LEU B O 1
ATOM 2823 N N . TYR B 1 153 ? -12.367 -6.27 -23.828 1 41.75 153 TYR B N 1
ATOM 2824 C CA . TYR B 1 153 ? -13.609 -5.52 -23.719 1 41.75 153 TYR B CA 1
ATOM 2825 C C . TYR B 1 153 ? -14.281 -5.785 -22.375 1 41.75 153 TYR B C 1
ATOM 2827 O O . TYR B 1 153 ? -15.008 -4.934 -21.859 1 41.75 153 TYR B O 1
ATOM 2835 N N . SER B 1 154 ? -14.18 -6.832 -21.938 1 41.88 154 SER B N 1
ATOM 2836 C CA . SER B 1 154 ? -14.859 -7.168 -20.688 1 41.88 154 SER B CA 1
ATOM 2837 C C . SER B 1 154 ? -14.367 -6.293 -19.547 1 41.88 154 SER B C 1
ATOM 2839 O O . SER B 1 154 ? -15.102 -6.047 -18.578 1 41.88 154 SER B O 1
ATOM 2841 N N . PHE B 1 155 ? -13.094 -6.09 -19.562 1 41.06 155 PHE B N 1
ATOM 2842 C CA . PHE B 1 155 ? -12.602 -5.32 -18.422 1 41.06 155 PHE B CA 1
ATOM 2843 C C . PHE B 1 155 ? -12.492 -3.844 -18.781 1 41.06 155 PHE B C 1
ATOM 2845 O O . PHE B 1 155 ? -12.055 -3.035 -17.953 1 41.06 155 PHE B O 1
ATOM 2852 N N . LEU B 1 156 ? -12.484 -3.461 -20.125 1 35.47 156 LEU B N 1
ATOM 2853 C CA . LEU B 1 156 ? -12.406 -2.031 -20.406 1 35.47 156 LEU B CA 1
ATOM 2854 C C . LEU B 1 156 ? -13.391 -1.252 -19.547 1 35.47 156 LEU B C 1
ATOM 2856 O O . LEU B 1 156 ? -14.602 -1.332 -19.75 1 35.47 156 LEU B O 1
ATOM 2860 N N . PHE B 1 157 ? -13.008 -1.22 -18.297 1 39.78 157 PHE B N 1
ATOM 2861 C CA . PHE B 1 157 ? -13.781 -0.191 -17.609 1 39.78 157 PHE B CA 1
ATOM 2862 C C . PHE B 1 157 ? -13.953 1.035 -18.5 1 39.78 157 PHE B C 1
ATOM 2864 O O . PHE B 1 157 ? -13.047 1.407 -19.25 1 39.78 157 PHE B O 1
ATOM 2871 N N . GLY B 1 158 ? -15 1.117 -19.25 1 35.53 158 GLY B N 1
ATOM 2872 C CA . GLY B 1 158 ? -15.258 2.299 -20.047 1 35.53 158 GLY B CA 1
ATOM 2873 C C . GLY B 1 158 ? -14.172 3.352 -19.938 1 35.53 158 GLY B C 1
ATOM 2874 O O . GLY B 1 158 ? -14.312 4.461 -20.453 1 35.53 158 GLY B O 1
ATOM 2875 N N . ALA B 1 159 ? -13.5 3.459 -18.859 1 34.25 159 ALA B N 1
ATOM 2876 C CA . ALA B 1 159 ? -12.57 4.578 -18.719 1 34.25 159 ALA B CA 1
ATOM 2877 C C . ALA B 1 159 ? -11.289 4.34 -19.5 1 34.25 159 ALA B C 1
ATOM 2879 O O . ALA B 1 159 ? -10.875 3.193 -19.688 1 34.25 159 ALA B O 1
ATOM 2880 N N . PRO B 1 160 ? -10.852 5.348 -20.328 1 32.84 160 PRO B N 1
ATOM 2881 C CA . PRO B 1 160 ? -9.633 5.305 -21.141 1 32.84 160 PRO B CA 1
ATOM 2882 C C . PRO B 1 160 ? -8.422 4.785 -20.375 1 32.84 160 PRO B C 1
ATOM 2884 O O . PRO B 1 160 ? -8.188 5.203 -19.234 1 32.84 160 PRO B O 1
ATOM 2887 N N . PHE B 1 161 ? -7.941 3.656 -20.516 1 36.22 161 PHE B N 1
ATOM 2888 C CA . PHE B 1 161 ? -6.66 3.043 -20.172 1 36.22 161 PHE B CA 1
ATOM 2889 C C . PHE B 1 161 ? -5.523 4.043 -20.344 1 36.22 161 PHE B C 1
ATOM 2891 O O . PHE B 1 161 ? -4.41 3.805 -19.859 1 36.22 161 PHE B O 1
ATOM 2898 N N . GLU B 1 162 ? -5.73 5.043 -21.062 1 35.66 162 GLU B N 1
ATOM 2899 C CA . GLU B 1 162 ? -4.699 6.047 -21.312 1 35.66 162 GLU B CA 1
ATOM 2900 C C . GLU B 1 162 ? -4.191 6.652 -20.016 1 35.66 162 GLU B C 1
ATOM 2902 O O . GLU B 1 162 ? -3.045 7.094 -19.922 1 35.66 162 GLU B O 1
ATOM 2907 N N . MET B 1 163 ? -5.094 6.852 -19.141 1 33.47 163 MET B N 1
ATOM 2908 C CA . MET B 1 163 ? -4.754 7.676 -17.984 1 33.47 163 MET B CA 1
ATOM 2909 C C . MET B 1 163 ? -3.693 6.992 -17.125 1 33.47 163 MET B C 1
ATOM 2911 O O . MET B 1 163 ? -2.84 7.66 -16.531 1 33.47 163 MET B O 1
ATOM 2915 N N . LEU B 1 164 ? -3.822 5.727 -17.031 1 34.91 164 LEU B N 1
ATOM 2916 C CA . LEU B 1 164 ? -2.771 5.109 -16.219 1 34.91 164 LEU B CA 1
ATOM 2917 C C . LEU B 1 164 ? -1.439 5.125 -16.969 1 34.91 164 LEU B C 1
ATOM 2919 O O . LEU B 1 164 ? -0.409 4.734 -16.406 1 34.91 164 LEU B O 1
ATOM 2923 N N . SER B 1 165 ? -1.461 5.602 -18.266 1 32.69 165 SER B N 1
ATOM 2924 C CA . SER B 1 165 ? -0.302 5.688 -19.141 1 32.69 165 SER B CA 1
ATOM 2925 C C . SER B 1 165 ? 0.647 6.797 -18.703 1 32.69 165 SER B C 1
ATOM 2927 O O . SER B 1 165 ? 1.755 6.918 -19.234 1 32.69 165 SER B O 1
ATOM 2929 N N . GLN B 1 166 ? 0.148 7.875 -18.172 1 31.83 166 GLN B N 1
ATOM 2930 C CA . GLN B 1 166 ? 0.96 9.086 -18.141 1 31.83 166 GLN B CA 1
ATOM 2931 C C . GLN B 1 166 ? 2.305 8.828 -17.469 1 31.83 166 GLN B C 1
ATOM 2933 O O . GLN B 1 166 ? 3.246 9.609 -17.625 1 31.83 166 GLN B O 1
ATOM 2938 N N . SER B 1 167 ? 2.365 8.172 -16.547 1 32.88 167 SER B N 1
ATOM 2939 C CA . SER B 1 167 ? 3.754 8.195 -16.094 1 32.88 167 SER B CA 1
ATOM 2940 C C . SER B 1 167 ? 4.695 7.707 -17.188 1 32.88 167 SER B C 1
ATOM 2942 O O . SER B 1 167 ? 5.914 7.66 -16.984 1 32.88 167 SER B O 1
ATOM 2944 N N . TRP B 1 168 ? 4.051 7.273 -18.328 1 32.06 168 TRP B N 1
ATOM 2945 C CA . TRP B 1 168 ? 4.898 6.777 -19.422 1 32.06 168 TRP B CA 1
ATOM 2946 C C . TRP B 1 168 ? 5.469 7.93 -20.234 1 32.06 168 TRP B C 1
ATOM 2948 O O . TRP B 1 168 ? 6.086 7.711 -21.281 1 32.06 168 TRP B O 1
ATOM 2958 N N . SER B 1 169 ? 5.078 9.188 -20.141 1 29.55 169 SER B N 1
ATOM 2959 C CA . SER B 1 169 ? 5.746 10.109 -21.047 1 29.55 169 SER B CA 1
ATOM 2960 C C . SER B 1 169 ? 7.25 9.883 -21.062 1 29.55 169 SER B C 1
ATOM 2962 O O . SER B 1 169 ? 7.965 10.453 -21.891 1 29.55 169 SER B O 1
ATOM 2964 N N . TYR B 1 170 ? 7.719 9.484 -20.031 1 29.69 170 TYR B N 1
ATOM 2965 C CA . TYR B 1 170 ? 9.164 9.484 -20.25 1 29.69 170 TYR B CA 1
ATOM 2966 C C . TYR B 1 170 ? 9.562 8.438 -21.281 1 29.69 170 TYR B C 1
ATOM 2968 O O . TYR B 1 170 ? 10.75 8.141 -21.438 1 29.69 170 TYR B O 1
ATOM 2976 N N . THR B 1 171 ? 8.5 7.637 -21.75 1 30.17 171 THR B N 1
ATOM 2977 C CA . THR B 1 171 ? 8.969 6.703 -22.766 1 30.17 171 THR B CA 1
ATOM 2978 C C . THR B 1 171 ? 9.281 7.43 -24.078 1 30.17 171 THR B C 1
ATOM 2980 O O . THR B 1 171 ? 9.414 6.801 -25.125 1 30.17 171 THR B O 1
ATOM 2983 N N . GLU B 1 172 ? 9.289 8.688 -24.406 1 28.81 172 GLU B N 1
ATOM 2984 C CA . GLU B 1 172 ? 9.672 9.055 -25.766 1 28.81 172 GLU B CA 1
ATOM 2985 C C . GLU B 1 172 ? 10.867 8.242 -26.25 1 28.81 172 GLU B C 1
ATOM 2987 O O . GLU B 1 172 ? 10.922 7.832 -27.406 1 28.81 172 GLU B O 1
ATOM 2992 N N . ASN B 1 173 ? 11.969 8.242 -25.719 1 28.09 173 ASN B N 1
ATOM 2993 C CA . ASN B 1 173 ? 13.039 7.656 -26.531 1 28.09 173 ASN B CA 1
ATOM 2994 C C . ASN B 1 173 ? 12.844 6.152 -26.703 1 28.09 173 ASN B C 1
ATOM 2996 O O . ASN B 1 173 ? 13.477 5.539 -27.562 1 28.09 173 ASN B O 1
ATOM 3000 N N . ASN B 1 174 ? 12.633 5.285 -25.719 1 27.73 174 ASN B N 1
ATOM 3001 C CA . ASN B 1 174 ? 12.648 3.896 -26.156 1 27.73 174 ASN B CA 1
ATOM 3002 C C . ASN B 1 174 ? 11.32 3.498 -26.797 1 27.73 174 ASN B C 1
ATOM 3004 O O . ASN B 1 174 ? 10.289 3.465 -26.125 1 27.73 174 ASN B O 1
ATOM 3008 N N . SER B 1 175 ? 10.875 3.77 -28.156 1 26.36 175 SER B N 1
ATOM 3009 C CA . SER B 1 175 ? 9.867 3.518 -29.172 1 26.36 175 SER B CA 1
ATOM 3010 C C . SER B 1 175 ? 9.273 2.119 -29.047 1 26.36 175 SER B C 1
ATOM 3012 O O . SER B 1 175 ? 8.078 1.922 -29.25 1 26.36 175 SER B O 1
ATOM 3014 N N . HIS B 1 176 ? 10.125 1.003 -29.172 1 25.62 176 HIS B N 1
ATOM 3015 C CA . HIS B 1 176 ? 9.633 -0.329 -29.5 1 25.62 176 HIS B CA 1
ATOM 3016 C C . HIS B 1 176 ? 8.688 -0.858 -28.438 1 25.62 176 HIS B C 1
ATOM 3018 O O . HIS B 1 176 ? 8.023 -1.878 -28.641 1 25.62 176 HIS B O 1
ATOM 3024 N N . LEU B 1 177 ? 9.008 -0.562 -27.188 1 27.31 177 LEU B N 1
ATOM 3025 C CA . LEU B 1 177 ? 8.266 -1.302 -26.172 1 27.31 177 LEU B CA 1
ATOM 3026 C C . LEU B 1 177 ? 6.812 -0.829 -26.125 1 27.31 177 LEU B C 1
ATOM 3028 O O . LEU B 1 177 ? 6.043 -1.286 -25.266 1 27.31 177 LEU B O 1
ATOM 3032 N N . LEU B 1 178 ? 6.371 0.255 -26.812 1 27.5 178 LEU B N 1
ATOM 3033 C CA . LEU B 1 178 ? 5.086 0.944 -26.734 1 27.5 178 LEU B CA 1
ATOM 3034 C C . LEU B 1 178 ? 3.979 0.104 -27.359 1 27.5 178 LEU B C 1
ATOM 3036 O O . LEU B 1 178 ? 2.822 0.528 -27.406 1 27.5 178 LEU B O 1
ATOM 3040 N N . SER B 1 179 ? 4.172 -0.813 -28.234 1 23.75 179 SER B N 1
ATOM 3041 C CA . SER B 1 179 ? 3 -1.243 -28.984 1 23.75 179 SER B CA 1
ATOM 3042 C C . SER B 1 179 ? 1.954 -1.877 -28.078 1 23.75 179 SER B C 1
ATOM 3044 O O . SER B 1 179 ? 0.805 -2.066 -28.484 1 23.75 179 SER B O 1
ATOM 3046 N N . ALA B 1 180 ? 2.297 -2.951 -27.359 1 25.33 180 ALA B N 1
ATOM 3047 C CA . ALA B 1 180 ? 1.211 -3.834 -26.953 1 25.33 180 ALA B CA 1
ATOM 3048 C C . ALA B 1 180 ? 0.244 -3.111 -26.016 1 25.33 180 ALA B C 1
ATOM 3050 O O . ALA B 1 180 ? 0.655 -2.264 -25.219 1 25.33 180 ALA B O 1
ATOM 3051 N N . GLY B 1 181 ? -1.075 -2.758 -26.203 1 25.41 181 GLY B N 1
ATOM 3052 C CA . GLY B 1 181 ? -2.289 -2.133 -25.703 1 25.41 181 GLY B CA 1
ATOM 3053 C C . GLY B 1 181 ? -2.477 -2.297 -24.203 1 25.41 181 GLY B C 1
ATOM 3054 O O . GLY B 1 181 ? -3.525 -1.947 -23.656 1 25.41 181 GLY B O 1
ATOM 3055 N N . PHE B 1 182 ? -1.944 -3.404 -23.656 1 26.56 182 PHE B N 1
ATOM 3056 C CA . PHE B 1 182 ? -2.387 -3.84 -22.328 1 26.56 182 PHE B CA 1
ATOM 3057 C C . PHE B 1 182 ? -2.293 -2.699 -21.328 1 26.56 182 PHE B C 1
ATOM 3059 O O . PHE B 1 182 ? -1.474 -1.792 -21.484 1 26.56 182 PHE B O 1
ATOM 3066 N N . MET B 1 183 ? -3.34 -2.414 -20.5 1 29.8 183 MET B N 1
ATOM 3067 C CA . MET B 1 183 ? -3.621 -1.568 -19.344 1 29.8 183 MET B CA 1
ATOM 3068 C C . MET B 1 183 ? -2.391 -1.442 -18.453 1 29.8 183 MET B C 1
ATOM 3070 O O . MET B 1 183 ? -1.93 -2.432 -17.891 1 29.8 183 MET B O 1
ATOM 3074 N N . LEU B 1 184 ? -1.379 -0.773 -18.812 1 32.69 184 LEU B N 1
ATOM 3075 C CA . LEU B 1 184 ? -0.118 -0.34 -18.234 1 32.69 184 LEU B CA 1
ATOM 3076 C C . LEU B 1 184 ? -0.286 -0.054 -16.734 1 32.69 184 LEU B C 1
ATOM 3078 O O . LEU B 1 184 ? -0.814 0.994 -16.359 1 32.69 184 LEU B O 1
ATOM 3082 N N . THR B 1 185 ? -1.061 -0.771 -15.922 1 31.58 185 THR B N 1
ATOM 3083 C CA . THR B 1 185 ? -0.986 -0.698 -14.469 1 31.58 185 THR B CA 1
ATOM 3084 C C . THR B 1 185 ? 0.405 -0.26 -14.016 1 31.58 185 THR B C 1
ATOM 3086 O O . THR B 1 185 ? 1.355 -0.294 -14.805 1 31.58 185 THR B O 1
ATOM 3089 N N . VAL B 1 186 ? 0.67 -0.019 -12.719 1 30.97 186 VAL B N 1
ATOM 3090 C CA . VAL B 1 186 ? 1.949 0.326 -12.109 1 30.97 186 VAL B CA 1
ATOM 3091 C C . VAL B 1 186 ? 3.064 -0.504 -12.734 1 30.97 186 VAL B C 1
ATOM 3093 O O . VAL B 1 186 ? 4.227 -0.086 -12.758 1 30.97 186 VAL B O 1
ATOM 3096 N N . THR B 1 187 ? 2.867 -1.674 -13.164 1 29.22 187 THR B N 1
ATOM 3097 C CA . THR B 1 187 ? 3.869 -2.631 -13.625 1 29.22 187 THR B CA 1
ATOM 3098 C C . THR B 1 187 ? 4.473 -2.189 -14.953 1 29.22 187 THR B C 1
ATOM 3100 O O . THR B 1 187 ? 5.617 -2.527 -15.258 1 29.22 187 THR B O 1
ATOM 3103 N N . SER B 1 188 ? 3.699 -1.813 -15.766 1 29.52 188 SER B N 1
ATOM 3104 C CA . SER B 1 188 ? 4.312 -1.544 -17.062 1 29.52 188 SER B CA 1
ATOM 3105 C C . SER B 1 188 ? 5.406 -0.488 -16.953 1 29.52 188 SER B C 1
ATOM 3107 O O . SER B 1 188 ? 6.281 -0.395 -17.812 1 29.52 188 SER B O 1
ATOM 3109 N N . THR B 1 189 ? 5.215 0.397 -16.078 1 30.44 189 THR B N 1
ATOM 3110 C CA . THR B 1 189 ? 6.281 1.377 -15.906 1 30.44 189 THR B CA 1
ATOM 3111 C C . THR B 1 189 ? 7.566 0.702 -15.43 1 30.44 189 THR B C 1
ATOM 3113 O O . THR B 1 189 ? 8.664 1.115 -15.805 1 30.44 189 THR B O 1
ATOM 3116 N N . LEU B 1 190 ? 7.504 -0.299 -14.594 1 28.31 190 LEU B N 1
ATOM 3117 C CA . LEU B 1 190 ? 8.719 -0.969 -14.141 1 28.31 190 LEU B CA 1
ATOM 3118 C C . LEU B 1 190 ? 9.422 -1.658 -15.305 1 28.31 190 LEU B C 1
ATOM 3120 O O . LEU B 1 190 ? 10.656 -1.708 -15.344 1 28.31 190 LEU B O 1
ATOM 3124 N N . TYR B 1 191 ? 8.664 -2.221 -16.078 1 28.62 191 TYR B N 1
ATOM 3125 C CA . TYR B 1 191 ? 9.305 -2.934 -17.172 1 28.62 191 TYR B CA 1
ATOM 3126 C C . TYR B 1 191 ? 10.211 -2.002 -17.969 1 28.62 191 TYR B C 1
ATOM 3128 O O . TYR B 1 191 ? 11.289 -2.408 -18.422 1 28.62 191 TYR B O 1
ATOM 3136 N N . LEU B 1 192 ? 9.719 -0.919 -18.203 1 29.27 192 LEU B N 1
ATOM 3137 C CA . LEU B 1 192 ? 10.508 -0.073 -19.094 1 29.27 192 LEU B CA 1
ATOM 3138 C C . LEU B 1 192 ? 11.852 0.272 -18.453 1 29.27 192 LEU B C 1
ATOM 3140 O O . LEU B 1 192 ? 12.859 0.409 -19.156 1 29.27 192 LEU B O 1
ATOM 3144 N N . LEU B 1 193 ? 11.812 0.406 -17.156 1 28.56 193 LEU B N 1
ATOM 3145 C CA . LEU B 1 193 ? 13.086 0.852 -16.609 1 28.56 193 LEU B CA 1
ATOM 3146 C C . LEU B 1 193 ? 14.117 -0.27 -16.656 1 28.56 193 LEU B C 1
ATOM 3148 O O . LEU B 1 193 ? 15.32 -0.01 -16.641 1 28.56 193 LEU B O 1
ATOM 3152 N N . CYS B 1 194 ? 13.672 -1.536 -16.406 1 25.72 194 CYS B N 1
ATOM 3153 C CA . CYS B 1 194 ? 14.75 -2.518 -16.312 1 25.72 194 CYS B CA 1
ATOM 3154 C C . CYS B 1 194 ? 15.32 -2.83 -17.688 1 25.72 194 CYS B C 1
ATOM 3156 O O . CYS B 1 194 ? 16.406 -3.402 -17.797 1 25.72 194 CYS B O 1
ATOM 3158 N N . ARG B 1 195 ? 14.469 -2.834 -18.625 1 26.94 195 ARG B N 1
ATOM 3159 C CA . ARG B 1 195 ? 15.039 -3.295 -19.891 1 26.94 195 ARG B CA 1
ATOM 3160 C C . ARG B 1 195 ? 15.93 -2.219 -20.516 1 26.94 195 ARG B C 1
ATOM 3162 O O . ARG B 1 195 ? 16.469 -2.406 -21.609 1 26.94 195 ARG B O 1
ATOM 3169 N N . SER B 1 196 ? 16.125 -1.044 -19.875 1 24.36 196 SER B N 1
ATOM 3170 C CA . SER B 1 196 ? 17.188 -0.401 -20.625 1 24.36 196 SER B CA 1
ATOM 3171 C C . SER B 1 196 ? 18.547 -1.013 -20.297 1 24.36 196 SER B C 1
ATOM 3173 O O . SER B 1 196 ? 18.828 -1.312 -19.141 1 24.36 196 SER B O 1
#

Organism: Callithrix jacchus (NCBI:txid9483)

Sequence (392 aa):
MLGRLLAQLSFPGFPSIQLPYLIDGAHKITQSNAILRYIARKHNLCGETEEEKIRVDILENQAMDVSNQLARVCYSPDFEKLKPEYLEGIPTMMQHFSQFLGKGPWFVGDKITFVDFLAYDILDLHRIFEPTCLDAFPNLKDFISRFEVMPLYSFLFGAPFEMLSQSWSYTENNSHLLSAGFMLTVTSTLYLLCRSMLGRLLAQLSFPGFPSIQLPYLIDGAHKITQSNAILRYIARKHNLCGETEEEKIRVDILENQAMDVSNQLARVCYSPDFEKLKPEYLEGIPTMMQHFSQFLGKGPWFVGDKITFVDFLAYDILDLHRIFEPTCLDAFPNLKDFISRFEVMPLYSFLFGAPFEMLSQSWSYTENNSHLLSAGFMLTVTSTLYLLCRS

Radius of gyration: 20.75 Å; Cα contacts (8 Å, |Δi|>4): 442; chains: 2; bounding box: 45×50×57 Å

Solvent-accessible surface area (backbone atoms only — not comparable to full-atom values): 22178 Å² total; per-residue (Å²): 131,74,39,86,28,59,60,62,54,59,44,88,93,52,56,81,52,42,44,49,32,43,24,54,83,92,42,74,36,43,43,61,69,28,42,52,50,54,56,20,56,76,66,68,18,54,56,86,46,70,69,34,34,50,49,40,37,28,48,46,52,50,43,50,50,52,50,50,52,50,39,53,44,41,70,33,94,54,28,81,73,45,46,62,63,50,60,68,46,44,58,61,52,47,46,54,53,41,61,60,30,52,90,50,80,27,61,48,54,93,47,77,36,55,49,48,56,48,50,47,35,53,54,52,40,44,33,73,74,37,71,66,64,51,71,90,34,64,60,51,51,48,36,52,55,55,60,68,65,50,60,62,72,77,62,53,54,88,60,74,62,60,62,62,37,56,77,44,64,78,44,68,77,70,63,80,81,66,68,77,81,67,76,40,50,84,38,49,62,43,44,59,50,50,73,102,133,75,40,89,27,58,60,64,55,60,44,89,93,52,56,76,52,40,46,48,30,44,26,55,84,93,42,75,35,44,43,63,68,28,42,51,50,52,56,18,54,77,66,70,18,54,54,88,47,71,70,34,33,52,48,40,38,28,47,45,52,49,43,51,52,52,51,50,53,51,41,52,43,44,71,33,96,53,28,80,73,46,44,62,63,51,60,68,46,45,57,62,53,47,46,53,54,41,62,59,29,50,90,49,78,28,60,48,54,93,46,76,37,53,48,49,55,47,49,48,32,53,54,52,36,42,34,72,75,36,71,68,64,51,71,90,34,62,62,51,51,51,37,52,55,55,60,67,66,48,61,62,73,78,64,53,52,88,60,74,57,60,61,63,38,55,68,46,64,77,43,67,78,70,64,81,80,65,68,78,80,68,71,39,51,84,34,50,63,48,42,60,50,51,72,102

Foldseek 3Di:
DFDPFFDQPQDPPNRLCRWQWGDDPVDIDTDQVRVLVVVQVVVVQCDDDPQLNVLSVVLSVLLVVLLVVLLCLLPDPCVVVCLVVVVVCLLVSLVVQLVQCDPELASRPPDHHSSLLSVLLSVVLVCLSPVCSCVVRVSVVSNNVVVVPPPPVVPCPVDPLCSQCVSVVVVVPPPPVPPDSPSCRSRVVSNVSNVD/DFDPFFDQPQDPPNRLCRWQWGDDPVDIDTDQVRVLVVLQVVVVQCDDDPQLNVLSVVLSVLLVVLLVVLLCLLPDPCVVVCLVVVVVCLLVSVVVQLVQCDPELASRPPDHHSSLVSVLLSVVLVCLSPVCSCVVRVSVVSNNVVVVVPPPVVPCPVDPLCSCCVSVVVVVPPPPVPPDRPSCRSRVVSNVRNVD

Secondary structure (DSSP, 8-state):
--B-------BTTBTT----EEEETTEEEESHHHHHHHHHHHTT-S-SSHHHHHHHHHHHHHHHHHHHHHHHHHT-TTHHHHHHHHHHHHHHHHHHHHHHHTTSSSSSTTS--HHHHHHHHHHHHHHHH-TTTTTT-HHHHHHHHHHHHS-HHHH--SS-TTGGGGGGGGGSS--GGG-------HHHHHHHHHT-/--B-------BTTBTT----EEEETTEEEESHHHHHHHHHHHTT-S-SSHHHHHHHHHHHHHHHHHHHHHHHHHT-TTHHHHHHHHHHHHHHHHHHHHHHHTTSSSSSTTS--HHHHHHHHHHHHHHHH-TTTTTT-HHHHHHHHHHHHS-HHHH--SS-TTGGGGGGGGGSS--GGG---S---HHHHHHHHHT-

InterPro domains:
  IPR003081 Glutathione S-transferase, Mu class [PR01267] (46-57)
  IPR003081 Glutathione S-transferase, Mu class [PR01267] (98-111)
  IPR004045 Glutathione S-transferase, N-terminal [PF02798] (15-41)
  IPR004045 Glutathione S-transferase, N-terminal [PS50404] (1-47)
  IPR004046 Glutathione S-transferase, C-terminal [PF00043] (64-148)
  IPR010987 Glutathione S-transferase, C-terminal-like [PS50405] (49-177)
  IPR036249 Thioredoxin-like superfamily [SSF52833] (13-44)
  IPR036282 Glutathione S-transferase, C-terminal domain superfamily [SSF47616] (45-151)
  IPR040079 Glutathione transferase family [SFLDS00019] (14-147)
  IPR050213 Glutathione S-transferase superfamily [PTHR11571] (13-149)

pLDDT: mean 70.12, std 27.19, range [20.83, 98.12]